Protein AF-0000000069117750 (afdb_homodimer)

pLDDT: mean 80.13, std 19.68, range [23.62, 98.19]

Organism: Gadus morhua (NCBI:txid8049)

Solvent-accessible surface area (backbone atoms only — not comparable to full-atom values): 25665 Å² total; per-residue (Å²): 135,79,80,75,75,73,74,75,74,75,74,74,74,70,74,70,71,69,74,72,80,75,28,32,17,15,68,27,43,74,52,60,86,92,47,73,46,29,39,26,41,31,16,49,58,84,36,78,53,24,19,15,28,27,58,42,50,40,34,30,41,26,33,34,58,70,38,68,32,35,38,46,68,60,47,39,70,85,66,70,51,65,84,79,25,45,34,53,57,47,80,33,61,42,86,80,45,80,45,66,64,70,18,54,30,34,20,40,31,35,41,74,56,73,50,92,59,67,46,48,47,67,55,53,66,80,61,76,83,59,65,64,40,70,24,39,36,45,26,34,10,13,23,40,53,84,56,53,67,47,54,51,29,14,28,30,74,29,38,28,44,46,65,68,63,45,45,53,53,38,40,77,72,75,43,75,74,46,87,49,53,42,37,34,17,17,49,94,41,47,28,30,70,28,65,36,16,34,5,6,43,33,30,41,92,82,18,40,44,22,23,30,53,52,60,69,74,72,45,41,41,67,57,62,37,49,28,37,17,25,30,41,27,79,39,43,71,54,68,75,53,43,57,86,78,25,104,98,137,82,80,76,73,74,74,75,73,74,74,72,73,70,73,71,71,70,76,72,82,79,24,32,16,15,70,36,43,74,53,58,84,90,49,72,46,28,39,26,41,31,16,49,59,84,36,79,54,26,17,16,28,28,58,42,49,38,33,29,40,26,32,35,58,68,38,66,33,36,38,43,67,60,48,38,70,85,67,70,50,64,86,79,27,46,35,52,56,48,81,34,63,42,86,80,44,82,47,67,62,71,18,54,31,35,21,39,33,35,40,75,57,73,50,91,59,67,46,47,46,67,55,52,67,80,63,77,81,59,64,64,40,71,25,39,36,44,26,34,11,13,27,42,52,85,56,55,68,48,54,54,28,11,29,31,73,28,39,29,43,47,65,69,64,44,45,52,53,39,41,77,71,76,43,74,75,46,86,50,53,42,35,35,18,17,47,96,40,49,28,31,72,28,65,37,17,34,6,6,41,33,30,42,93,81,19,40,43,23,23,30,50,52,61,68,75,71,44,45,43,67,56,62,38,50,28,37,17,27,29,42,26,79,39,41,71,54,68,75,52,41,58,86,78,24,103,98

Sequence (496 aa):
VMFRLHTLLFIVLACSVQRALGGEIINGKEVPPKSLQYMVSVQNDGKHFCGGFLIRKDIVLTAAHYNVTVVLGTNDLRKIDESTMRYNVKKCKHTDYKKPLNGNDIMMLKLSRPSKIKPIKLPNKKMKIKKNTTCLVAGWGFIKSGGSSVDKLRQVDVATIDRRTCQREWSKKNYVLPANIICAGGYGTEKGACQADSGGPLVCNKMAVGIVSFNLGGNCSYPNVPNIYTDISKFVAWIDYPKKRCQIVMFRLHTLLFIVLACSVQRALGGEIINGKEVPPKSLQYMVSVQNDGKHFCGGFLIRKDIVLTAAHYNVTVVLGTNDLRKIDESTMRYNVKKCKHTDYKKPLNGNDIMMLKLSRPSKIKPIKLPNKKMKIKKNTTCLVAGWGFIKSGGSSVDKLRQVDVATIDRRTCQREWSKKNYVLPANIICAGGYGTEKGACQADSGGPLVCNKMAVGIVSFNLGGNCSYPNVPNIYTDISKFVAWIDYPKKRCQI

Structure (mmCIF, N/CA/C/O backbone):
data_AF-0000000069117750-model_v1
#
loop_
_entity.id
_entity.type
_entity.pdbx_description
1 polymer 'Peptidase S1 domain-containing protein'
#
loop_
_atom_site.group_PDB
_atom_site.id
_atom_site.type_symbol
_atom_site.label_atom_id
_atom_site.label_alt_id
_atom_site.label_comp_id
_atom_site.label_asym_id
_atom_site.label_entity_id
_atom_site.label_seq_id
_atom_site.pdbx_PDB_ins_code
_atom_site.Cartn_x
_atom_site.Cartn_y
_atom_site.Cartn_z
_atom_site.occupancy
_atom_site.B_iso_or_equiv
_atom_site.auth_seq_id
_atom_site.auth_comp_id
_atom_site.auth_asym_id
_atom_site.auth_atom_id
_atom_site.pdbx_PDB_model_num
ATOM 1 N N . VAL A 1 1 ? 2.418 -16.922 77.375 1 24.38 1 VAL A N 1
ATOM 2 C CA . VAL A 1 1 ? 2.162 -17.641 76.125 1 24.38 1 VAL A CA 1
ATOM 3 C C . VAL A 1 1 ? 1.43 -16.734 75.188 1 24.38 1 VAL A C 1
ATOM 5 O O . VAL A 1 1 ? 0.23 -16.484 75.312 1 24.38 1 VAL A O 1
ATOM 8 N N . MET A 1 2 ? 2.062 -15.742 74.875 1 27.09 2 MET A N 1
ATOM 9 C CA . MET A 1 2 ? 1.602 -14.578 74.125 1 27.09 2 MET A CA 1
ATOM 10 C C . MET A 1 2 ? 1.374 -14.93 72.688 1 27.09 2 MET A C 1
ATOM 12 O O . MET A 1 2 ? 2.262 -15.477 72 1 27.09 2 MET A O 1
ATOM 16 N N . PHE A 1 3 ? 0.115 -15.281 72.375 1 31.55 3 PHE A N 1
ATOM 17 C CA . PHE A 1 3 ? -0.442 -15.547 71.062 1 31.55 3 PHE A CA 1
ATOM 18 C C . PHE A 1 3 ? -0.116 -14.414 70.062 1 31.55 3 PHE A C 1
ATOM 20 O O . PHE A 1 3 ? -0.566 -13.281 70.25 1 31.55 3 PHE A O 1
ATOM 27 N N . ARG A 1 4 ? 1.096 -14.492 69.5 1 30.08 4 ARG A N 1
ATOM 28 C CA . ARG A 1 4 ? 1.483 -13.547 68.438 1 30.08 4 ARG A CA 1
ATOM 29 C C . ARG A 1 4 ? 0.577 -13.68 67.25 1 30.08 4 ARG A C 1
ATOM 31 O O . ARG A 1 4 ? 0.488 -14.75 66.625 1 30.08 4 ARG A O 1
ATOM 38 N N . LEU A 1 5 ? -0.543 -13.016 67.312 1 32.34 5 LEU A N 1
ATOM 39 C CA . LEU A 1 5 ? -1.421 -12.867 66.125 1 32.34 5 LEU A CA 1
ATOM 40 C C . LEU A 1 5 ? -0.643 -12.359 64.938 1 32.34 5 LEU A C 1
ATOM 42 O O . LEU A 1 5 ? -0.079 -11.266 64.938 1 32.34 5 LEU A O 1
ATOM 46 N N . HIS A 1 6 ? 0.024 -13.281 64.312 1 34.69 6 HIS A N 1
ATOM 47 C CA . HIS A 1 6 ? 0.619 -12.844 63.031 1 34.69 6 HIS A CA 1
ATOM 48 C C . HIS A 1 6 ? -0.451 -12.375 62.062 1 34.69 6 HIS A C 1
ATOM 50 O O . HIS A 1 6 ? -1.379 -13.125 61.719 1 34.69 6 HIS A O 1
ATOM 56 N N . THR A 1 7 ? -0.744 -11.094 62.125 1 33.31 7 THR A N 1
ATOM 57 C CA . THR A 1 7 ? -1.574 -10.461 61.094 1 33.31 7 THR A CA 1
ATOM 58 C C . THR A 1 7 ? -0.988 -10.68 59.719 1 33.31 7 THR A C 1
ATOM 60 O O . THR A 1 7 ? 0.156 -10.305 59.438 1 33.31 7 THR A O 1
ATOM 63 N N . LEU A 1 8 ? -1.377 -11.812 59.188 1 33.84 8 LEU A N 1
ATOM 64 C CA . LEU A 1 8 ? -1.067 -11.992 57.75 1 33.84 8 LEU A CA 1
ATOM 65 C C . LEU A 1 8 ? -1.57 -10.812 56.938 1 33.84 8 LEU A C 1
ATOM 67 O O . LEU A 1 8 ? -2.777 -10.57 56.875 1 33.84 8 LEU A O 1
ATOM 71 N N . LEU A 1 9 ? -0.695 -9.797 56.906 1 30.33 9 LEU A N 1
ATOM 72 C CA . LEU A 1 9 ? -0.991 -8.711 55.969 1 30.33 9 LEU A CA 1
ATOM 73 C C . LEU A 1 9 ? -1.037 -9.227 54.531 1 30.33 9 LEU A C 1
ATOM 75 O O . LEU A 1 9 ? -0.023 -9.68 54 1 30.33 9 LEU A O 1
ATOM 79 N N . PHE A 1 10 ? -2.178 -9.812 54.219 1 30.88 10 PHE A N 1
ATOM 80 C CA . PHE A 1 10 ? -2.389 -10.062 52.781 1 30.88 10 PHE A CA 1
ATOM 81 C C . PHE A 1 10 ? -2.221 -8.781 51.969 1 30.88 10 PHE A C 1
ATOM 83 O O . PHE A 1 10 ? -3.033 -7.859 52.094 1 30.88 10 PHE A O 1
ATOM 90 N N . ILE A 1 11 ? -0.929 -8.484 51.688 1 28.88 11 ILE A N 1
ATOM 91 C CA . ILE A 1 11 ? -0.76 -7.41 50.719 1 28.88 11 ILE A CA 1
ATOM 92 C C . ILE A 1 11 ? -1.382 -7.824 49.406 1 28.88 11 ILE A C 1
ATOM 94 O O . ILE A 1 11 ? -0.917 -8.766 48.75 1 28.88 11 ILE A O 1
ATOM 98 N N . VAL A 1 12 ? -2.715 -7.66 49.312 1 29.25 12 VAL A N 1
ATOM 99 C CA . VAL A 1 12 ? -3.346 -7.695 47.969 1 29.25 12 VAL A CA 1
ATOM 100 C C . VAL A 1 12 ? -2.607 -6.758 47.031 1 29.25 12 VAL A C 1
ATOM 102 O O . VAL A 1 12 ? -2.594 -5.543 47.219 1 29.25 12 VAL A O 1
ATOM 105 N N . LEU A 1 13 ? -1.499 -7.293 46.531 1 26.58 13 LEU A N 1
ATOM 106 C CA . LEU A 1 13 ? -0.921 -6.559 45.406 1 26.58 13 LEU A CA 1
ATOM 107 C C . LEU A 1 13 ? -1.945 -6.367 44.281 1 26.58 13 LEU A C 1
ATOM 109 O O . LEU A 1 13 ? -2.328 -7.332 43.625 1 26.58 13 LEU A O 1
ATOM 113 N N . ALA A 1 14 ? -2.873 -5.461 44.562 1 26.7 14 ALA A N 1
ATOM 114 C CA . ALA A 1 14 ? -3.66 -4.957 43.438 1 26.7 14 ALA A CA 1
ATOM 115 C C . ALA A 1 14 ? -2.764 -4.609 42.25 1 26.7 14 ALA A C 1
ATOM 117 O O . ALA A 1 14 ? -1.92 -3.713 42.344 1 26.7 14 ALA A O 1
ATOM 118 N N . CYS A 1 15 ? -2.387 -5.695 41.625 1 25.23 15 CYS A N 1
ATOM 119 C CA . CYS A 1 15 ? -1.866 -5.371 40.281 1 25.23 15 CYS A CA 1
ATOM 120 C C . CYS A 1 15 ? -2.773 -4.379 39.562 1 25.23 15 CYS A C 1
ATOM 122 O O . CYS A 1 15 ? -3.879 -4.73 39.156 1 25.23 15 CYS A O 1
ATOM 124 N N . SER A 1 16 ? -2.787 -3.154 40.062 1 25.23 16 SER A N 1
ATOM 125 C CA . SER A 1 16 ? -3.395 -2.107 39.25 1 25.23 16 SER A CA 1
ATOM 126 C C . SER A 1 16 ? -2.883 -2.156 37.812 1 25.23 16 SER A C 1
ATOM 128 O O . SER A 1 16 ? -1.708 -1.885 37.562 1 25.23 16 SER A O 1
ATOM 130 N N . VAL A 1 17 ? -3.287 -3.262 37.156 1 25.16 17 VAL A N 1
ATOM 131 C CA . VAL A 1 17 ? -3.098 -3.172 35.719 1 25.16 17 VAL A CA 1
ATOM 132 C C . VAL A 1 17 ? -3.508 -1.785 35.219 1 25.16 17 VAL A C 1
ATOM 134 O O . VAL A 1 17 ? -4.676 -1.407 35.312 1 25.16 17 VAL A O 1
ATOM 137 N N . GLN A 1 18 ? -2.631 -0.896 35.5 1 23.81 18 GLN A N 1
ATOM 138 C CA . GLN A 1 18 ? -2.834 0.382 34.812 1 23.81 18 GLN A CA 1
ATOM 139 C C . GLN A 1 18 ? -3.025 0.188 33.312 1 23.81 18 GLN A C 1
ATOM 141 O O . GLN A 1 18 ? -2.119 -0.276 32.625 1 23.81 18 GLN A O 1
ATOM 146 N N . ARG A 1 19 ? -4.223 -0.182 32.906 1 26.33 19 ARG A N 1
ATOM 147 C CA . ARG A 1 19 ? -4.766 -0.107 31.562 1 26.33 19 ARG A CA 1
ATOM 148 C C . ARG A 1 19 ? -4.266 1.142 30.844 1 26.33 19 ARG A C 1
ATOM 150 O O . ARG A 1 19 ? -4.645 2.26 31.188 1 26.33 19 ARG A O 1
ATOM 157 N N . ALA A 1 20 ? -2.943 1.007 30.688 1 25.59 20 ALA A N 1
ATOM 158 C CA . ALA A 1 20 ? -2.393 2.176 30 1 25.59 20 ALA A CA 1
ATOM 159 C C . ALA A 1 20 ? -3.281 2.598 28.828 1 25.59 20 ALA A C 1
ATOM 161 O O . ALA A 1 20 ? -3.809 1.751 28.109 1 25.59 20 ALA A O 1
ATOM 162 N N . LEU A 1 21 ? -3.754 3.635 28.766 1 26.22 21 LEU A N 1
ATOM 163 C CA . LEU A 1 21 ? -4.395 4.707 28 1 26.22 21 LEU A CA 1
ATOM 164 C C . LEU A 1 21 ? -3.719 4.898 26.656 1 26.22 21 LEU A C 1
ATOM 166 O O . LEU A 1 21 ? -2.715 5.609 26.547 1 26.22 21 LEU A O 1
ATOM 170 N N . GLY A 1 22 ? -3.139 3.871 26.094 1 26.88 22 GLY A N 1
ATOM 171 C CA . GLY A 1 22 ? -2.324 3.811 24.891 1 26.88 22 GLY A CA 1
ATOM 172 C C . GLY A 1 22 ? -3.021 4.375 23.656 1 26.88 22 GLY A C 1
ATOM 173 O O . GLY A 1 22 ? -3.879 3.715 23.078 1 26.88 22 GLY A O 1
ATOM 174 N N . GLY A 1 23 ? -3.309 5.469 23.375 1 29.81 23 GLY A N 1
ATOM 175 C CA . GLY A 1 23 ? -3.969 6.234 22.328 1 29.81 23 GLY A CA 1
ATOM 176 C C . GLY A 1 23 ? -3.172 6.297 21.031 1 29.81 23 GLY A C 1
ATOM 177 O O . GLY A 1 23 ? -1.993 5.941 21.016 1 29.81 23 GLY A O 1
ATOM 178 N N . GLU A 1 24 ? -3.664 6.461 19.141 1 42.25 24 GLU A N 1
ATOM 179 C CA . GLU A 1 24 ? -3.639 6.93 17.766 1 42.25 24 GLU A CA 1
ATOM 180 C C . GLU A 1 24 ? -2.648 8.078 17.578 1 42.25 24 GLU A C 1
ATOM 182 O O . GLU A 1 24 ? -1.904 8.406 18.516 1 42.25 24 GLU A O 1
ATOM 187 N N . ILE A 1 25 ? -2.635 9.242 16.672 1 59.62 25 ILE A N 1
ATOM 188 C CA . ILE A 1 25 ? -2.029 10.43 17.281 1 59.62 25 ILE A CA 1
ATOM 189 C C . ILE A 1 25 ? -1.632 10.141 18.719 1 59.62 25 ILE A C 1
ATOM 191 O O . ILE A 1 25 ? -2.494 9.93 19.578 1 59.62 25 ILE A O 1
ATOM 195 N N . ILE A 1 26 ? -0.157 9.367 18.422 1 71.56 26 ILE A N 1
ATOM 196 C CA . ILE A 1 26 ? 0.346 8.914 19.703 1 71.56 26 ILE A CA 1
ATOM 197 C C . ILE A 1 26 ? -0.099 9.883 20.812 1 71.56 26 ILE A C 1
ATOM 199 O O . ILE A 1 26 ? 0.172 11.078 20.734 1 71.56 26 ILE A O 1
ATOM 203 N N . ASN A 1 27 ? -0.827 9.195 21.75 1 73.88 27 ASN A N 1
ATOM 204 C CA . ASN A 1 27 ? -1.338 9.945 22.891 1 73.88 27 ASN A CA 1
ATOM 205 C C . ASN A 1 27 ? -2.301 11.047 22.469 1 73.88 27 ASN A C 1
ATOM 207 O O . ASN A 1 27 ? -2.268 12.148 23 1 73.88 27 ASN A O 1
ATOM 211 N N . GLY A 1 28 ? -3.008 10.781 21.391 1 84.25 28 GLY A N 1
ATOM 212 C CA . GLY A 1 28 ? -4.059 11.664 20.891 1 84.25 28 GLY A CA 1
ATOM 213 C C . GLY A 1 28 ? -5.445 11.227 21.312 1 84.25 28 GLY A C 1
ATOM 214 O O . GLY A 1 28 ? -5.598 10.453 22.266 1 84.25 28 GLY A O 1
ATOM 215 N N . LYS A 1 29 ? -6.395 11.883 20.734 1 87.88 29 LYS A N 1
ATOM 216 C CA . LYS A 1 29 ? -7.801 11.578 20.984 1 87.88 29 LYS A CA 1
ATOM 217 C C . LYS A 1 29 ? -8.57 11.414 19.688 1 87.88 29 LYS A C 1
ATOM 219 O O . LYS A 1 29 ? -8.141 11.891 18.641 1 87.88 29 LYS A O 1
ATOM 224 N N . GLU A 1 30 ? -9.703 10.742 19.828 1 88.19 30 GLU A N 1
ATOM 225 C CA . GLU A 1 30 ? -10.547 10.586 18.641 1 88.19 30 GLU A CA 1
ATOM 226 C C . GLU A 1 30 ? -11.109 11.93 18.188 1 88.19 30 GLU A C 1
ATOM 228 O O . GLU A 1 30 ? -11.5 12.758 19.016 1 88.19 30 GLU A O 1
ATOM 233 N N . VAL A 1 31 ? -11.117 12.086 16.891 1 88.75 31 VAL A N 1
ATOM 234 C CA . VAL A 1 31 ? -11.703 13.289 16.297 1 88.75 31 VAL A CA 1
ATOM 235 C C . VAL A 1 31 ? -13.227 13.211 16.375 1 88.75 31 VAL A C 1
ATOM 237 O O . VAL A 1 31 ? -13.82 12.18 16.062 1 88.75 31 VAL A O 1
ATOM 240 N N . PRO A 1 32 ? -13.852 14.258 16.859 1 86.31 32 PRO A N 1
ATOM 241 C CA . PRO A 1 32 ? -15.32 14.25 16.859 1 86.31 32 PRO A CA 1
ATOM 242 C C . PRO A 1 32 ? -15.922 14.102 15.469 1 86.31 32 PRO A C 1
ATOM 244 O O . PRO A 1 32 ? -15.297 14.492 14.477 1 86.31 32 PRO A O 1
ATOM 247 N N . PRO A 1 33 ? -17.156 13.562 15.406 1 85.44 33 PRO A N 1
ATOM 248 C CA . PRO A 1 33 ? -17.812 13.414 14.102 1 85.44 33 PRO A CA 1
ATOM 249 C C . PRO A 1 33 ? -17.938 14.742 13.352 1 85.44 33 PRO A C 1
ATOM 251 O O . PRO A 1 33 ? -18.156 15.789 13.969 1 85.44 33 PRO A O 1
ATOM 254 N N . LYS A 1 34 ? -17.75 14.766 12.039 1 86.12 34 LYS A N 1
ATOM 255 C CA . LYS A 1 34 ? -17.953 15.875 11.109 1 86.12 34 LYS A CA 1
ATOM 256 C C . LYS A 1 34 ? -16.875 16.938 11.273 1 86.12 34 LYS A C 1
ATOM 258 O O . LYS A 1 34 ? -17.031 18.062 10.805 1 86.12 34 LYS A O 1
ATOM 263 N N . SER A 1 35 ? -15.852 16.531 12.086 1 89.25 35 SER A N 1
ATOM 264 C CA . SER A 1 35 ? -14.695 17.406 12.188 1 89.25 35 SER A CA 1
ATOM 265 C C . SER A 1 35 ? -13.562 16.938 11.281 1 89.25 35 SER A C 1
ATOM 267 O O . SER A 1 35 ? -13.5 15.766 10.914 1 89.25 35 SER A O 1
ATOM 269 N N . LEU A 1 36 ? -12.758 17.938 10.859 1 91.94 36 LEU A N 1
ATOM 270 C CA . LEU A 1 36 ? -11.594 17.703 10.016 1 91.94 36 LEU A CA 1
ATOM 271 C C . LEU A 1 36 ? -11.977 16.938 8.758 1 91.94 36 LEU A C 1
ATOM 273 O O . LEU A 1 36 ? -11.336 15.938 8.406 1 91.94 36 LEU A O 1
ATOM 277 N N . GLN A 1 37 ? -12.992 17.328 8.086 1 90.06 37 GLN A N 1
ATOM 278 C CA . GLN A 1 37 ? -13.562 16.594 6.957 1 90.06 37 GLN A CA 1
ATOM 279 C C . GLN A 1 37 ? -12.617 16.609 5.762 1 90.06 37 GLN A C 1
ATOM 281 O O . GLN A 1 37 ? -12.773 15.805 4.836 1 90.06 37 GLN A O 1
ATOM 286 N N . TYR A 1 38 ? -11.586 17.5 5.828 1 93.12 38 TYR A N 1
ATOM 287 C CA . TYR A 1 38 ? -10.609 17.547 4.746 1 93.12 38 TYR A CA 1
ATOM 288 C C . TYR A 1 38 ? -9.625 16.391 4.836 1 93.12 38 TYR A C 1
ATOM 290 O O . TYR A 1 38 ? -8.852 16.141 3.906 1 93.12 38 TYR A O 1
ATOM 298 N N . MET A 1 39 ? -9.672 15.641 5.961 1 93.06 39 MET A N 1
ATOM 299 C CA . MET A 1 39 ? -8.758 14.508 6.137 1 93.06 39 MET A CA 1
ATOM 300 C C . MET A 1 39 ? -9.055 13.406 5.129 1 93.06 39 MET A C 1
ATOM 302 O O . MET A 1 39 ? -10.219 13.117 4.844 1 93.06 39 MET A O 1
ATOM 306 N N . VAL A 1 40 ? -7.957 12.82 4.609 1 92.06 40 VAL A N 1
ATOM 307 C CA . VAL A 1 40 ? -8.062 11.789 3.588 1 92.06 40 VAL A CA 1
ATOM 308 C C . VAL A 1 40 ? -7.348 10.523 4.055 1 92.06 40 VAL A C 1
ATOM 310 O O . VAL A 1 40 ? -6.223 10.586 4.562 1 92.06 40 VAL A O 1
ATOM 313 N N . SER A 1 41 ? -8.023 9.375 3.992 1 91.5 41 SER A N 1
ATOM 314 C CA . SER A 1 41 ? -7.383 8.062 4.082 1 91.5 41 SER A CA 1
ATOM 315 C C . SER A 1 41 ? -6.965 7.555 2.707 1 91.5 41 SER A C 1
ATOM 317 O O . SER A 1 41 ? -7.812 7.305 1.848 1 91.5 41 SER A O 1
ATOM 319 N N . VAL A 1 42 ? -5.668 7.555 2.471 1 84.81 42 VAL A N 1
ATOM 320 C CA . VAL A 1 42 ? -5.16 6.902 1.27 1 84.81 42 VAL A CA 1
ATOM 321 C C . VAL A 1 42 ? -5.137 5.391 1.477 1 84.81 42 VAL A C 1
ATOM 323 O O . VAL A 1 42 ? -4.629 4.902 2.49 1 84.81 42 VAL A O 1
ATOM 326 N N . GLN A 1 43 ? -5.777 4.66 0.497 1 80.25 43 GLN A N 1
ATOM 327 C CA . GLN A 1 43 ? -6 3.238 0.732 1 80.25 43 GLN A CA 1
ATOM 328 C C . GLN A 1 43 ? -5.48 2.398 -0.431 1 80.25 43 GLN A C 1
ATOM 330 O O . GLN A 1 43 ? -5.496 2.842 -1.58 1 80.25 43 GLN A O 1
ATOM 335 N N . ASN A 1 44 ? -4.895 1.343 -0.069 1 71 44 ASN A N 1
ATOM 336 C CA . ASN A 1 44 ? -4.582 0.269 -1.006 1 71 44 ASN A CA 1
ATOM 337 C C . ASN A 1 44 ? -5.488 -0.941 -0.797 1 71 44 ASN A C 1
ATOM 339 O O . ASN A 1 44 ? -5.539 -1.5 0.3 1 71 44 ASN A O 1
ATOM 343 N N . ASP A 1 45 ? -6.273 -1.19 -1.811 1 63.31 45 ASP A N 1
ATOM 344 C CA . ASP A 1 45 ? -7.23 -2.291 -1.763 1 63.31 45 ASP A CA 1
ATOM 345 C C . ASP A 1 45 ? -8.18 -2.143 -0.575 1 63.31 45 ASP A C 1
ATOM 347 O O . ASP A 1 45 ? -8.367 -3.084 0.2 1 63.31 45 ASP A O 1
ATOM 351 N N . GLY A 1 46 ? -8.531 -0.938 -0.381 1 65.94 46 GLY A N 1
ATOM 352 C CA . GLY A 1 46 ? -9.539 -0.67 0.633 1 65.94 46 GLY A CA 1
ATOM 353 C C . GLY A 1 46 ? -8.961 -0.546 2.029 1 65.94 46 GLY A C 1
ATOM 354 O O . GLY A 1 46 ? -9.695 -0.322 2.994 1 65.94 46 GLY A O 1
ATOM 355 N N . LYS A 1 47 ? -7.691 -0.716 2.174 1 69 47 LYS A N 1
ATOM 356 C CA . LYS A 1 47 ? -7.047 -0.636 3.482 1 69 47 LYS A CA 1
ATOM 357 C C . LYS A 1 47 ? -6.207 0.632 3.605 1 69 47 LYS A C 1
ATOM 359 O O . LYS A 1 47 ? -5.449 0.971 2.693 1 69 47 LYS A O 1
ATOM 364 N N . HIS A 1 48 ? -6.438 1.281 4.797 1 78.94 48 HIS A N 1
ATOM 365 C CA . HIS A 1 48 ? -5.668 2.494 5.055 1 78.94 48 HIS A CA 1
ATOM 366 C C . HIS A 1 48 ? -4.168 2.211 5.031 1 78.94 48 HIS A C 1
ATOM 368 O O . HIS A 1 48 ? -3.709 1.236 5.629 1 78.94 48 HIS A O 1
ATOM 374 N N . PHE A 1 49 ? -3.576 3.172 4.332 1 73.44 49 PHE A N 1
ATOM 375 C CA . PHE A 1 49 ? -2.129 2.988 4.301 1 73.44 49 PHE A CA 1
ATOM 376 C C . PHE A 1 49 ? -1.411 4.277 4.684 1 73.44 49 PHE A C 1
ATOM 378 O O . PHE A 1 49 ? -0.358 4.238 5.324 1 73.44 49 PHE A O 1
ATOM 385 N N . CYS A 1 50 ? -2.014 5.426 4.328 1 79.62 50 CYS A N 1
ATOM 386 C CA . CYS A 1 50 ? -1.431 6.695 4.754 1 79.62 50 CYS A CA 1
ATOM 387 C C . CYS A 1 50 ? -2.467 7.812 4.715 1 79.62 50 CYS A C 1
ATOM 389 O O . CYS A 1 50 ? -3.615 7.586 4.332 1 79.62 50 CYS A O 1
ATOM 391 N N . GLY A 1 51 ? -2.012 8.977 5.262 1 86.06 51 GLY A N 1
ATOM 392 C CA . GLY A 1 51 ? -2.91 10.117 5.32 1 86.06 51 GLY A CA 1
ATOM 393 C C . GLY 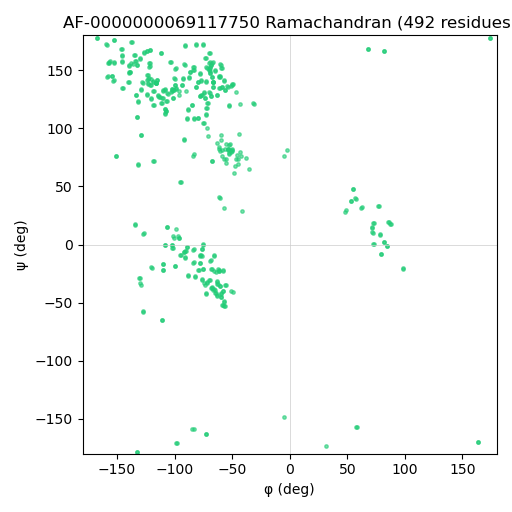A 1 51 ? -2.811 11.016 4.102 1 86.06 51 GLY A C 1
ATOM 394 O O . GLY A 1 51 ? -1.94 10.82 3.25 1 86.06 51 GLY A O 1
ATOM 395 N N . GLY A 1 52 ? -3.65 11.891 4.008 1 91.94 52 GLY A N 1
ATOM 396 C CA . GLY A 1 52 ? -3.738 13.008 3.074 1 91.94 52 GLY A CA 1
ATOM 397 C C . GLY A 1 52 ? -4.766 14.047 3.48 1 91.94 52 GLY A C 1
ATOM 398 O O . GLY A 1 52 ? -5.387 13.93 4.539 1 91.94 52 GLY A O 1
ATOM 399 N N . PHE A 1 53 ? -4.797 15.047 2.68 1 94.19 53 PHE A N 1
ATOM 400 C CA . PHE A 1 53 ? -5.785 16.078 2.973 1 94.19 53 PHE A CA 1
ATOM 401 C C . PHE A 1 53 ? -6.16 16.844 1.709 1 94.19 53 PHE A C 1
ATOM 403 O O . PHE A 1 53 ? -5.32 17.062 0.831 1 94.19 53 PHE A O 1
ATOM 410 N N . LEU A 1 54 ? -7.422 17.234 1.647 1 94.38 54 LEU A N 1
ATOM 411 C CA . LEU A 1 54 ? -7.988 17.938 0.504 1 94.38 54 LEU A CA 1
ATOM 412 C C . LEU A 1 54 ? -7.555 19.406 0.495 1 94.38 54 LEU A C 1
ATOM 414 O O . LEU A 1 54 ? -7.715 20.109 1.494 1 94.38 54 LEU A O 1
ATOM 418 N N . ILE A 1 55 ? -7.008 19.875 -0.701 1 94.38 55 ILE A N 1
ATOM 419 C CA . ILE A 1 55 ? -6.551 21.266 -0.751 1 94.38 55 ILE A CA 1
ATOM 420 C C . ILE A 1 55 ? -7.32 22.016 -1.829 1 94.38 55 ILE A C 1
ATOM 422 O O . ILE A 1 55 ? -7.289 23.25 -1.873 1 94.38 55 ILE A O 1
ATOM 426 N N . ARG A 1 56 ? -7.902 21.406 -2.734 1 93 56 ARG A N 1
ATOM 427 C CA . ARG A 1 56 ? -8.883 21.844 -3.721 1 93 56 ARG A CA 1
ATOM 428 C C . ARG A 1 56 ? -10 20.812 -3.881 1 93 56 ARG A C 1
ATOM 430 O O . ARG A 1 56 ? -9.922 19.719 -3.338 1 93 56 ARG A O 1
ATOM 437 N N . LYS A 1 57 ? -11.039 21.141 -4.668 1 92.38 57 LYS A N 1
ATOM 438 C CA . LYS A 1 57 ? -12.18 20.25 -4.801 1 92.38 57 LYS A CA 1
ATOM 439 C C . LYS A 1 57 ? -11.766 18.906 -5.414 1 92.38 57 LYS A C 1
ATOM 441 O O . LYS A 1 57 ? -12.438 17.891 -5.23 1 92.38 57 LYS A O 1
ATOM 446 N N . ASP A 1 58 ? -10.625 18.938 -6.102 1 92.38 58 ASP A N 1
ATOM 447 C CA . ASP A 1 58 ? -10.258 17.719 -6.801 1 92.38 58 ASP A CA 1
ATOM 448 C C . ASP A 1 58 ? -8.781 17.391 -6.578 1 92.38 58 ASP A C 1
ATOM 450 O O . ASP A 1 58 ? -8.195 16.594 -7.328 1 92.38 58 ASP A O 1
ATOM 454 N N . ILE A 1 59 ? -8.141 17.969 -5.57 1 90.75 59 ILE A N 1
ATOM 455 C CA . ILE A 1 59 ? -6.727 17.703 -5.352 1 90.75 59 ILE A CA 1
ATOM 456 C C . ILE A 1 59 ? -6.484 17.375 -3.879 1 90.75 59 ILE A C 1
ATOM 458 O O . ILE A 1 59 ? -6.875 18.125 -2.994 1 90.75 59 ILE A O 1
ATOM 462 N N . VAL A 1 60 ? -5.918 16.219 -3.637 1 91.62 60 VAL A N 1
ATOM 463 C CA . VAL A 1 60 ? -5.43 15.781 -2.334 1 91.62 60 VAL A CA 1
ATOM 464 C C . VAL A 1 60 ? -3.91 15.906 -2.281 1 91.62 60 VAL A C 1
ATOM 466 O O . VAL A 1 60 ? -3.219 15.562 -3.242 1 91.62 60 VAL A O 1
ATOM 469 N N . LEU A 1 61 ? -3.377 16.5 -1.226 1 92.25 61 LEU A N 1
ATOM 470 C CA . LEU A 1 61 ? -1.946 16.422 -0.95 1 92.25 61 LEU A CA 1
ATOM 471 C C . LEU A 1 61 ? -1.641 15.25 -0.019 1 92.25 61 LEU A C 1
ATOM 473 O O . LEU A 1 61 ? -2.422 14.953 0.888 1 92.25 61 LEU A O 1
ATOM 477 N N . THR A 1 62 ? -0.55 14.57 -0.215 1 91.31 62 THR A N 1
ATOM 478 C CA . THR A 1 62 ? -0.03 13.477 0.593 1 91.31 62 THR A CA 1
ATOM 479 C C . THR A 1 62 ? 1.49 13.398 0.487 1 91.31 62 THR A C 1
ATOM 481 O O . THR A 1 62 ? 2.127 14.297 -0.058 1 91.31 62 THR A O 1
ATOM 484 N N . ALA A 1 63 ? 2.104 12.469 1.253 1 83.94 63 ALA A N 1
ATOM 485 C CA . ALA A 1 63 ? 3.543 12.234 1.181 1 83.94 63 ALA A CA 1
ATOM 486 C C . ALA A 1 63 ? 3.904 11.422 -0.06 1 83.94 63 ALA A C 1
ATOM 488 O O . ALA A 1 63 ? 3.16 10.523 -0.463 1 83.94 63 ALA A O 1
ATOM 489 N N . ALA A 1 64 ? 5.016 11.75 -0.7 1 76.62 64 ALA A N 1
ATOM 490 C CA . ALA A 1 64 ? 5.43 11.133 -1.957 1 76.62 64 ALA A CA 1
ATOM 491 C C . ALA A 1 64 ? 6.043 9.758 -1.717 1 76.62 64 ALA A C 1
ATOM 493 O O . ALA A 1 64 ? 6.219 8.977 -2.654 1 76.62 64 ALA A O 1
ATOM 494 N N . HIS A 1 65 ? 6.367 9.531 -0.574 1 62.97 65 HIS A N 1
ATOM 495 C CA . HIS A 1 65 ? 7.168 8.336 -0.355 1 62.97 65 HIS A CA 1
ATOM 496 C C . HIS A 1 65 ? 6.316 7.07 -0.455 1 62.97 65 HIS A C 1
ATOM 498 O O . HIS A 1 65 ? 6.832 5.957 -0.326 1 62.97 65 HIS A O 1
ATOM 504 N N . TYR A 1 66 ? 5.082 7.336 -0.711 1 65 66 TYR A N 1
ATOM 505 C CA . TYR A 1 66 ? 4.277 6.145 -0.96 1 65 66 TYR A CA 1
ATOM 506 C C . TYR A 1 66 ? 4.402 5.695 -2.412 1 65 66 TYR A C 1
ATOM 508 O O . TYR A 1 66 ? 3.863 6.34 -3.314 1 65 66 TYR A O 1
ATOM 516 N N . ASN A 1 67 ? 5.441 5.141 -2.66 1 62.78 67 ASN A N 1
ATOM 517 C CA . ASN A 1 67 ? 5.758 4.66 -4 1 62.78 67 ASN A CA 1
ATOM 518 C C . ASN A 1 67 ? 5.762 3.137 -4.066 1 62.78 67 ASN A C 1
ATOM 520 O O . ASN A 1 67 ? 6.301 2.475 -3.176 1 62.78 67 ASN A O 1
ATOM 524 N N . VAL A 1 68 ? 4.973 2.727 -5.008 1 72.56 68 VAL A N 1
ATOM 525 C CA . VAL A 1 68 ? 5.008 1.287 -5.25 1 72.56 68 VAL A CA 1
ATOM 526 C C . VAL A 1 68 ? 6.32 0.91 -5.934 1 72.56 68 VAL A C 1
ATOM 528 O O . VAL A 1 68 ? 6.707 1.526 -6.93 1 72.56 68 VAL A O 1
ATOM 531 N N . THR A 1 69 ? 7.133 0.116 -5.312 1 79.69 69 THR A N 1
ATOM 532 C CA . THR A 1 69 ? 8.312 -0.509 -5.891 1 79.69 69 THR A CA 1
ATOM 533 C C . THR A 1 69 ? 8.219 -2.029 -5.805 1 79.69 69 THR A C 1
ATOM 535 O O . THR A 1 69 ? 7.273 -2.566 -5.223 1 79.69 69 THR A O 1
ATOM 538 N N . VAL A 1 70 ? 9.109 -2.695 -6.531 1 89.62 70 VAL A N 1
ATOM 539 C CA . VAL A 1 70 ? 9.148 -4.148 -6.395 1 89.62 70 VAL A CA 1
ATOM 540 C C . VAL A 1 70 ? 10.555 -4.586 -5.992 1 89.62 70 VAL A C 1
ATOM 542 O O . VAL A 1 70 ? 11.547 -3.934 -6.344 1 89.62 70 VAL A O 1
ATOM 545 N N . VAL A 1 71 ? 10.594 -5.602 -5.219 1 88.88 71 VAL A N 1
ATOM 546 C CA . VAL A 1 71 ? 11.836 -6.27 -4.84 1 88.88 71 VAL A CA 1
ATOM 547 C C . VAL A 1 71 ? 11.875 -7.672 -5.441 1 88.88 71 VAL A C 1
ATOM 549 O O . VAL A 1 71 ? 10.906 -8.43 -5.324 1 88.88 71 VAL A O 1
ATOM 552 N N . LEU A 1 72 ? 12.984 -7.957 -6.156 1 88.31 72 LEU A N 1
ATOM 553 C CA . LEU A 1 72 ? 13.203 -9.227 -6.84 1 88.31 72 LEU A CA 1
ATOM 554 C C . LEU A 1 72 ? 14.484 -9.898 -6.348 1 88.31 72 LEU A C 1
ATOM 556 O O . LEU A 1 72 ? 15.414 -9.219 -5.898 1 88.31 72 LEU A O 1
ATOM 560 N N . GLY A 1 73 ? 14.461 -11.266 -6.461 1 84.31 73 GLY A N 1
ATOM 561 C CA . GLY A 1 73 ? 15.711 -12.016 -6.359 1 84.31 73 GLY A C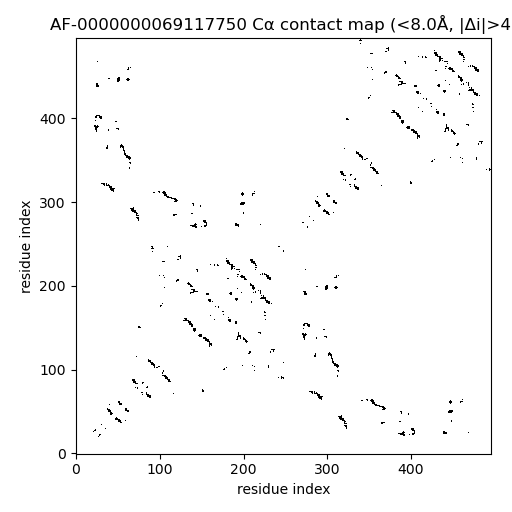A 1
ATOM 562 C C . GLY A 1 73 ? 16.062 -12.383 -4.934 1 84.31 73 GLY A C 1
ATOM 563 O O . GLY A 1 73 ? 17.234 -12.648 -4.629 1 84.31 73 GLY A O 1
ATOM 564 N N . THR A 1 74 ? 15.047 -12.305 -4.043 1 86.25 74 THR A N 1
ATOM 565 C CA . THR A 1 74 ? 15.328 -12.672 -2.66 1 86.25 74 THR A CA 1
ATOM 566 C C . THR A 1 74 ? 14.172 -13.477 -2.07 1 86.25 74 THR A C 1
ATOM 568 O O . THR A 1 74 ? 13.023 -13.297 -2.471 1 86.25 74 THR A O 1
ATOM 571 N N . ASN A 1 75 ? 14.578 -14.391 -1.155 1 87.69 75 ASN A N 1
ATOM 572 C CA . ASN A 1 75 ? 13.57 -15.07 -0.356 1 87.69 75 ASN A CA 1
ATOM 573 C C . ASN A 1 75 ? 13.484 -14.492 1.053 1 87.69 75 ASN A C 1
ATOM 575 O O . ASN A 1 75 ? 12.688 -14.953 1.871 1 87.69 75 ASN A O 1
ATOM 579 N N . ASP A 1 76 ? 14.336 -13.477 1.333 1 88.38 76 ASP A N 1
ATOM 580 C CA . ASP A 1 76 ? 14.398 -12.836 2.643 1 88.38 76 ASP A CA 1
ATOM 581 C C . ASP A 1 76 ? 14.398 -11.312 2.508 1 88.38 76 ASP A C 1
ATOM 583 O O . ASP A 1 76 ? 15.422 -10.719 2.145 1 88.38 76 ASP A O 1
ATOM 587 N N . LEU A 1 77 ? 13.25 -10.68 2.918 1 83.06 77 LEU A N 1
ATOM 588 C CA . LEU A 1 77 ? 13.047 -9.25 2.695 1 83.06 77 LEU A CA 1
ATOM 589 C C . LEU A 1 77 ? 13.867 -8.422 3.686 1 83.06 77 LEU A C 1
ATOM 591 O O . LEU A 1 77 ? 13.93 -7.199 3.572 1 83.06 77 LEU A O 1
ATOM 595 N N . ARG A 1 78 ? 14.539 -9.102 4.59 1 78.06 78 ARG A N 1
ATOM 596 C CA . ARG A 1 78 ? 15.43 -8.414 5.52 1 78.06 78 ARG A CA 1
ATOM 597 C C . ARG A 1 78 ? 16.797 -8.172 4.891 1 78.06 78 ARG A C 1
ATOM 599 O O . ARG A 1 78 ? 17.594 -7.375 5.398 1 78.06 78 ARG A O 1
ATOM 606 N N . LYS A 1 79 ? 17.078 -8.867 3.803 1 82.5 79 LYS A N 1
ATOM 607 C CA . LYS A 1 79 ? 18.359 -8.82 3.115 1 82.5 79 LYS A CA 1
ATOM 608 C C . LYS A 1 79 ? 18.203 -8.297 1.692 1 82.5 79 LYS A C 1
ATOM 610 O O . LYS A 1 79 ? 18.328 -9.055 0.728 1 82.5 79 LYS A O 1
ATOM 615 N N . ILE A 1 80 ? 17.938 -7.039 1.568 1 81.19 80 ILE A N 1
ATOM 616 C CA . ILE A 1 80 ? 17.688 -6.438 0.263 1 81.19 80 ILE A CA 1
ATOM 617 C C . ILE A 1 80 ? 18.844 -5.496 -0.097 1 81.19 80 ILE A C 1
ATOM 619 O O . ILE A 1 80 ? 19.234 -4.648 0.708 1 81.19 80 ILE A O 1
ATOM 623 N N . ASP A 1 81 ? 19.422 -5.836 -1.235 1 83.81 81 ASP A N 1
ATOM 624 C CA . ASP A 1 81 ? 20.281 -4.836 -1.863 1 83.81 81 ASP A CA 1
ATOM 625 C C . ASP A 1 81 ? 19.453 -3.846 -2.688 1 83.81 81 ASP A C 1
ATOM 627 O O . ASP A 1 81 ? 19 -4.172 -3.779 1 83.81 81 ASP A O 1
ATOM 631 N N . GLU A 1 82 ? 19.359 -2.646 -2.197 1 79.75 82 GLU A N 1
ATOM 632 C CA . GLU A 1 82 ? 18.469 -1.642 -2.775 1 79.75 82 GLU A CA 1
ATOM 633 C C . GLU A 1 82 ? 18.844 -1.342 -4.223 1 79.75 82 GLU A C 1
ATOM 635 O O . GLU A 1 82 ? 17.969 -1.121 -5.062 1 79.75 82 GLU A O 1
ATOM 640 N N . SER A 1 83 ? 20.031 -1.35 -4.523 1 80.5 83 SER A N 1
ATOM 641 C CA . SER A 1 83 ? 20.5 -0.941 -5.84 1 80.5 83 SER A CA 1
ATOM 642 C C . SER A 1 83 ? 20.234 -2.025 -6.883 1 80.5 83 SER A C 1
ATOM 644 O O . SER A 1 83 ? 19.922 -1.724 -8.031 1 80.5 83 SER A O 1
ATOM 646 N N . THR A 1 84 ? 20.25 -3.281 -6.418 1 84.12 84 THR A N 1
ATOM 647 C CA . THR A 1 84 ? 20.203 -4.344 -7.414 1 84.12 84 THR A CA 1
ATOM 648 C C . THR A 1 84 ? 18.859 -5.062 -7.367 1 84.12 84 THR A C 1
ATOM 650 O O . THR A 1 84 ? 18.406 -5.625 -8.367 1 84.12 84 THR A O 1
ATOM 653 N N . MET A 1 85 ? 18.203 -4.965 -6.273 1 89 85 MET A N 1
ATOM 654 C CA . MET A 1 85 ? 17.031 -5.824 -6.117 1 89 85 MET A CA 1
ATOM 655 C C . MET A 1 85 ? 15.75 -5 -6.16 1 89 85 MET A C 1
ATOM 657 O O . MET A 1 85 ? 14.656 -5.551 -6.34 1 89 85 MET A O 1
ATOM 661 N N . ARG A 1 86 ? 15.828 -3.682 -5.984 1 88.69 86 ARG A N 1
ATOM 662 C CA . ARG A 1 86 ? 14.633 -2.844 -5.996 1 88.69 86 ARG A CA 1
ATOM 663 C C . ARG A 1 86 ? 14.461 -2.152 -7.348 1 88.69 86 ARG A C 1
ATOM 665 O O . ARG A 1 86 ? 15.438 -1.676 -7.934 1 88.69 86 ARG A O 1
ATOM 672 N N . TYR A 1 87 ? 13.203 -2.148 -7.805 1 88.19 87 TYR A N 1
ATOM 673 C CA . TYR A 1 87 ? 12.867 -1.542 -9.086 1 88.19 87 TYR A CA 1
ATOM 674 C C . TYR A 1 87 ? 11.703 -0.569 -8.938 1 88.19 87 TYR A C 1
ATOM 676 O O . TYR A 1 87 ? 10.719 -0.861 -8.242 1 88.19 87 TYR A O 1
ATOM 684 N N . ASN A 1 88 ? 11.875 0.578 -9.523 1 81.5 88 ASN A N 1
ATOM 685 C CA . ASN A 1 88 ? 10.68 1.362 -9.812 1 81.5 88 ASN A CA 1
ATOM 686 C C . ASN A 1 88 ? 9.828 0.702 -10.891 1 81.5 88 ASN A C 1
ATOM 688 O O . ASN A 1 88 ? 10.32 -0.117 -11.664 1 81.5 88 ASN A O 1
ATOM 692 N N . VAL A 1 89 ? 8.508 1.049 -10.82 1 83.19 89 VAL A N 1
ATOM 693 C CA . VAL A 1 89 ? 7.648 0.36 -11.781 1 83.19 89 VAL A CA 1
ATOM 694 C C . VAL A 1 89 ? 6.633 1.34 -12.359 1 83.19 89 VAL A C 1
ATOM 696 O O . VAL A 1 89 ? 6.297 2.344 -11.727 1 83.19 89 VAL A O 1
ATOM 699 N N . LYS A 1 90 ? 6.277 1.078 -13.625 1 76.06 90 LYS A N 1
ATOM 700 C CA . LYS A 1 90 ? 5.078 1.649 -14.234 1 76.06 90 LYS A CA 1
ATOM 701 C C . LYS A 1 90 ? 3.945 0.628 -14.281 1 76.06 90 LYS A C 1
ATOM 703 O O . LYS A 1 90 ? 4.16 -0.528 -14.648 1 76.06 90 LYS A O 1
ATOM 708 N N . LYS A 1 91 ? 2.783 1.04 -13.898 1 79.25 91 LYS A N 1
ATOM 709 C CA . LYS A 1 91 ? 1.644 0.135 -13.773 1 79.25 91 LYS A CA 1
ATOM 710 C C . LYS A 1 91 ? 0.815 0.124 -15.055 1 79.25 91 LYS A C 1
ATOM 712 O O . LYS A 1 91 ? 0.626 1.165 -15.688 1 79.25 91 LYS A O 1
ATOM 717 N N . CYS A 1 92 ? 0.417 -1.103 -15.43 1 82.44 92 CYS A N 1
ATOM 718 C CA . CYS A 1 92 ? -0.558 -1.31 -16.484 1 82.44 92 CYS A CA 1
ATOM 719 C C . CYS A 1 92 ? -1.673 -2.244 -16.031 1 82.44 92 CYS A C 1
ATOM 721 O O . CYS A 1 92 ? -1.553 -3.465 -16.156 1 82.44 92 CYS A O 1
ATOM 723 N N . LYS A 1 93 ? -2.717 -1.675 -15.562 1 81.81 93 LYS A N 1
ATOM 724 C CA . LYS A 1 93 ? -3.879 -2.43 -15.102 1 81.81 93 LYS A CA 1
ATOM 725 C C . LYS A 1 93 ? -4.746 -2.873 -16.281 1 81.81 93 LYS A C 1
ATOM 727 O O . LYS A 1 93 ? -4.906 -2.133 -17.25 1 81.81 93 LYS A O 1
ATOM 732 N N . HIS A 1 94 ? -5.254 -4.105 -16.188 1 86 94 HIS A N 1
ATOM 733 C CA . HIS A 1 94 ? -6.168 -4.535 -17.25 1 86 94 HIS A CA 1
ATOM 734 C C . HIS A 1 94 ? -7.312 -3.545 -17.422 1 86 94 HIS A C 1
ATOM 736 O O . HIS A 1 94 ? -7.91 -3.1 -16.438 1 86 94 HIS A O 1
ATOM 742 N N . THR A 1 95 ? -7.637 -3.238 -18.594 1 78.94 95 THR A N 1
ATOM 743 C CA . THR A 1 95 ? -8.57 -2.164 -18.922 1 78.94 95 THR A CA 1
ATO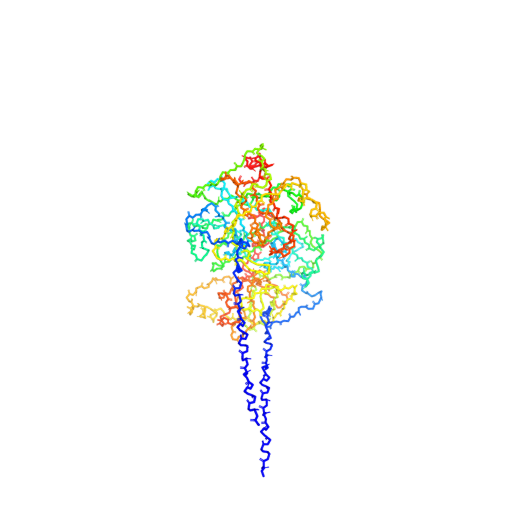M 744 C C . THR A 1 95 ? -9.953 -2.465 -18.375 1 78.94 95 THR A C 1
ATOM 746 O O . THR A 1 95 ? -10.695 -1.548 -18 1 78.94 95 THR A O 1
ATOM 749 N N . ASP A 1 96 ? -10.32 -3.705 -18.312 1 80.56 96 ASP A N 1
ATOM 750 C CA . ASP A 1 96 ? -11.672 -4.074 -17.922 1 80.56 96 ASP A CA 1
ATOM 751 C C . ASP A 1 96 ? -11.742 -4.414 -16.422 1 80.56 96 ASP A C 1
ATOM 753 O O . ASP A 1 96 ? -12.758 -4.934 -15.953 1 80.56 96 ASP A O 1
ATOM 757 N N . TYR A 1 97 ? -10.617 -4.199 -15.766 1 83.94 97 TYR A N 1
ATOM 758 C CA . TYR A 1 97 ? -10.672 -4.461 -14.328 1 83.94 97 TYR A CA 1
ATOM 759 C C . TYR A 1 97 ? -11.586 -3.467 -13.625 1 83.94 97 TYR A C 1
ATOM 761 O O . TYR A 1 97 ? -11.5 -2.258 -13.867 1 83.94 97 TYR A O 1
ATOM 769 N N . LYS A 1 98 ? -12.422 -3.996 -12.727 1 70.06 98 LYS A N 1
ATOM 770 C CA . LYS A 1 98 ? -13.242 -3.176 -11.844 1 70.06 98 LYS A CA 1
ATOM 771 C C . LYS A 1 98 ? -13.055 -3.574 -10.383 1 70.06 98 LYS A C 1
ATOM 773 O O . LYS A 1 98 ? -12.625 -2.758 -9.562 1 70.06 98 LYS A O 1
ATOM 778 N N . LYS A 1 99 ? -13.305 -4.77 -10.102 1 70.69 99 LYS A N 1
ATOM 779 C CA . LYS A 1 99 ? -13.109 -5.426 -8.812 1 70.69 99 LYS A CA 1
ATOM 780 C C . LYS A 1 99 ? -12.711 -6.887 -8.992 1 70.69 99 LYS A C 1
ATOM 782 O O . LYS A 1 99 ? -12.859 -7.445 -10.078 1 70.69 99 LYS A O 1
ATOM 787 N N . PRO A 1 100 ? -12.148 -7.504 -7.918 1 74.06 100 PRO A N 1
ATOM 788 C CA . PRO A 1 100 ? -11.695 -8.891 -8.07 1 74.06 100 PRO A CA 1
ATOM 789 C C . PRO A 1 100 ? -12.805 -9.82 -8.562 1 74.06 100 PRO A C 1
ATOM 791 O O . PRO A 1 100 ? -12.562 -10.672 -9.422 1 74.06 100 PRO A O 1
ATOM 794 N N . LEU A 1 101 ? -14.008 -9.586 -8.164 1 76.69 101 LEU A N 1
ATOM 795 C CA . LEU A 1 101 ? -15.117 -10.5 -8.438 1 76.69 101 LEU A CA 1
ATOM 796 C C . LEU A 1 101 ? -15.609 -10.352 -9.867 1 76.69 101 LEU A C 1
ATOM 798 O O . LEU A 1 101 ? -16.391 -11.172 -10.352 1 76.69 101 LEU A O 1
ATOM 802 N N . ASN A 1 102 ? -15.172 -9.367 -10.57 1 81 102 ASN A N 1
ATOM 803 C CA . ASN A 1 102 ? -15.57 -9.227 -11.969 1 81 102 ASN A CA 1
ATOM 804 C C . ASN A 1 102 ? -14.609 -9.961 -12.898 1 81 102 ASN A C 1
ATOM 806 O O . ASN A 1 102 ? -14.836 -10.039 -14.102 1 81 102 ASN A O 1
ATOM 810 N N . GLY A 1 103 ? -13.812 -10.391 -12.266 1 82.5 103 GLY A N 1
ATOM 811 C CA . GLY A 1 103 ? -12.789 -10.992 -13.102 1 82.5 103 GLY A CA 1
ATOM 812 C C . GLY A 1 103 ? -11.789 -9.992 -13.648 1 82.5 103 GLY A C 1
ATOM 813 O O . GLY A 1 103 ? -11.68 -8.875 -13.133 1 82.5 103 GLY A O 1
ATOM 814 N N . ASN A 1 104 ? -10.648 -10.383 -14.203 1 87.5 104 ASN A N 1
ATOM 815 C CA . ASN A 1 104 ? -9.617 -9.586 -14.867 1 87.5 104 ASN A CA 1
ATOM 816 C C . ASN A 1 104 ? -8.617 -9.016 -13.859 1 87.5 104 ASN A C 1
ATOM 818 O O . ASN A 1 104 ? -8.133 -7.898 -14.031 1 87.5 104 ASN A O 1
ATOM 822 N N . ASP A 1 105 ? -8.586 -9.617 -12.711 1 87.44 105 ASP A N 1
ATOM 823 C CA . ASP A 1 105 ? -7.676 -9.188 -11.656 1 87.44 105 ASP A CA 1
ATOM 824 C C . ASP A 1 105 ? -6.223 -9.461 -12.031 1 87.44 105 ASP A C 1
ATOM 826 O O . ASP A 1 105 ? -5.586 -10.352 -11.461 1 87.44 105 ASP A O 1
ATOM 830 N N . ILE A 1 106 ? -5.781 -8.617 -13 1 90.69 106 ILE A N 1
ATOM 831 C CA . ILE A 1 106 ? -4.434 -8.789 -13.531 1 90.69 106 ILE A CA 1
ATOM 832 C C . ILE A 1 106 ? -3.842 -7.426 -13.883 1 90.69 106 ILE A C 1
ATOM 834 O O . ILE A 1 106 ? -4.535 -6.559 -14.414 1 90.69 106 ILE A O 1
ATOM 838 N N . MET A 1 107 ? -2.602 -7.281 -13.469 1 89 107 MET A N 1
ATOM 839 C CA . MET A 1 107 ? -1.851 -6.059 -13.742 1 89 107 MET A CA 1
ATOM 840 C C . MET A 1 107 ? -0.405 -6.379 -14.109 1 89 107 MET A C 1
ATOM 842 O O . MET A 1 107 ? 0.2 -7.285 -13.531 1 89 107 MET A O 1
ATOM 846 N N . MET A 1 108 ? 0.12 -5.641 -15.094 1 89.25 108 MET A N 1
ATOM 847 C CA . MET A 1 108 ? 1.54 -5.699 -15.43 1 89.25 108 MET A CA 1
ATOM 848 C C . MET A 1 108 ? 2.297 -4.539 -14.797 1 89.25 108 MET A C 1
ATOM 850 O O . MET A 1 108 ? 1.806 -3.408 -14.773 1 89.25 108 MET A O 1
ATOM 854 N N . LEU A 1 109 ? 3.4 -4.828 -14.211 1 86.06 109 LEU A N 1
ATOM 855 C CA . LEU A 1 109 ? 4.352 -3.816 -13.766 1 86.06 109 LEU A CA 1
ATOM 856 C C . LEU A 1 109 ? 5.602 -3.818 -14.641 1 86.06 109 LEU A C 1
ATOM 858 O O . LEU A 1 109 ? 6.293 -4.836 -14.734 1 86.06 109 LEU A O 1
ATOM 862 N N . LYS A 1 110 ? 5.84 -2.713 -15.336 1 86.5 110 LYS A N 1
ATOM 863 C CA . LYS A 1 110 ? 7.062 -2.57 -16.125 1 86.5 110 LYS A CA 1
ATOM 864 C C . LYS A 1 110 ? 8.219 -2.066 -15.258 1 86.5 110 LYS A C 1
ATOM 866 O O . LYS A 1 110 ? 8.141 -0.976 -14.688 1 86.5 110 LYS A O 1
ATOM 871 N N . LEU A 1 111 ? 9.258 -2.863 -15.188 1 87.94 111 LEU A N 1
ATOM 872 C CA . LEU A 1 111 ? 10.438 -2.49 -14.414 1 87.94 111 LEU A CA 1
ATOM 873 C C . LEU A 1 111 ? 11.18 -1.333 -15.078 1 87.94 111 LEU A C 1
ATOM 875 O O . LEU A 1 111 ? 11.203 -1.226 -16.297 1 87.94 111 LEU A O 1
ATOM 879 N N . SER A 1 112 ? 11.797 -0.551 -14.25 1 86.44 112 SER A N 1
ATOM 880 C CA . SER A 1 112 ? 12.562 0.603 -14.711 1 86.44 112 SER A CA 1
ATOM 881 C C . SER A 1 112 ? 13.805 0.17 -15.484 1 86.44 112 SER A C 1
ATOM 883 O O . SER A 1 112 ? 14.391 0.963 -16.219 1 86.44 112 SER A O 1
ATOM 885 N N . ARG A 1 113 ? 14.266 -1.052 -15.297 1 90.5 113 ARG A N 1
ATOM 886 C CA . ARG A 1 113 ? 15.383 -1.688 -15.992 1 90.5 113 ARG A CA 1
ATOM 887 C C . ARG A 1 113 ? 15.211 -3.203 -16.031 1 90.5 113 ARG A C 1
ATOM 889 O O . ARG A 1 113 ? 14.516 -3.775 -15.188 1 90.5 113 ARG A O 1
ATOM 896 N N . PRO A 1 114 ? 15.875 -3.828 -17.031 1 92.5 114 PRO A N 1
ATOM 897 C CA . PRO A 1 114 ? 15.727 -5.285 -17.109 1 92.5 114 PRO A CA 1
ATOM 898 C C . PRO A 1 114 ? 16.375 -6.004 -15.93 1 92.5 114 PRO A C 1
ATOM 900 O O . PRO A 1 114 ? 17.391 -5.555 -15.406 1 92.5 114 PRO A O 1
ATOM 903 N N . SER A 1 115 ? 15.719 -7.066 -15.539 1 91.81 115 SER A N 1
ATOM 904 C CA . SER A 1 115 ? 16.25 -7.938 -14.492 1 91.81 115 SER A CA 1
ATOM 905 C C . SER A 1 115 ? 17.094 -9.062 -15.094 1 91.81 115 SER A C 1
ATOM 907 O O . SER A 1 115 ? 16.844 -9.5 -16.219 1 91.81 115 SER A O 1
ATOM 909 N N . LYS A 1 116 ? 18.062 -9.641 -14.344 1 92.81 116 LYS A N 1
ATOM 910 C CA . LYS A 1 116 ? 18.875 -10.781 -14.766 1 92.81 116 LYS A CA 1
ATOM 911 C C . LYS A 1 116 ? 18.234 -12.094 -14.32 1 92.81 116 LYS A C 1
ATOM 913 O O . LYS A 1 116 ? 18.719 -13.172 -14.688 1 92.81 116 LYS A O 1
ATOM 918 N N . ILE A 1 117 ? 17.203 -12 -13.57 1 92.38 117 ILE A N 1
ATOM 919 C CA . ILE A 1 117 ? 16.5 -13.18 -13.055 1 92.38 117 ILE A CA 1
ATOM 920 C C . ILE A 1 117 ? 15.719 -13.852 -14.18 1 92.38 117 ILE A C 1
ATOM 922 O O . ILE A 1 117 ? 15.117 -13.172 -15.016 1 92.38 117 ILE A O 1
ATOM 926 N N . LYS A 1 118 ? 15.719 -15.18 -14.195 1 93.75 118 LYS A N 1
ATOM 927 C CA . LYS A 1 118 ? 14.953 -15.938 -15.18 1 93.75 118 LYS A CA 1
ATOM 928 C C . LYS A 1 118 ? 13.453 -15.844 -14.898 1 93.75 118 LYS A C 1
ATOM 930 O O . LYS A 1 118 ? 13 -16.188 -13.812 1 93.75 118 LYS A O 1
ATOM 935 N N . PRO A 1 119 ? 12.711 -15.359 -15.852 1 94.69 119 PRO A N 1
ATOM 936 C CA . PRO A 1 119 ? 11.258 -15.305 -15.672 1 94.69 119 PRO A CA 1
ATOM 937 C C . PRO A 1 119 ? 10.602 -16.688 -15.68 1 94.69 119 PRO A C 1
ATOM 939 O O . PRO A 1 119 ? 11.211 -17.656 -16.156 1 94.69 119 PRO A O 1
ATOM 942 N N . ILE A 1 120 ? 9.469 -16.797 -15.094 1 95.56 120 ILE A N 1
ATOM 943 C CA . ILE A 1 120 ? 8.695 -18.031 -15.148 1 95.56 120 ILE A CA 1
ATOM 944 C C . ILE A 1 120 ? 7.863 -18.078 -16.422 1 95.56 120 ILE A C 1
ATOM 946 O O . ILE A 1 120 ? 7.43 -17.031 -16.922 1 95.56 120 ILE A O 1
ATOM 950 N N . LYS A 1 121 ? 7.602 -19.266 -16.922 1 96.12 121 LYS A N 1
ATOM 951 C CA . LYS A 1 121 ? 6.832 -19.469 -18.156 1 96.12 121 LYS A CA 1
ATOM 952 C C . LYS A 1 121 ? 5.336 -19.312 -17.891 1 96.12 121 LYS A C 1
ATOM 954 O O . LYS A 1 121 ? 4.852 -19.641 -16.797 1 96.12 121 LYS A O 1
ATOM 959 N N . LEU A 1 122 ? 4.641 -18.797 -18.922 1 97.19 122 LEU A N 1
ATOM 960 C CA . LEU A 1 122 ? 3.191 -18.656 -18.906 1 97.19 122 LEU A CA 1
ATOM 961 C C . LEU A 1 122 ? 2.516 -19.734 -19.734 1 97.19 122 LEU A C 1
ATOM 963 O O . LEU A 1 122 ? 3.158 -20.359 -20.594 1 97.19 122 LEU A O 1
ATOM 967 N N . PRO A 1 123 ? 1.25 -20 -19.438 1 96.69 123 PRO A N 1
ATOM 968 C CA . PRO A 1 123 ? 0.509 -20.938 -20.281 1 96.69 123 PRO A CA 1
ATOM 969 C C . PRO A 1 123 ? 0.128 -20.344 -21.641 1 96.69 123 PRO A C 1
ATOM 971 O O . PRO A 1 123 ? 0.201 -19.125 -21.828 1 96.69 123 PRO A O 1
ATOM 974 N N . ASN A 1 124 ? -0.169 -21.25 -22.578 1 94.19 124 ASN A N 1
ATOM 975 C CA . ASN A 1 124 ? -0.795 -20.766 -23.812 1 94.19 124 ASN A CA 1
ATOM 976 C C . ASN A 1 124 ? -2.297 -20.562 -23.625 1 94.19 124 ASN A C 1
ATOM 978 O O . ASN A 1 124 ? -2.863 -20.969 -22.609 1 94.19 124 ASN A O 1
ATOM 982 N N . LYS A 1 125 ? -2.971 -19.969 -24.625 1 93.56 125 LYS A N 1
ATOM 983 C CA . LYS A 1 125 ? -4.371 -19.562 -24.547 1 93.56 125 LYS A CA 1
ATOM 984 C C . LYS A 1 125 ? -5.289 -20.766 -24.406 1 93.56 125 LYS A C 1
ATOM 986 O O . LYS A 1 125 ? -6.391 -20.656 -23.875 1 93.56 125 LYS A O 1
ATOM 991 N N . LYS A 1 126 ? -4.887 -21.891 -24.797 1 93.44 126 LYS A N 1
ATOM 992 C CA . LYS A 1 126 ? -5.758 -23.062 -24.844 1 93.44 126 LYS A CA 1
ATOM 993 C C . LYS A 1 126 ? -5.492 -23.984 -23.656 1 93.44 126 LYS A C 1
ATOM 995 O O . LYS A 1 126 ? -6.168 -25 -23.5 1 93.44 126 LYS A O 1
ATOM 1000 N N . MET A 1 127 ? -4.547 -23.656 -22.859 1 92.69 127 MET A N 1
ATOM 1001 C CA . MET A 1 127 ? -4.156 -24.547 -21.781 1 92.69 127 MET A CA 1
ATOM 1002 C C . MET A 1 127 ? -5.254 -24.625 -20.719 1 92.69 127 MET A C 1
ATOM 1004 O O . MET A 1 127 ? -5.801 -23.609 -20.312 1 92.69 127 MET A O 1
ATOM 1008 N N . LYS A 1 128 ? -5.598 -25.828 -20.359 1 92.25 128 LYS A N 1
ATOM 1009 C CA . LYS A 1 128 ? -6.523 -26.109 -19.266 1 92.25 128 LYS A CA 1
ATOM 1010 C C . LYS A 1 128 ? -5.84 -26.922 -18.156 1 92.25 128 LYS A C 1
ATOM 1012 O O . LYS A 1 128 ? -5.035 -27.812 -18.438 1 92.25 128 LYS A O 1
ATOM 1017 N N . ILE A 1 129 ? -6.176 -26.547 -16.953 1 94.12 129 ILE A N 1
ATOM 1018 C CA . ILE A 1 129 ? -5.629 -27.297 -15.828 1 94.12 129 ILE A CA 1
ATOM 1019 C C . ILE A 1 129 ? -6.68 -28.266 -15.289 1 94.12 129 ILE A C 1
ATOM 1021 O O . ILE A 1 129 ? -7.801 -27.859 -14.969 1 94.12 129 ILE A O 1
ATOM 1025 N N . LYS A 1 130 ? -6.309 -29.5 -15.211 1 94.38 130 LYS A N 1
ATOM 1026 C CA . LYS A 1 130 ? -7.215 -30.547 -14.727 1 94.38 130 LYS A CA 1
ATOM 1027 C C . LYS A 1 130 ? -7.492 -30.375 -13.234 1 94.38 130 LYS A C 1
ATOM 1029 O O . LYS A 1 130 ? -6.66 -29.844 -12.5 1 94.38 130 LYS A O 1
ATOM 1034 N N . LYS A 1 131 ? -8.656 -30.844 -12.844 1 94.38 131 LYS A N 1
ATOM 1035 C CA . LYS A 1 131 ? -8.945 -30.891 -11.414 1 94.38 131 LYS A CA 1
ATOM 1036 C C . LYS A 1 131 ? -7.953 -31.797 -10.68 1 94.38 131 LYS A C 1
ATOM 1038 O O . LYS A 1 131 ? -7.434 -32.75 -11.258 1 94.38 131 LYS A O 1
ATOM 1043 N N . ASN A 1 132 ? -7.629 -31.422 -9.469 1 96.19 132 ASN A N 1
ATOM 1044 C CA . ASN A 1 132 ? -6.773 -32.188 -8.562 1 96.19 132 ASN A CA 1
ATOM 1045 C C . ASN A 1 132 ? -5.316 -32.156 -9.016 1 96.19 132 ASN A C 1
ATOM 1047 O O . ASN A 1 132 ? -4.539 -33.031 -8.664 1 96.19 132 ASN A O 1
ATOM 1051 N N . THR A 1 133 ? -5 -31.266 -9.898 1 97.5 133 THR A N 1
ATOM 1052 C CA . THR A 1 133 ? -3.592 -31.016 -10.203 1 97.5 133 THR A CA 1
ATOM 1053 C C . THR A 1 133 ? -2.887 -30.359 -9.023 1 97.5 133 THR A C 1
ATOM 1055 O O . THR A 1 133 ? -3.41 -29.422 -8.43 1 97.5 133 THR A O 1
ATOM 1058 N N . THR A 1 134 ? -1.767 -30.969 -8.625 1 97.56 134 THR A N 1
ATOM 1059 C CA . THR A 1 134 ? -0.968 -30.344 -7.57 1 97.56 134 THR A CA 1
ATOM 1060 C C . THR A 1 134 ? -0.229 -29.125 -8.109 1 97.56 134 THR A C 1
ATOM 1062 O O . THR A 1 134 ? 0.483 -29.203 -9.109 1 97.56 134 THR A O 1
ATOM 1065 N N . CYS A 1 135 ? -0.395 -27.984 -7.477 1 97.75 135 CYS A N 1
ATOM 1066 C CA . CYS A 1 135 ? 0.229 -26.703 -7.828 1 97.75 135 CYS A CA 1
ATOM 1067 C C . CYS A 1 135 ? 0.943 -26.109 -6.625 1 97.75 135 CYS A C 1
ATOM 1069 O O . CYS A 1 135 ? 0.761 -26.562 -5.496 1 97.75 135 CYS A O 1
ATOM 1071 N N . LEU A 1 136 ? 1.792 -25.109 -6.941 1 96.88 136 LEU A N 1
ATOM 1072 C CA . LEU A 1 136 ? 2.574 -24.422 -5.926 1 96.88 136 LEU A CA 1
ATOM 1073 C C . LEU A 1 136 ? 2.148 -22.953 -5.812 1 96.88 136 LEU A C 1
ATOM 1075 O O . LEU A 1 136 ? 2.006 -22.266 -6.824 1 96.88 136 LEU A O 1
ATOM 1079 N N . VAL A 1 137 ? 1.854 -22.531 -4.566 1 95.5 137 VAL A N 1
ATOM 1080 C CA . VAL A 1 137 ? 1.662 -21.109 -4.27 1 95.5 137 VAL A CA 1
ATOM 1081 C C . VAL A 1 137 ? 2.736 -20.641 -3.293 1 95.5 137 VAL A C 1
ATOM 1083 O O . VAL A 1 137 ? 3.113 -21.375 -2.375 1 95.5 137 VAL A O 1
ATOM 1086 N N . ALA A 1 138 ? 3.27 -19.406 -3.537 1 93.38 138 ALA A N 1
ATOM 1087 C CA . ALA A 1 138 ? 4.312 -18.859 -2.68 1 93.38 138 ALA A CA 1
ATOM 1088 C C . ALA A 1 138 ? 4.086 -17.359 -2.434 1 93.38 138 ALA A C 1
ATOM 1090 O O . ALA A 1 138 ? 3.434 -16.688 -3.232 1 93.38 138 ALA A O 1
ATOM 1091 N N . GLY A 1 139 ? 4.566 -16.875 -1.349 1 92.62 139 GLY A N 1
ATOM 1092 C CA . GLY A 1 139 ? 4.418 -15.461 -1.037 1 92.62 139 GLY A CA 1
ATOM 1093 C C . GLY A 1 139 ? 4.922 -15.094 0.346 1 92.62 139 GLY A C 1
ATOM 1094 O O . GLY A 1 139 ? 5.34 -15.969 1.109 1 92.62 139 GLY A O 1
ATOM 1095 N N . TRP A 1 140 ? 4.855 -13.797 0.66 1 88.06 140 TRP A N 1
ATOM 1096 C CA . TRP A 1 140 ? 5.277 -13.227 1.934 1 88.06 140 TRP A CA 1
ATOM 1097 C C . TRP A 1 140 ? 4.074 -12.828 2.777 1 88.06 140 TRP A C 1
ATOM 1099 O O . TRP A 1 140 ? 4.199 -12.039 3.719 1 88.06 140 TRP A O 1
ATOM 1109 N N . GLY A 1 141 ? 2.906 -13.297 2.428 1 82.94 141 GLY A N 1
ATOM 1110 C CA . GLY A 1 141 ? 1.675 -12.859 3.07 1 82.94 141 GLY A CA 1
ATOM 1111 C C . GLY A 1 141 ? 1.513 -13.398 4.477 1 82.94 141 GLY A C 1
ATOM 1112 O O . GLY A 1 141 ? 2.494 -13.773 5.121 1 82.94 141 GLY A O 1
ATOM 1113 N N . PHE A 1 142 ? 0.258 -13.312 4.941 1 74.88 142 PHE A N 1
ATOM 1114 C CA . PHE A 1 142 ? -0.066 -13.742 6.297 1 74.88 142 PHE A CA 1
ATOM 1115 C C . PHE A 1 142 ? 0.051 -15.25 6.434 1 74.88 142 PHE A C 1
ATOM 1117 O O . PHE A 1 142 ? -0.297 -15.992 5.512 1 74.88 142 PHE A O 1
ATOM 1124 N N . ILE A 1 143 ? 0.442 -15.664 7.641 1 82.31 143 ILE A N 1
ATOM 1125 C CA . ILE A 1 143 ? 0.558 -17.094 7.852 1 82.31 143 ILE A CA 1
ATOM 1126 C C . ILE A 1 143 ? -0.572 -17.578 8.758 1 82.31 143 ILE A C 1
ATOM 1128 O O . ILE A 1 143 ? -0.637 -18.766 9.109 1 82.31 143 ILE A O 1
ATOM 1132 N N . LYS A 1 144 ? -1.361 -16.672 9.141 1 74.75 144 LYS A N 1
ATOM 1133 C CA . LYS A 1 144 ? -2.596 -16.922 9.883 1 74.75 144 LYS A CA 1
ATOM 1134 C C . LYS A 1 144 ? -3.572 -15.75 9.719 1 74.75 144 LYS A C 1
ATOM 1136 O O . LYS A 1 144 ? -3.162 -14.633 9.422 1 74.75 144 LYS A O 1
ATOM 1141 N N . SER A 1 145 ? -4.91 -16.109 9.93 1 69.62 145 SER A N 1
ATOM 1142 C CA . SER A 1 145 ? -5.91 -15.039 9.891 1 69.62 145 SER A CA 1
ATOM 1143 C C . SER A 1 145 ? -5.578 -13.938 10.898 1 69.62 145 SER A C 1
ATOM 1145 O O . SER A 1 145 ? -5.188 -14.227 12.031 1 69.62 145 SER A O 1
ATOM 1147 N N . GLY A 1 146 ? -5.66 -12.719 10.398 1 59.84 146 GLY A N 1
ATOM 1148 C CA . GLY A 1 146 ? -5.395 -11.594 11.281 1 59.84 146 GLY A CA 1
ATOM 1149 C C . GLY A 1 146 ? -3.916 -11.359 11.523 1 59.84 146 GLY A C 1
ATOM 1150 O O . GLY A 1 146 ? -3.541 -10.508 12.336 1 59.84 146 GLY A O 1
ATOM 1151 N N . GLY A 1 147 ? -3.119 -12.023 10.844 1 65.38 147 GLY A N 1
ATOM 1152 C CA . GLY A 1 147 ? -1.68 -11.891 11 1 65.38 147 GLY A CA 1
ATOM 1153 C C . GLY A 1 147 ? -1.104 -10.727 10.211 1 65.38 147 GLY A C 1
ATOM 1154 O O . GLY A 1 147 ? -1.778 -9.719 10 1 65.38 147 GLY A O 1
ATOM 1155 N N . SER A 1 148 ? 0.205 -10.859 9.984 1 66.56 148 SER A N 1
ATOM 1156 C CA . SER A 1 148 ? 0.956 -9.875 9.211 1 66.56 148 SER A CA 1
ATOM 1157 C C . SER A 1 148 ? 1.875 -10.555 8.203 1 66.56 148 SER A C 1
ATOM 1159 O O . SER A 1 148 ? 2.109 -11.758 8.273 1 66.56 148 SER A O 1
ATOM 1161 N N . SER A 1 149 ? 2.312 -9.695 7.219 1 76.88 149 SER A N 1
ATOM 1162 C CA . SER A 1 149 ? 3.283 -10.211 6.258 1 76.88 149 SER A CA 1
ATOM 1163 C C . SER A 1 149 ? 4.555 -10.68 6.953 1 76.88 149 SER A C 1
ATOM 1165 O O . SER A 1 149 ? 4.879 -10.211 8.047 1 76.88 149 SER A O 1
ATOM 1167 N N . VAL A 1 150 ? 5.262 -11.656 6.348 1 79.56 150 VAL A N 1
ATOM 1168 C CA . VAL A 1 150 ? 6.488 -12.211 6.91 1 79.56 150 VAL A CA 1
ATOM 1169 C C . VAL A 1 150 ? 7.684 -11.812 6.043 1 79.56 150 VAL A C 1
ATOM 1171 O O . VAL A 1 150 ? 7.516 -11.445 4.883 1 79.56 150 VAL A O 1
ATOM 1174 N N . ASP A 1 151 ? 8.867 -11.977 6.598 1 81.19 151 ASP A N 1
ATOM 1175 C CA . ASP A 1 151 ? 10.07 -11.531 5.902 1 81.19 151 ASP A CA 1
ATOM 1176 C C . ASP A 1 151 ? 10.617 -12.625 4.984 1 81.19 151 ASP A C 1
ATOM 1178 O O . ASP A 1 151 ? 11.281 -12.336 3.988 1 81.19 151 ASP A O 1
ATOM 1182 N N . LYS A 1 152 ? 10.328 -13.844 5.344 1 87.5 152 LYS A N 1
ATOM 1183 C CA . LYS A 1 152 ? 10.828 -14.961 4.551 1 87.5 152 LYS A CA 1
ATOM 1184 C C . LYS A 1 152 ? 9.75 -15.516 3.625 1 87.5 152 LYS A C 1
ATOM 1186 O O . LYS A 1 152 ? 8.617 -15.75 4.055 1 87.5 152 LYS A O 1
ATOM 1191 N N . LEU A 1 153 ? 10.164 -15.719 2.365 1 90.25 153 LEU A N 1
ATOM 1192 C CA . LEU A 1 153 ? 9.25 -16.297 1.381 1 90.25 153 LEU A CA 1
ATOM 1193 C C . LEU A 1 153 ? 8.82 -17.688 1.798 1 90.25 153 LEU A C 1
ATOM 1195 O O . LEU A 1 153 ? 9.641 -18.5 2.248 1 90.25 153 LEU A O 1
ATOM 1199 N N . ARG A 1 154 ? 7.523 -17.906 1.672 1 92 154 ARG A N 1
ATOM 1200 C CA . ARG A 1 154 ? 6.969 -19.219 2 1 92 154 ARG A CA 1
ATOM 1201 C C . ARG A 1 154 ? 6.25 -19.828 0.799 1 92 154 ARG A C 1
ATOM 1203 O O . ARG A 1 154 ? 5.871 -19.109 -0.131 1 92 154 ARG A O 1
ATOM 1210 N N . GLN A 1 155 ? 6.145 -21.203 0.822 1 94.19 155 GLN A N 1
ATOM 1211 C CA . GLN A 1 155 ? 5.469 -21.922 -0.247 1 94.19 155 GLN A CA 1
ATOM 1212 C C . GLN A 1 155 ? 4.586 -23.031 0.316 1 94.19 155 GLN A C 1
ATOM 1214 O O . GLN A 1 155 ? 4.828 -23.531 1.417 1 94.19 155 GLN A O 1
ATOM 1219 N N . VAL A 1 156 ? 3.568 -23.422 -0.481 1 94.25 156 VAL A N 1
ATOM 1220 C CA . VAL A 1 156 ? 2.697 -24.531 -0.12 1 94.25 156 VAL A CA 1
ATOM 1221 C C . VAL A 1 156 ? 2.113 -25.156 -1.383 1 94.25 156 VAL A C 1
ATOM 1223 O O . VAL A 1 156 ? 1.821 -24.453 -2.355 1 94.25 156 VAL A O 1
ATOM 1226 N N . ASP A 1 157 ? 2.02 -26.516 -1.354 1 95.56 157 ASP A N 1
ATOM 1227 C CA . ASP A 1 157 ? 1.332 -27.219 -2.434 1 95.56 157 ASP A CA 1
ATOM 1228 C C . ASP A 1 157 ? -0.18 -27.203 -2.221 1 95.56 157 ASP A C 1
ATOM 1230 O O . ASP A 1 157 ? -0.657 -27.453 -1.11 1 95.56 157 ASP A O 1
ATOM 1234 N N . VAL A 1 158 ? -0.889 -26.922 -3.295 1 96.06 158 VAL A N 1
ATOM 1235 C CA . VAL A 1 158 ? -2.348 -26.953 -3.256 1 96.06 158 VAL A CA 1
ATOM 1236 C C . VAL A 1 158 ? -2.881 -27.719 -4.461 1 96.06 158 VAL A C 1
ATOM 1238 O O . VAL A 1 158 ? -2.229 -27.781 -5.508 1 96.06 158 VAL A O 1
ATOM 1241 N N . ALA A 1 159 ? -4.043 -28.25 -4.285 1 97 159 ALA A N 1
ATOM 1242 C CA . ALA A 1 159 ? -4.691 -28.953 -5.391 1 97 159 ALA A CA 1
ATOM 1243 C C . ALA A 1 159 ? -5.742 -28.062 -6.059 1 97 159 ALA A C 1
ATOM 1245 O O . ALA A 1 159 ? -6.473 -27.344 -5.379 1 97 159 ALA A O 1
ATOM 1246 N N . THR A 1 160 ? -5.852 -28.188 -7.422 1 97.94 160 THR A N 1
ATOM 1247 C CA . THR A 1 160 ? -6.91 -27.469 -8.125 1 97.94 160 THR A CA 1
ATOM 1248 C C . THR A 1 160 ? -8.266 -28.109 -7.848 1 97.94 160 THR A C 1
ATOM 1250 O O . THR A 1 160 ? -8.352 -29.297 -7.559 1 97.94 160 THR A O 1
ATOM 1253 N N . ILE A 1 161 ? -9.273 -27.297 -7.926 1 97.06 161 ILE A N 1
ATOM 1254 C CA . ILE A 1 161 ? -10.656 -27.672 -7.695 1 97.06 161 ILE A CA 1
ATOM 1255 C C . ILE A 1 161 ? -11.5 -27.328 -8.922 1 97.06 161 ILE A C 1
ATOM 1257 O O . ILE A 1 161 ? -11.328 -26.266 -9.523 1 97.06 161 ILE A O 1
ATOM 1261 N N . ASP A 1 162 ? -12.352 -28.219 -9.242 1 96.31 162 ASP A N 1
ATOM 1262 C CA . ASP A 1 162 ? -13.141 -27.969 -10.445 1 96.31 162 ASP A CA 1
ATOM 1263 C C . ASP A 1 162 ? -14.086 -26.781 -10.258 1 96.31 162 ASP A C 1
ATOM 1265 O O . ASP A 1 162 ? -14.562 -26.531 -9.148 1 96.31 162 ASP A O 1
ATOM 1269 N N . ARG A 1 163 ? -14.445 -26.219 -11.367 1 95.19 163 ARG A N 1
ATOM 1270 C CA . ARG A 1 163 ? -15.227 -24.984 -11.383 1 95.19 163 ARG A CA 1
ATOM 1271 C C . ARG A 1 163 ? -16.594 -25.188 -10.75 1 95.19 163 ARG A C 1
ATOM 1273 O O . ARG A 1 163 ? -17.094 -24.328 -10.031 1 95.19 163 ARG A O 1
ATOM 1280 N N . ARG A 1 164 ? -17.25 -26.234 -11.047 1 95.81 164 ARG A N 1
ATOM 1281 C CA . ARG A 1 164 ? -18.578 -26.516 -10.547 1 95.81 164 ARG A CA 1
ATOM 1282 C C . ARG A 1 164 ? -18.594 -26.562 -9.016 1 95.81 164 ARG A C 1
ATOM 1284 O O . ARG A 1 164 ? -19.422 -25.906 -8.383 1 95.81 164 ARG A O 1
ATOM 1291 N N . THR A 1 165 ? -17.703 -27.344 -8.461 1 95.88 165 THR A N 1
ATOM 1292 C CA . THR A 1 165 ? -17.594 -27.422 -7.012 1 95.88 165 THR A CA 1
ATOM 1293 C C . THR A 1 165 ? -17.266 -26.047 -6.426 1 95.88 165 THR A C 1
ATOM 1295 O O . THR A 1 165 ? -17.844 -25.641 -5.422 1 95.88 165 THR A O 1
ATOM 1298 N N . CYS A 1 166 ? -16.344 -25.406 -7.059 1 96.19 166 CYS A N 1
ATOM 1299 C CA . CYS A 1 166 ? -15.93 -24.078 -6.609 1 96.19 166 CYS A CA 1
ATOM 1300 C C . CYS A 1 166 ? -17.125 -23.125 -6.559 1 96.19 166 CYS A C 1
ATOM 1302 O O . CYS A 1 166 ? -17.391 -22.531 -5.516 1 96.19 166 CYS A O 1
ATOM 1304 N N . GLN A 1 167 ? -17.859 -23 -7.609 1 95.75 167 GLN A N 1
ATOM 1305 C CA . GLN A 1 167 ? -19.016 -22.125 -7.68 1 95.75 167 GLN A CA 1
ATOM 1306 C C . GLN A 1 167 ? -20.062 -22.5 -6.633 1 95.75 167 GLN A C 1
ATOM 1308 O O . GLN A 1 167 ? -20.672 -21.625 -6.016 1 95.75 167 GLN A O 1
ATOM 1313 N N . ARG A 1 168 ? -20.297 -23.719 -6.465 1 95.62 168 ARG A N 1
ATOM 1314 C CA . ARG A 1 168 ? -21.266 -24.188 -5.477 1 95.62 168 ARG A CA 1
ATOM 1315 C C . ARG A 1 168 ? -20.906 -23.688 -4.082 1 95.62 168 ARG A C 1
ATOM 1317 O O . ARG A 1 168 ? -21.75 -23.156 -3.369 1 95.62 168 ARG A O 1
ATOM 1324 N N . GLU A 1 169 ? -19.656 -23.844 -3.688 1 93.06 169 GLU A N 1
ATOM 1325 C CA . GLU A 1 169 ? -19.25 -23.453 -2.342 1 93.06 169 GLU A CA 1
ATOM 1326 C C . GLU A 1 169 ? -19.312 -21.938 -2.158 1 93.06 169 GLU A C 1
ATOM 1328 O O . GLU A 1 169 ? -19.703 -21.453 -1.095 1 93.06 169 GLU A O 1
ATOM 1333 N N . TRP A 1 170 ? -18.953 -21.188 -3.166 1 90.38 170 TRP A N 1
ATOM 1334 C CA . TRP A 1 170 ? -19.016 -19.719 -3.09 1 90.38 170 TRP A CA 1
ATOM 1335 C C . TRP A 1 170 ? -20.453 -19.234 -3.129 1 90.38 170 TRP A C 1
ATOM 1337 O O . TRP A 1 170 ? -20.797 -18.234 -2.504 1 90.38 170 TRP A O 1
ATOM 1347 N N . SER A 1 171 ? -21.328 -19.953 -3.838 1 92.94 171 SER A N 1
ATOM 1348 C CA . SER A 1 171 ? -22.734 -19.609 -3.893 1 92.94 171 SER A CA 1
ATOM 1349 C C . SER A 1 171 ? -23.391 -19.703 -2.516 1 92.94 171 SER A C 1
ATOM 1351 O O . SER A 1 171 ? -24.281 -18.922 -2.186 1 92.94 171 SER A O 1
ATOM 1353 N N . LYS A 1 172 ? -22.938 -20.641 -1.73 1 89.5 172 LYS A N 1
ATOM 1354 C CA . LYS A 1 172 ? -23.438 -20.766 -0.363 1 89.5 172 LYS A CA 1
ATOM 1355 C C . LYS A 1 172 ? -23.141 -19.5 0.447 1 89.5 172 LYS A C 1
ATOM 1357 O O . LYS A 1 172 ? -23.766 -19.266 1.479 1 89.5 172 LYS A O 1
ATOM 1362 N N . LYS A 1 173 ? -22.188 -18.828 0.004 1 78.81 173 LYS A N 1
ATOM 1363 C CA . LYS A 1 173 ? -21.812 -17.578 0.668 1 78.81 173 LYS A CA 1
ATOM 1364 C C . LYS A 1 173 ? -22.344 -16.375 -0.091 1 78.81 173 LYS A C 1
ATOM 1366 O O . LYS A 1 173 ? -21.906 -15.242 0.13 1 78.81 173 LYS A O 1
ATOM 1371 N N . ASN A 1 174 ? -23.172 -16.562 -1.126 1 82.69 174 ASN A N 1
ATOM 1372 C CA . ASN A 1 174 ? -23.891 -15.562 -1.899 1 82.69 174 ASN A CA 1
ATOM 1373 C C . ASN A 1 174 ? -22.969 -14.844 -2.881 1 82.69 174 ASN A C 1
ATOM 1375 O O . ASN A 1 174 ? -23.125 -13.641 -3.113 1 82.69 174 ASN A O 1
ATOM 1379 N N . TYR A 1 175 ? -22.016 -15.578 -3.354 1 81.88 175 TYR A N 1
ATOM 1380 C CA . TYR A 1 175 ? -21.125 -15.008 -4.367 1 81.88 175 TYR A CA 1
ATOM 1381 C C . TYR A 1 175 ? -21.281 -15.75 -5.691 1 81.88 175 TYR A C 1
ATOM 1383 O O . TYR A 1 175 ? -21.422 -16.969 -5.719 1 81.88 175 TYR A O 1
ATOM 1391 N N . VAL A 1 176 ? -21.234 -14.992 -6.781 1 89.94 176 VAL A N 1
ATOM 1392 C CA . VAL A 1 176 ? -21.109 -15.523 -8.133 1 89.94 176 VAL A CA 1
ATOM 1393 C C . VAL A 1 176 ? -19.703 -15.266 -8.664 1 89.94 176 VAL A C 1
ATOM 1395 O O . VAL A 1 176 ? -19.25 -14.117 -8.672 1 89.94 176 VAL A O 1
ATOM 1398 N N . LEU A 1 177 ? -19.047 -16.297 -9.055 1 91.81 177 LEU A N 1
ATOM 1399 C CA . LEU A 1 177 ? -17.656 -16.188 -9.477 1 91.81 177 LEU A CA 1
ATOM 1400 C C . LEU A 1 177 ? -17.562 -15.836 -10.953 1 91.81 177 LEU A C 1
ATOM 1402 O O . LEU A 1 177 ? -18.406 -16.266 -11.758 1 91.81 177 LEU A O 1
ATOM 1406 N N . PRO A 1 178 ? -16.531 -15.102 -11.328 1 91.25 178 PRO A N 1
ATOM 1407 C CA . PRO A 1 178 ? -16.328 -14.781 -12.742 1 91.25 178 PRO A CA 1
ATOM 1408 C C . PRO A 1 178 ? -15.797 -15.969 -13.547 1 91.25 178 PRO A C 1
ATOM 1410 O O . PRO A 1 178 ? -15.438 -17 -12.969 1 91.25 178 PRO A O 1
ATOM 1413 N N . ALA A 1 179 ? -15.734 -15.828 -14.875 1 91.38 179 ALA A N 1
ATOM 1414 C CA . ALA A 1 179 ? -15.383 -16.938 -15.766 1 91.38 179 ALA A CA 1
ATOM 1415 C C . ALA A 1 179 ? -13.867 -17.109 -15.836 1 91.38 179 ALA A C 1
ATOM 1417 O O . ALA A 1 179 ? -13.383 -18.234 -16.062 1 91.38 179 ALA A O 1
ATOM 1418 N N . ASN A 1 180 ? -13.07 -16.125 -15.656 1 94.5 180 ASN A N 1
ATOM 1419 C CA . ASN A 1 180 ? -11.633 -16.172 -15.891 1 94.5 180 ASN A CA 1
ATOM 1420 C C . ASN A 1 180 ? -10.852 -16.469 -14.617 1 94.5 180 ASN A C 1
ATOM 1422 O O . ASN A 1 180 ? -9.906 -15.758 -14.273 1 94.5 180 ASN A O 1
ATOM 1426 N N . ILE A 1 181 ? -11.25 -17.609 -13.953 1 95.81 181 ILE A N 1
ATOM 1427 C CA . ILE A 1 181 ? -10.594 -17.922 -12.688 1 95.81 181 ILE A CA 1
ATOM 1428 C C . ILE A 1 181 ? -10.188 -19.391 -12.664 1 95.81 181 ILE A C 1
ATOM 1430 O O . ILE A 1 181 ? -10.672 -20.188 -13.469 1 95.81 181 ILE A O 1
ATOM 1434 N N . ILE A 1 182 ? -9.203 -19.703 -11.812 1 96.88 182 ILE A N 1
ATOM 1435 C CA . ILE A 1 182 ? -8.836 -21.031 -11.359 1 96.88 182 ILE A CA 1
ATOM 1436 C C . ILE A 1 182 ? -9.07 -21.141 -9.852 1 96.88 182 ILE A C 1
ATOM 1438 O O . ILE A 1 182 ? -8.828 -20.188 -9.109 1 96.88 182 ILE A O 1
ATOM 1442 N N . CYS A 1 183 ? -9.609 -22.297 -9.43 1 96.44 183 CYS A N 1
ATOM 1443 C CA . CYS A 1 183 ? -9.812 -22.562 -8.008 1 96.44 183 CYS A CA 1
ATOM 1444 C C . CYS A 1 183 ? -8.805 -23.578 -7.492 1 96.44 183 CYS A C 1
ATOM 1446 O O . CYS A 1 183 ? -8.594 -24.609 -8.117 1 96.44 183 CYS A O 1
ATOM 1448 N N . ALA A 1 184 ? -8.164 -23.25 -6.387 1 96.25 184 ALA A N 1
ATOM 1449 C CA . ALA A 1 184 ? -7.191 -24.156 -5.805 1 96.25 184 ALA A CA 1
ATOM 1450 C C . ALA A 1 184 ? -6.973 -23.859 -4.324 1 96.25 184 ALA A C 1
ATOM 1452 O O . ALA A 1 184 ? -7.043 -22.719 -3.898 1 96.25 184 ALA A O 1
ATOM 1453 N N . GLY A 1 185 ? -6.766 -24.906 -3.551 1 92.94 185 GLY A N 1
ATOM 1454 C CA . GLY A 1 185 ? -6.457 -24.734 -2.141 1 92.94 185 GLY A CA 1
ATOM 1455 C C . GLY A 1 185 ? -7.621 -24.188 -1.337 1 92.94 185 GLY A C 1
ATOM 1456 O O . GLY A 1 185 ? -8.641 -23.797 -1.903 1 92.94 185 GLY A O 1
ATOM 1457 N N . GLY A 1 186 ? -7.527 -24.219 0.008 1 88.25 186 GLY A N 1
ATOM 1458 C CA . GLY A 1 186 ? -8.445 -23.562 0.927 1 88.25 186 GLY A CA 1
ATOM 1459 C C . GLY A 1 186 ? -9.734 -24.344 1.133 1 88.25 186 GLY A C 1
ATOM 1460 O O . GLY A 1 186 ? -10.594 -23.922 1.917 1 88.25 186 GLY A O 1
ATOM 1461 N N . TYR A 1 187 ? -9.891 -25.312 0.396 1 89.31 187 TYR A N 1
ATOM 1462 C CA . TYR A 1 187 ? -11.102 -26.125 0.499 1 89.31 187 TYR A CA 1
ATOM 1463 C C . TYR A 1 187 ? -10.766 -27.562 0.866 1 89.31 187 TYR A C 1
ATOM 1465 O O . TYR A 1 187 ? -10.055 -28.25 0.127 1 89.31 187 TYR A O 1
ATOM 1473 N N . GLY A 1 188 ? -11.352 -28.016 2.09 1 88.12 188 GLY A N 1
ATOM 1474 C CA . GLY A 1 188 ? -10.977 -29.328 2.586 1 88.12 188 GLY A CA 1
ATOM 1475 C C . GLY A 1 188 ? -9.562 -29.375 3.141 1 88.12 188 GLY A C 1
ATOM 1476 O O . GLY A 1 188 ? -9.039 -30.453 3.424 1 88.12 188 GLY A O 1
ATOM 1477 N N . THR A 1 189 ? -8.922 -28.312 3.109 1 86.75 189 THR A N 1
ATOM 1478 C CA . THR A 1 189 ? -7.559 -28.141 3.6 1 86.75 189 THR A CA 1
ATOM 1479 C C . THR A 1 189 ? -7.359 -26.75 4.188 1 86.75 189 THR A C 1
ATOM 1481 O O . THR A 1 189 ? -8.086 -25.812 3.85 1 86.75 189 THR A O 1
ATOM 1484 N N . GLU A 1 190 ? -6.41 -26.578 5.035 1 84.38 190 GLU A N 1
ATOM 1485 C CA . GLU A 1 190 ? -6.051 -25.281 5.578 1 84.38 190 GLU A CA 1
ATOM 1486 C C . GLU A 1 190 ? -4.883 -24.672 4.809 1 84.38 190 GLU A C 1
ATOM 1488 O O . GLU A 1 190 ? -4.332 -23.641 5.219 1 84.38 190 GLU A O 1
ATOM 1493 N N . LYS A 1 191 ? -4.543 -25.359 3.725 1 88.31 191 LYS A N 1
ATOM 1494 C CA . LYS A 1 191 ? -3.414 -24.906 2.92 1 88.31 191 LYS A CA 1
ATOM 1495 C C . LYS A 1 191 ? -3.873 -23.938 1.831 1 88.31 191 LYS A C 1
ATOM 1497 O O . LYS A 1 191 ? -4.852 -24.203 1.131 1 88.31 191 LYS A O 1
ATOM 1502 N N . GLY A 1 192 ? -3.16 -22.828 1.733 1 89.81 192 GLY A N 1
ATOM 1503 C CA . GLY A 1 192 ? -3.512 -21.891 0.667 1 89.81 192 GLY A CA 1
ATOM 1504 C C . GLY A 1 192 ? -2.936 -20.516 0.864 1 89.81 192 GLY A C 1
ATOM 1505 O O . GLY A 1 192 ? -2.012 -20.328 1.659 1 89.81 192 GLY A O 1
ATOM 1506 N N . ALA A 1 193 ? -3.414 -19.594 0.025 1 88.38 193 ALA A N 1
ATOM 1507 C CA . ALA A 1 193 ? -2.994 -18.203 0.058 1 88.38 193 ALA A CA 1
ATOM 1508 C C . ALA A 1 193 ? -3.783 -17.406 1.103 1 88.38 193 ALA A C 1
ATOM 1510 O O . ALA A 1 193 ? -4.883 -17.812 1.494 1 88.38 193 ALA A O 1
ATOM 1511 N N . CYS A 1 194 ? -3.18 -16.375 1.619 1 82.75 194 CYS A N 1
ATOM 1512 C CA . CYS A 1 194 ? -3.799 -15.469 2.58 1 82.75 194 CYS A CA 1
ATOM 1513 C C . CYS A 1 194 ? -3.557 -14.016 2.189 1 82.75 194 CYS A C 1
ATOM 1515 O O . CYS A 1 194 ? -3.053 -13.734 1.101 1 82.75 194 CYS A O 1
ATOM 1517 N N . GLN A 1 195 ? -4.047 -13.141 3.02 1 75.5 195 GLN A N 1
ATOM 1518 C CA . GLN A 1 195 ? -3.842 -11.719 2.783 1 75.5 195 GLN A CA 1
ATOM 1519 C C . GLN A 1 195 ? -2.371 -11.414 2.516 1 75.5 195 GLN A C 1
ATOM 1521 O O . GLN A 1 195 ? -1.485 -12 3.135 1 75.5 195 GLN A O 1
ATOM 1526 N N . ALA A 1 196 ? -2.133 -10.578 1.56 1 76.62 196 ALA A N 1
ATOM 1527 C CA . ALA A 1 196 ? -0.819 -10.062 1.175 1 76.62 196 ALA A CA 1
ATOM 1528 C C . ALA A 1 196 ? -0.089 -11.055 0.271 1 76.62 196 ALA A C 1
ATOM 1530 O O . ALA A 1 196 ? 1.058 -10.82 -0.117 1 76.62 196 ALA A O 1
ATOM 1531 N N . ASP A 1 197 ? -0.753 -12.172 -0.049 1 84.44 197 ASP A N 1
ATOM 1532 C CA . ASP A 1 197 ? -0.221 -13.07 -1.072 1 84.44 197 ASP A CA 1
ATOM 1533 C C . ASP A 1 197 ? -0.757 -12.703 -2.453 1 84.44 197 ASP A C 1
ATOM 1535 O O . ASP A 1 197 ? -0.239 -13.172 -3.471 1 84.44 197 ASP A O 1
ATOM 1539 N N . SER A 1 198 ? -1.762 -11.828 -2.439 1 86.25 198 SER A N 1
ATOM 1540 C CA . SER A 1 198 ? -2.352 -11.422 -3.709 1 86.25 198 SER A CA 1
ATOM 1541 C C . SER A 1 198 ? -1.28 -10.969 -4.695 1 86.25 198 SER A C 1
ATOM 1543 O O . SER A 1 198 ? -0.323 -10.297 -4.316 1 86.25 198 SER A O 1
ATOM 1545 N N . GLY A 1 199 ? -1.524 -11.469 -5.926 1 90.62 199 GLY A N 1
ATOM 1546 C CA . GLY A 1 199 ? -0.595 -11.094 -6.977 1 90.62 199 GLY A CA 1
ATOM 1547 C C . GLY A 1 199 ? 0.461 -12.148 -7.25 1 90.62 199 GLY A C 1
ATOM 1548 O O . GLY A 1 199 ? 1.1 -12.133 -8.305 1 90.62 199 GLY A O 1
ATOM 1549 N N . GLY A 1 200 ? 0.707 -13.055 -6.277 1 92.69 200 GLY A N 1
ATOM 1550 C CA . GLY A 1 200 ? 1.638 -14.156 -6.496 1 92.69 200 GLY A CA 1
ATOM 1551 C C . GLY A 1 200 ? 1.123 -15.18 -7.484 1 92.69 200 GLY A C 1
ATOM 1552 O O . GLY A 1 200 ? -0.071 -15.219 -7.789 1 92.69 200 GLY A O 1
ATOM 1553 N N . PRO A 1 201 ? 2.041 -16 -7.945 1 95.38 201 PRO A N 1
ATOM 1554 C CA . PRO A 1 201 ? 1.65 -16.969 -8.977 1 95.38 201 PRO A CA 1
ATOM 1555 C C . PRO A 1 201 ? 1.098 -18.266 -8.391 1 95.38 201 PRO A C 1
ATOM 1557 O O . PRO A 1 201 ? 1.486 -18.672 -7.289 1 95.38 201 PRO A O 1
ATOM 1560 N N . LEU A 1 202 ? 0.117 -18.812 -9.078 1 96.75 202 LEU A N 1
ATOM 1561 C CA . LEU A 1 202 ? -0.163 -20.25 -9 1 96.75 202 LEU A CA 1
ATOM 1562 C C . LEU A 1 202 ? 0.649 -21.016 -10.031 1 96.75 202 LEU A C 1
ATOM 1564 O O . LEU A 1 202 ? 0.44 -20.859 -11.234 1 96.75 202 LEU A O 1
ATOM 1568 N N . VAL A 1 203 ? 1.553 -21.891 -9.57 1 97.88 203 VAL A N 1
ATOM 1569 C CA . VAL A 1 203 ? 2.459 -22.578 -10.484 1 97.88 203 VAL A CA 1
ATOM 1570 C C . VAL A 1 203 ? 2.064 -24.047 -10.594 1 97.88 203 VAL A C 1
ATOM 1572 O O . VAL A 1 203 ? 2.113 -24.797 -9.609 1 97.88 203 VAL A O 1
ATOM 1575 N N . CYS A 1 204 ? 1.612 -24.438 -11.742 1 97.56 204 CYS A N 1
ATOM 1576 C CA . CYS A 1 204 ? 1.32 -25.828 -12.086 1 97.56 204 CYS A CA 1
ATOM 1577 C C . CYS A 1 204 ? 2.184 -26.297 -13.25 1 97.56 204 CYS A C 1
ATOM 1579 O O . CYS A 1 204 ? 2.314 -25.578 -14.258 1 97.56 204 CYS A O 1
ATOM 1581 N N . ASN A 1 205 ? 2.768 -27.484 -13.031 1 95.5 205 ASN A N 1
ATOM 1582 C CA . ASN A 1 205 ? 3.596 -28.031 -14.102 1 95.5 205 ASN A CA 1
ATOM 1583 C C . ASN A 1 205 ? 4.652 -27.031 -14.562 1 95.5 205 ASN A C 1
ATOM 1585 O O . ASN A 1 205 ? 4.82 -26.812 -15.766 1 95.5 205 ASN A O 1
ATOM 1589 N N . LYS A 1 206 ? 5.18 -26.312 -13.688 1 95.12 206 LYS A N 1
ATOM 1590 C CA . LYS A 1 206 ? 6.32 -25.422 -13.859 1 95.12 206 LYS A CA 1
ATOM 1591 C C . LYS A 1 206 ? 5.926 -24.172 -14.641 1 95.12 206 LYS A C 1
ATOM 1593 O O . LYS A 1 206 ? 6.785 -23.469 -15.188 1 95.12 206 LYS A O 1
ATOM 1598 N N . MET A 1 207 ? 4.652 -23.875 -14.719 1 97.5 207 MET A N 1
ATOM 1599 C CA . MET A 1 207 ? 4.148 -22.672 -15.359 1 97.5 207 MET A CA 1
ATOM 1600 C C . MET A 1 207 ? 3.287 -21.859 -14.391 1 97.5 207 MET A C 1
ATOM 1602 O O . MET A 1 207 ? 2.531 -22.438 -13.602 1 97.5 207 MET A O 1
ATOM 1606 N N . ALA A 1 208 ? 3.432 -20.578 -14.484 1 98.19 208 ALA A N 1
ATOM 1607 C CA . ALA A 1 208 ? 2.484 -19.719 -13.773 1 98.19 208 ALA A CA 1
ATOM 1608 C C . ALA A 1 208 ? 1.136 -19.688 -14.484 1 98.19 208 ALA A C 1
ATOM 1610 O O . ALA A 1 208 ? 0.964 -18.953 -15.469 1 98.19 208 ALA A O 1
ATOM 1611 N N . VAL A 1 209 ? 0.177 -20.391 -13.906 1 98.19 209 VAL A N 1
ATOM 1612 C CA . VAL A 1 209 ? -1.097 -20.531 -14.602 1 98.19 209 VAL A CA 1
ATOM 1613 C C . VAL A 1 209 ? -2.113 -19.547 -14.023 1 98.19 209 VAL A C 1
ATOM 1615 O O . VAL A 1 209 ? -3.137 -19.266 -14.648 1 98.19 209 VAL A O 1
ATOM 1618 N N . GLY A 1 210 ? -1.86 -19.062 -12.859 1 97.81 210 GLY A N 1
ATOM 1619 C CA . GLY A 1 210 ? -2.799 -18.156 -12.203 1 97.81 210 GLY A CA 1
ATOM 1620 C C . GLY A 1 210 ? -2.119 -17.094 -11.352 1 97.81 210 GLY A C 1
ATOM 1621 O O . GLY A 1 210 ? -0.91 -17.156 -11.125 1 97.81 210 GLY A O 1
ATOM 1622 N N . ILE A 1 211 ? -2.873 -16.125 -10.938 1 95.19 211 ILE A N 1
ATOM 1623 C CA . ILE A 1 211 ? -2.486 -15.055 -10.016 1 95.19 211 ILE A CA 1
ATOM 1624 C C . ILE A 1 211 ? -3.389 -15.086 -8.789 1 95.19 211 ILE A C 1
ATOM 1626 O O . ILE A 1 211 ? -4.613 -15.078 -8.906 1 95.19 211 ILE A O 1
ATOM 1630 N N . VAL A 1 212 ? -2.777 -15.156 -7.617 1 91.75 212 VAL A N 1
ATOM 1631 C CA . VAL A 1 212 ? -3.592 -15.07 -6.41 1 91.75 212 VAL A CA 1
ATOM 1632 C C . VAL A 1 212 ? -4.469 -13.82 -6.465 1 91.75 212 VAL A C 1
ATOM 1634 O O . VAL A 1 212 ? -3.961 -12.695 -6.508 1 91.75 212 VAL A O 1
ATOM 1637 N N . SER A 1 213 ? -5.797 -13.992 -6.422 1 88.75 213 SER A N 1
ATOM 1638 C CA . SER A 1 213 ? -6.723 -12.883 -6.625 1 88.75 213 SER A CA 1
ATOM 1639 C C . SER A 1 213 ? -7.465 -12.531 -5.336 1 88.75 213 SER A C 1
ATOM 1641 O O . SER A 1 213 ? -7.297 -11.445 -4.793 1 88.75 213 SER A O 1
ATOM 1643 N N . PHE A 1 214 ? -8.297 -13.492 -4.867 1 82.19 214 PHE A N 1
ATOM 1644 C CA . PHE A 1 214 ? -9.031 -13.148 -3.656 1 82.19 214 PHE A CA 1
ATOM 1645 C C . PHE A 1 214 ? -9.445 -14.406 -2.9 1 82.19 214 PHE A C 1
ATOM 1647 O O . PHE A 1 214 ? -9.422 -15.508 -3.455 1 82.19 214 PHE A O 1
ATOM 1654 N N . ASN A 1 215 ? -9.688 -14.234 -1.645 1 77.62 215 ASN A N 1
ATOM 1655 C CA . ASN A 1 215 ? -10.242 -15.211 -0.715 1 77.62 215 ASN A CA 1
ATOM 1656 C C . ASN A 1 215 ? -11.5 -14.688 -0.03 1 77.62 215 ASN A C 1
ATOM 1658 O O . ASN A 1 215 ? -11.852 -13.516 -0.193 1 77.62 215 ASN A O 1
ATOM 1662 N N . LEU A 1 216 ? -12.109 -15.711 0.573 1 66.88 216 LEU A N 1
ATOM 1663 C CA . LEU A 1 216 ? -13.297 -15.281 1.293 1 66.88 216 LEU A CA 1
ATOM 1664 C C . LEU A 1 216 ? -12.922 -14.508 2.553 1 66.88 216 LEU A C 1
ATOM 1666 O O . LEU A 1 216 ? -12.398 -15.086 3.508 1 66.88 216 LEU A O 1
ATOM 1670 N N . GLY A 1 217 ? -13.18 -13.281 2.586 1 55.81 217 GLY A N 1
ATOM 1671 C CA . GLY A 1 217 ? -13.055 -12.453 3.775 1 55.81 217 GLY A CA 1
ATOM 1672 C C . GLY A 1 217 ? -11.656 -12.461 4.363 1 55.81 217 GLY A C 1
ATOM 1673 O O . GLY A 1 217 ? -10.672 -12.586 3.637 1 55.81 217 GLY A O 1
ATOM 1674 N N . GLY A 1 218 ? -11.586 -12.156 5.609 1 54.09 218 GLY A N 1
ATOM 1675 C CA . GLY A 1 218 ? -10.328 -12.031 6.332 1 54.09 218 GLY A CA 1
ATOM 1676 C C . GLY A 1 218 ? -9.875 -13.328 6.973 1 54.09 218 GLY A C 1
ATOM 1677 O O . GLY A 1 218 ? -8.734 -13.438 7.422 1 54.09 218 GLY A O 1
ATOM 1678 N N . ASN A 1 219 ? -10.719 -14.336 6.891 1 57.12 219 ASN A N 1
ATOM 1679 C CA . ASN A 1 219 ? -10.344 -15.609 7.492 1 57.12 219 ASN A CA 1
ATOM 1680 C C . ASN A 1 219 ? -9.648 -16.516 6.484 1 57.12 219 ASN A C 1
ATOM 1682 O O . ASN A 1 219 ? -10.305 -17.328 5.816 1 57.12 219 ASN A O 1
ATOM 1686 N N . CYS A 1 220 ? -8.391 -16.469 6.371 1 70.06 220 CYS A N 1
ATOM 1687 C CA . CYS A 1 220 ? -7.633 -17.234 5.383 1 70.06 220 CYS A CA 1
ATOM 1688 C C . CYS A 1 220 ? -7.109 -18.531 5.98 1 70.06 220 CYS A C 1
ATOM 1690 O O . CYS A 1 220 ? -6.621 -19.391 5.254 1 70.06 220 CYS A O 1
ATOM 1692 N N . SER A 1 221 ? -7.25 -18.688 7.324 1 65.19 221 SER A N 1
ATOM 1693 C CA . SER A 1 221 ? -6.746 -19.906 7.949 1 65.19 221 SER A CA 1
ATOM 1694 C C . SER A 1 221 ? -7.625 -21.109 7.609 1 65.19 221 SER A C 1
ATOM 1696 O O . SER A 1 221 ? -7.121 -22.219 7.383 1 65.19 221 SER A O 1
ATOM 1698 N N . TYR A 1 222 ? -8.938 -20.969 7.641 1 66.06 222 TYR A N 1
ATOM 1699 C CA . TYR A 1 222 ? -9.828 -22.031 7.188 1 66.06 222 TYR A CA 1
ATOM 1700 C C . TYR A 1 222 ? -11.133 -21.469 6.652 1 66.06 222 TYR A C 1
ATOM 1702 O O . TYR A 1 222 ? -12.188 -21.609 7.281 1 66.06 222 TYR A O 1
ATOM 1710 N N . PRO A 1 223 ? -11.102 -20.953 5.496 1 65.06 223 PRO A N 1
ATOM 1711 C CA . PRO A 1 223 ? -12.336 -20.391 4.938 1 65.06 223 PRO A CA 1
ATOM 1712 C C . PRO A 1 223 ? -13.312 -21.469 4.465 1 65.06 223 PRO A C 1
ATOM 1714 O O . PRO A 1 223 ? -14.523 -21.25 4.473 1 65.06 223 PRO A O 1
ATOM 1717 N N . ASN A 1 224 ? -12.797 -22.703 4.199 1 80.75 224 ASN A N 1
ATOM 1718 C CA . ASN A 1 224 ? -13.445 -23.859 3.596 1 80.75 224 ASN A CA 1
ATOM 1719 C C . ASN A 1 224 ? -14.188 -23.484 2.314 1 80.75 224 ASN A C 1
ATOM 1721 O O . ASN A 1 224 ? -15.305 -23.953 2.082 1 80.75 224 ASN A O 1
ATOM 1725 N N . VAL A 1 225 ? -13.781 -22.531 1.612 1 86.81 225 VAL A N 1
ATOM 1726 C CA . VAL A 1 225 ? -14.023 -22.188 0.215 1 86.81 225 VAL A CA 1
ATOM 1727 C C . VAL A 1 225 ? -12.695 -22.109 -0.535 1 86.81 225 VAL A C 1
ATOM 1729 O O . VAL A 1 225 ? -11.672 -21.719 0.036 1 86.81 225 VAL A O 1
ATOM 1732 N N . PRO A 1 226 ? -12.727 -22.547 -1.785 1 92.81 226 PRO A N 1
ATOM 1733 C CA . PRO A 1 226 ? -11.461 -22.516 -2.521 1 92.81 226 PRO A CA 1
ATOM 1734 C C . PRO A 1 226 ? -10.906 -21.094 -2.67 1 92.81 226 PRO A C 1
ATOM 1736 O O . PRO A 1 226 ? -11.672 -20.141 -2.787 1 92.81 226 PRO A O 1
ATOM 1739 N N . ASN A 1 227 ? -9.57 -20.938 -2.619 1 91.94 227 ASN A N 1
ATOM 1740 C CA . ASN A 1 227 ? -8.953 -19.688 -3.066 1 91.94 227 ASN A CA 1
ATOM 1741 C C . ASN A 1 227 ? -9.156 -19.469 -4.562 1 91.94 227 ASN A C 1
ATOM 1743 O O . ASN A 1 227 ? -9.227 -20.438 -5.332 1 91.94 227 ASN A O 1
ATOM 1747 N N . ILE A 1 228 ? -9.219 -18.234 -4.938 1 91.75 228 ILE A N 1
ATOM 1748 C CA . ILE A 1 228 ? -9.484 -17.875 -6.328 1 91.75 228 ILE A CA 1
ATOM 1749 C C . ILE A 1 228 ? -8.234 -17.281 -6.957 1 91.75 228 ILE A C 1
ATOM 1751 O O . ILE A 1 228 ? -7.555 -16.453 -6.34 1 91.75 228 ILE A O 1
ATOM 1755 N N . TYR A 1 229 ? -7.934 -17.766 -8.125 1 95.19 229 TYR A N 1
ATOM 1756 C CA . TYR A 1 229 ? -6.812 -17.297 -8.922 1 95.19 229 TYR A CA 1
ATOM 1757 C C . TYR A 1 229 ? -7.285 -16.781 -10.273 1 95.19 229 TYR A C 1
ATOM 1759 O O . TYR A 1 229 ? -8.148 -17.391 -10.906 1 95.19 229 TYR A O 1
ATOM 1767 N N . THR A 1 230 ? -6.711 -15.617 -10.703 1 95.25 230 THR A N 1
ATOM 1768 C CA . THR A 1 230 ? -6.938 -15.18 -12.078 1 95.25 230 THR A CA 1
ATOM 1769 C C . THR A 1 230 ? -6.344 -16.188 -13.062 1 95.25 230 THR A C 1
ATOM 1771 O O . THR A 1 230 ? -5.195 -16.609 -12.906 1 95.25 230 THR A O 1
ATOM 1774 N N . ASP A 1 231 ? -7.113 -16.625 -14.023 1 97.62 231 ASP A N 1
ATOM 1775 C CA . ASP A 1 231 ? -6.668 -17.562 -15.047 1 97.62 231 ASP A CA 1
ATOM 1776 C C . ASP A 1 231 ? -5.859 -16.859 -16.141 1 97.62 231 ASP A C 1
ATOM 1778 O O . ASP A 1 231 ? -6.43 -16.219 -17.031 1 97.62 231 ASP A O 1
ATOM 1782 N N . ILE A 1 232 ? -4.59 -17.094 -16.172 1 97.06 232 ILE A N 1
ATOM 1783 C CA . ILE A 1 232 ? -3.689 -16.328 -17.031 1 97.06 232 ILE A CA 1
ATOM 1784 C C . ILE A 1 232 ? -3.945 -16.703 -18.484 1 97.06 232 ILE A C 1
ATOM 1786 O O . ILE A 1 232 ? -3.795 -15.867 -19.391 1 97.06 232 ILE A O 1
ATOM 1790 N N . SER A 1 233 ? -4.352 -17.922 -18.734 1 97.06 233 SER A N 1
ATOM 1791 C CA . SER A 1 233 ? -4.562 -18.359 -20.109 1 97.06 233 SER A CA 1
ATOM 1792 C C . SER A 1 233 ? -5.574 -17.469 -20.812 1 97.06 233 SER A C 1
ATOM 1794 O O . SER A 1 233 ? -5.539 -17.328 -22.047 1 97.06 233 SER A O 1
ATOM 1796 N N . LYS A 1 234 ? -6.391 -16.812 -20.094 1 95.62 234 LYS A N 1
ATOM 1797 C CA . LYS A 1 234 ? -7.441 -15.961 -20.656 1 95.62 234 LYS A CA 1
ATOM 1798 C C . LYS A 1 234 ? -6.902 -14.578 -21.016 1 95.62 234 LYS A C 1
ATOM 1800 O O . LYS A 1 234 ? -7.602 -13.773 -21.641 1 95.62 234 LYS A O 1
ATOM 1805 N N . PHE A 1 235 ? -5.629 -14.328 -20.703 1 94.25 235 PHE A N 1
ATOM 1806 C CA . PHE A 1 235 ? -5.109 -12.977 -20.844 1 94.25 235 PHE A CA 1
ATOM 1807 C C . PHE A 1 235 ? -3.832 -12.969 -21.672 1 94.25 235 PHE A C 1
ATOM 1809 O O . PHE A 1 235 ? -3.123 -11.961 -21.719 1 94.25 235 PHE A O 1
ATOM 1816 N N . VAL A 1 236 ? -3.498 -14.094 -22.281 1 93.31 236 VAL A N 1
ATOM 1817 C CA . VAL A 1 236 ? -2.242 -14.234 -23 1 93.31 236 VAL A CA 1
ATOM 1818 C C . VAL A 1 236 ? -2.156 -13.172 -24.094 1 93.31 236 VAL A C 1
ATOM 1820 O O . VAL A 1 236 ? -1.11 -12.547 -24.281 1 93.31 236 VAL A O 1
ATOM 1823 N N . ALA A 1 237 ? -3.225 -12.883 -24.797 1 88.19 237 ALA A N 1
ATOM 1824 C CA . ALA A 1 237 ? -3.23 -11.875 -25.844 1 88.19 237 ALA A CA 1
ATOM 1825 C C . ALA A 1 237 ? -2.959 -10.484 -25.281 1 88.19 237 ALA A C 1
ATOM 1827 O O . ALA A 1 237 ? -2.23 -9.695 -25.875 1 88.19 237 ALA A O 1
ATOM 1828 N N . TRP A 1 238 ? -3.568 -10.164 -24.109 1 89.31 238 TRP A N 1
ATOM 1829 C CA . TRP A 1 238 ? -3.371 -8.883 -23.453 1 89.31 238 TRP A CA 1
ATOM 1830 C C . TRP A 1 238 ? -1.93 -8.727 -22.969 1 89.31 238 TRP A C 1
ATOM 1832 O O . TRP A 1 238 ? -1.341 -7.652 -23.094 1 89.31 238 TRP A O 1
ATOM 1842 N N . ILE A 1 239 ? -1.355 -9.797 -22.484 1 90.5 239 ILE A N 1
ATOM 1843 C CA . ILE A 1 239 ? 0.008 -9.805 -21.969 1 90.5 239 ILE A CA 1
ATOM 1844 C C . ILE A 1 239 ? 0.996 -9.586 -23.109 1 90.5 239 ILE A C 1
ATOM 1846 O O . ILE A 1 239 ? 1.997 -8.883 -22.938 1 90.5 239 ILE A O 1
ATOM 1850 N N . ASP A 1 240 ? 0.726 -10.102 -24.203 1 87.06 240 ASP A N 1
ATOM 1851 C CA . ASP A 1 240 ? 1.653 -10.086 -25.328 1 87.06 240 ASP A CA 1
ATOM 1852 C C . ASP A 1 240 ? 1.615 -8.734 -26.047 1 87.06 240 ASP A C 1
ATOM 1854 O O . ASP A 1 240 ? 2.576 -8.352 -26.719 1 87.06 240 ASP A O 1
ATOM 1858 N N . TYR A 1 241 ? 0.489 -7.965 -25.891 1 80.44 241 TYR A N 1
ATOM 1859 C CA . TYR A 1 241 ? 0.377 -6.688 -26.594 1 80.44 241 TYR A CA 1
ATOM 1860 C C . TYR A 1 241 ? -0.078 -5.586 -25.641 1 80.44 241 TYR A C 1
ATOM 1862 O O . TYR A 1 241 ? -1.154 -5.008 -25.812 1 80.44 241 TYR A O 1
ATOM 1870 N N . PRO A 1 242 ? 0.792 -5.211 -24.703 1 65.5 242 PRO A N 1
ATOM 1871 C CA . PRO A 1 242 ? 0.368 -4.227 -23.703 1 65.5 242 PRO A CA 1
ATOM 1872 C C . PRO A 1 242 ? 0.287 -2.812 -24.266 1 65.5 242 PRO A C 1
ATOM 1874 O O . PRO A 1 242 ? -0.433 -1.969 -23.734 1 65.5 242 PRO A O 1
ATOM 1877 N N . LYS A 1 243 ? 1.123 -2.357 -25.234 1 60.78 243 LYS A N 1
ATOM 1878 C CA . LYS A 1 243 ? 1.283 -0.997 -25.734 1 60.78 243 LYS A CA 1
ATOM 1879 C C . LYS A 1 243 ? -0.064 -0.389 -26.109 1 60.78 243 LYS A C 1
ATOM 1881 O O . LYS A 1 243 ? -0.269 0.818 -25.969 1 60.78 243 LYS A O 1
ATOM 1886 N N . LYS A 1 244 ? -0.836 -1.104 -26.656 1 55.31 244 LYS A N 1
ATOM 1887 C CA . LYS A 1 244 ? -2.098 -0.526 -27.125 1 55.31 244 LYS A CA 1
ATOM 1888 C C . LYS A 1 244 ? -2.947 -0.062 -25.938 1 55.31 244 LYS A C 1
ATOM 1890 O O . LYS A 1 244 ? -3.809 0.807 -26.094 1 55.31 244 LYS A O 1
ATOM 1895 N N . ARG A 1 245 ? -2.518 -0.43 -24.781 1 54.56 245 ARG A N 1
ATOM 1896 C CA . ARG A 1 245 ? -3.477 -0.211 -23.703 1 54.56 245 ARG A CA 1
ATOM 1897 C C . ARG A 1 245 ? -2.826 0.516 -22.531 1 54.56 245 ARG A C 1
ATOM 1899 O O . ARG A 1 245 ? -3.498 1.242 -21.797 1 54.56 245 ARG A O 1
ATOM 1906 N N . CYS A 1 246 ? -1.445 0.257 -22.422 1 63.28 246 CYS A N 1
ATOM 1907 C CA . CYS A 1 246 ? -0.72 0.914 -21.344 1 63.28 246 CYS A CA 1
ATOM 1908 C C . CYS A 1 246 ? 0.58 1.525 -21.859 1 63.28 246 CYS A C 1
ATOM 1910 O O . CYS A 1 246 ? 1.173 1.026 -22.812 1 63.28 246 CYS A O 1
ATOM 1912 N N . GLN A 1 247 ? 0.779 2.803 -21.547 1 55.06 247 GLN A N 1
ATOM 1913 C CA . GLN A 1 247 ? 2.021 3.432 -21.984 1 55.06 247 GLN A CA 1
ATOM 1914 C C . GLN A 1 247 ? 3.234 2.74 -21.359 1 55.06 247 GLN A C 1
ATOM 1916 O O . GLN A 1 247 ? 4.008 3.367 -20.641 1 55.06 247 GLN A O 1
ATOM 1921 N N . ILE A 1 248 ? 3.113 1.483 -21.328 1 53.28 248 ILE A N 1
ATOM 1922 C CA . ILE A 1 248 ? 4.297 0.794 -20.828 1 53.28 248 ILE A CA 1
ATOM 1923 C C . ILE A 1 248 ? 4.957 0.012 -21.953 1 53.28 248 ILE A C 1
ATOM 1925 O O . ILE A 1 248 ? 4.297 -0.37 -22.922 1 53.28 248 ILE A O 1
ATOM 1929 N N . VAL B 1 1 ? 0.347 -38.781 67.625 1 25.02 1 VAL B N 1
ATOM 1930 C CA . VAL B 1 1 ? -0.024 -37.562 66.938 1 25.02 1 VAL B CA 1
ATOM 1931 C C . VAL B 1 1 ? 0.596 -37.531 65.5 1 25.02 1 VAL B C 1
ATOM 1933 O O . VAL B 1 1 ? 1.82 -37.5 65.375 1 25.02 1 VAL B O 1
ATOM 1936 N N . MET B 1 2 ? -0.052 -38.125 64.625 1 26.69 2 MET B N 1
ATOM 1937 C CA . MET B 1 2 ? 0.249 -38.562 63.281 1 26.69 2 MET B CA 1
ATOM 1938 C C . MET B 1 2 ? 0.326 -37.375 62.344 1 26.69 2 MET B C 1
ATOM 1940 O O . MET B 1 2 ? -0.586 -36.562 62.281 1 26.69 2 MET B O 1
ATOM 1944 N N . PHE B 1 3 ? 1.545 -36.969 62.062 1 32.94 3 PHE B N 1
ATOM 1945 C CA . PHE B 1 3 ? 2.02 -35.906 61.156 1 32.94 3 PHE B CA 1
ATOM 1946 C C . PHE B 1 3 ? 1.507 -36.156 59.75 1 32.94 3 PHE B C 1
ATOM 1948 O O . PHE B 1 3 ? 1.936 -37.094 59.062 1 32.94 3 PHE B O 1
ATOM 1955 N N . ARG B 1 4 ? 0.177 -35.906 59.531 1 30.12 4 ARG B N 1
ATOM 1956 C CA . ARG B 1 4 ? -0.325 -36.062 58.188 1 30.12 4 ARG B CA 1
ATOM 1957 C C . ARG B 1 4 ? 0.352 -35.062 57.219 1 30.12 4 ARG B C 1
ATOM 1959 O O . ARG B 1 4 ? 0.271 -33.844 57.438 1 30.12 4 ARG B O 1
ATOM 1966 N N . LEU B 1 5 ? 1.477 -35.5 56.688 1 33.81 5 LEU B N 1
ATOM 1967 C CA . LEU B 1 5 ? 2.195 -34.844 55.594 1 33.81 5 LEU B CA 1
ATOM 1968 C C . LEU B 1 5 ? 1.28 -34.594 54.406 1 33.81 5 LEU B C 1
ATOM 1970 O O . LEU B 1 5 ? 0.773 -35.531 53.812 1 33.81 5 LEU B O 1
ATOM 1974 N N . HIS B 1 6 ? 0.466 -33.531 54.562 1 34.81 6 HIS B N 1
ATOM 1975 C CA . HIS B 1 6 ? -0.285 -33.219 53.344 1 34.81 6 HIS B CA 1
ATOM 1976 C C . HIS B 1 6 ? 0.65 -32.906 52.188 1 34.81 6 HIS B C 1
ATOM 1978 O O . HIS B 1 6 ? 1.526 -32.062 52.312 1 34.81 6 HIS B O 1
ATOM 1984 N N . THR B 1 7 ? 0.91 -33.938 51.438 1 33.53 7 THR B N 1
ATOM 1985 C CA . THR B 1 7 ? 1.601 -33.812 50.156 1 33.53 7 THR B CA 1
ATOM 1986 C C . THR B 1 7 ? 0.858 -32.844 49.219 1 33.53 7 THR B C 1
ATOM 1988 O O . THR B 1 7 ? -0.301 -33.094 48.875 1 33.53 7 THR B O 1
ATOM 1991 N N . LEU B 1 8 ? 1.172 -31.562 49.5 1 33.94 8 LEU B N 1
ATOM 1992 C CA . LEU B 1 8 ? 0.663 -30.609 48.5 1 33.94 8 LEU B CA 1
ATOM 1993 C C . LEU B 1 8 ? 1.075 -31.016 47.094 1 33.94 8 LEU B C 1
ATOM 1995 O O . LEU B 1 8 ? 2.266 -31.047 46.781 1 33.94 8 LEU B O 1
ATOM 1999 N N . LEU B 1 9 ? 0.219 -31.875 46.562 1 30.62 9 LEU B N 1
ATOM 2000 C CA . LEU B 1 9 ? 0.391 -32.156 45.156 1 30.62 9 LEU B CA 1
ATOM 2001 C C . LEU B 1 9 ? 0.281 -30.891 44.312 1 30.62 9 LEU B C 1
ATOM 2003 O O . LEU B 1 9 ? -0.784 -30.266 44.25 1 30.62 9 LEU B O 1
ATOM 2007 N N . PHE B 1 10 ? 1.389 -30.125 44.375 1 30.5 10 PHE B N 1
ATOM 2008 C CA . PHE B 1 10 ? 1.435 -29.047 43.375 1 30.5 10 PHE B CA 1
ATOM 2009 C C . PHE B 1 10 ? 1.226 -29.578 41.969 1 30.5 10 PHE B C 1
ATOM 2011 O O . PHE B 1 10 ? 2.061 -30.328 41.469 1 30.5 10 PHE B O 1
ATOM 2018 N N . ILE B 1 11 ? -0.08 -29.766 41.656 1 28.36 11 ILE B N 1
ATOM 2019 C CA . ILE B 1 11 ? -0.335 -30.031 40.25 1 28.36 11 ILE B CA 1
ATOM 2020 C C . ILE B 1 11 ? 0.182 -28.875 39.406 1 28.36 11 ILE B C 1
ATOM 2022 O O . ILE B 1 11 ? -0.316 -27.75 39.5 1 28.36 11 ILE B O 1
ATOM 2026 N N . VAL B 1 12 ? 1.495 -28.906 39.156 1 28.61 12 VAL B N 1
ATOM 2027 C CA . VAL B 1 12 ? 2.039 -28.047 38.125 1 28.61 12 VAL B CA 1
ATOM 2028 C C . VAL B 1 12 ? 1.236 -28.219 36.844 1 28.61 12 VAL B C 1
ATOM 2030 O O . VAL B 1 12 ? 1.217 -29.297 36.25 1 28.61 12 VAL B O 1
ATOM 2033 N N . LEU B 1 13 ? 0.082 -27.531 36.844 1 26.78 13 LEU B N 1
ATOM 2034 C CA . LEU B 1 13 ? -0.572 -27.438 35.562 1 26.78 13 LEU B CA 1
ATOM 2035 C C . LEU B 1 13 ? 0.392 -26.906 34.5 1 26.78 13 LEU B C 1
ATOM 2037 O O . LEU B 1 13 ? 0.802 -25.75 34.531 1 26.78 13 LEU B O 1
ATOM 2041 N N . ALA B 1 14 ? 1.215 -27.844 34.062 1 26.77 14 ALA B N 1
ATOM 2042 C CA . ALA B 1 14 ? 1.945 -27.562 32.812 1 26.77 14 ALA B CA 1
ATOM 2043 C C . ALA B 1 14 ? 1.02 -27 31.734 1 26.77 14 ALA B C 1
ATOM 2045 O O . ALA B 1 14 ? 0.104 -27.688 31.281 1 26.77 14 ALA B O 1
ATOM 2046 N N . CYS B 1 15 ? 0.692 -25.734 32 1 25.31 15 CYS B N 1
ATOM 2047 C CA . CYS B 1 15 ? 0.135 -25.094 30.812 1 25.31 15 CYS B CA 1
ATOM 2048 C C . CYS B 1 15 ? 0.969 -25.422 29.578 1 25.31 15 CYS B C 1
ATOM 2050 O O . CYS B 1 15 ? 2.1 -24.953 29.453 1 25.31 15 CYS B O 1
ATOM 2052 N N . SER B 1 16 ? 0.849 -26.641 29.109 1 25.31 16 SER B N 1
ATOM 2053 C CA . SER B 1 16 ? 1.36 -26.953 27.781 1 25.31 16 SER B CA 1
ATOM 2054 C C . SER B 1 16 ? 0.911 -25.922 26.75 1 25.31 16 SER B C 1
ATOM 2056 O O . SER B 1 16 ? -0.266 -25.859 26.391 1 25.31 16 SER B O 1
ATOM 2058 N N . VAL B 1 17 ? 1.362 -24.703 27.047 1 25.33 17 VAL B N 1
ATOM 2059 C CA . VAL B 1 17 ? 1.171 -23.781 25.922 1 25.33 17 VAL B CA 1
ATOM 2060 C C . VAL B 1 17 ? 1.566 -24.484 24.625 1 25.33 17 VAL B C 1
ATOM 2062 O O . VAL B 1 17 ? 2.732 -24.828 24.422 1 25.33 17 VAL B O 1
ATOM 2065 N N . GLN B 1 18 ? 0.646 -25.266 24.188 1 23.62 18 GLN B N 1
ATOM 2066 C CA . GLN B 1 18 ? 0.834 -25.75 22.828 1 23.62 18 GLN B CA 1
ATOM 2067 C C . GLN B 1 18 ? 1.053 -24.578 21.875 1 23.62 18 GLN B C 1
ATOM 2069 O O . GLN B 1 18 ? 0.174 -23.734 21.703 1 23.62 18 GLN B O 1
ATOM 2074 N N . ARG B 1 19 ? 2.248 -24.078 21.812 1 26.22 19 ARG B N 1
ATOM 2075 C CA . ARG B 1 19 ? 2.822 -23.172 20.828 1 26.22 19 ARG B CA 1
ATOM 2076 C C . ARG B 1 19 ? 2.318 -23.5 19.422 1 26.22 19 ARG B C 1
ATOM 2078 O O . ARG B 1 19 ? 2.623 -24.562 18.891 1 26.22 19 ARG B O 1
ATOM 2085 N N . ALA B 1 20 ? 1.042 -23.047 19.391 1 24.89 20 ALA B N 1
ATOM 2086 C CA . ALA B 1 20 ? 0.424 -23.297 18.094 1 24.89 20 ALA B CA 1
ATOM 2087 C C . ALA B 1 20 ? 1.357 -22.891 16.953 1 24.89 20 ALA B C 1
ATOM 2089 O O . ALA B 1 20 ? 2.094 -21.922 17.062 1 24.89 20 ALA B O 1
ATOM 2090 N N . LEU B 1 21 ? 1.553 -23.609 16.078 1 25.67 21 LEU B N 1
ATOM 2091 C CA . LEU B 1 21 ? 2.148 -23.906 14.781 1 25.67 21 LEU B CA 1
ATOM 2092 C C . LEU B 1 21 ? 1.674 -22.906 13.727 1 25.67 21 LEU B C 1
ATOM 2094 O O . LEU B 1 21 ? 0.551 -23.016 13.234 1 25.67 21 LEU B O 1
ATOM 2098 N N . GLY B 1 22 ? 1.383 -21.656 14.047 1 26.89 22 GLY B N 1
ATOM 2099 C CA . GLY B 1 22 ? 0.924 -20.516 13.266 1 26.89 22 GLY B CA 1
ATOM 2100 C C . GLY B 1 22 ? 1.659 -20.359 11.945 1 26.89 22 GLY B C 1
ATOM 2101 O O . GLY B 1 22 ? 2.842 -20.016 11.922 1 26.89 22 GLY B O 1
ATOM 2102 N N . GLY B 1 23 ? 1.333 -20.781 10.773 1 28.08 23 GLY B N 1
ATOM 2103 C CA . GLY B 1 23 ? 1.727 -21.016 9.391 1 28.08 23 GLY B CA 1
ATOM 2104 C C . GLY B 1 23 ? 1.312 -19.891 8.461 1 28.08 23 GLY B C 1
ATOM 2105 O O . GLY B 1 23 ? 0.379 -19.141 8.766 1 28.08 23 GLY B O 1
ATOM 2106 N N . GLU B 1 24 ? 2.096 -18.797 7.184 1 41.91 24 GLU B N 1
ATOM 2107 C CA . GLU B 1 24 ? 2.561 -18.422 5.852 1 41.91 24 GLU B CA 1
ATOM 2108 C C . GLU B 1 24 ? 1.673 -19.031 4.766 1 41.91 24 GLU B C 1
ATOM 2110 O O . GLU B 1 24 ? 0.764 -19.812 5.059 1 41.91 24 GLU B O 1
ATOM 2115 N N . ILE B 1 25 ? 1.884 -19 3.266 1 58.28 25 ILE B N 1
ATOM 2116 C CA . ILE B 1 25 ? 1.396 -20.266 2.732 1 58.28 25 ILE B CA 1
ATOM 2117 C C . ILE B 1 25 ? 0.975 -21.172 3.879 1 58.28 25 ILE B C 1
ATOM 2119 O O . ILE B 1 25 ? 1.814 -21.641 4.66 1 58.28 25 ILE B O 1
ATOM 2123 N N . ILE B 1 26 ? -0.483 -20.391 4.207 1 71.62 26 ILE B N 1
ATOM 2124 C CA . ILE B 1 26 ? -1.051 -21.094 5.355 1 71.62 26 ILE B CA 1
ATOM 2125 C C . ILE B 1 26 ? -0.636 -22.562 5.32 1 71.62 26 ILE B C 1
ATOM 2127 O O . ILE B 1 26 ? -0.874 -23.25 4.332 1 71.62 26 ILE B O 1
ATOM 2131 N N . ASN B 1 27 ? 0.05 -22.859 6.473 1 74.25 27 ASN B N 1
ATOM 2132 C CA . ASN B 1 27 ? 0.52 -24.219 6.648 1 74.25 27 ASN B CA 1
ATOM 2133 C C . ASN B 1 27 ? 1.54 -24.609 5.578 1 74.25 27 ASN B C 1
ATOM 2135 O O . ASN B 1 27 ? 1.511 -25.719 5.055 1 74.25 27 ASN B O 1
ATOM 2139 N N . GLY B 1 28 ? 2.299 -23.609 5.16 1 84.81 28 GLY B N 1
ATOM 2140 C CA . GLY B 1 28 ? 3.398 -23.812 4.227 1 84.81 28 GLY B CA 1
ATOM 2141 C C . GLY B 1 28 ? 4.75 -23.906 4.91 1 84.81 28 GLY B C 1
ATOM 2142 O O . GLY B 1 28 ? 4.828 -24.156 6.113 1 84.81 28 GLY B O 1
ATOM 2143 N N . LYS B 1 29 ? 5.758 -23.891 4.078 1 87.88 29 LYS B N 1
ATOM 2144 C CA . LYS B 1 29 ? 7.137 -23.922 4.555 1 87.88 29 LYS B CA 1
ATOM 2145 C C . LYS B 1 29 ? 7.973 -22.828 3.906 1 87.88 29 LYS B C 1
ATOM 2147 O O . LYS B 1 29 ? 7.609 -22.297 2.852 1 87.88 29 LYS B O 1
ATOM 2152 N N . GLU B 1 30 ? 9.07 -22.547 4.582 1 88.06 30 GLU B N 1
ATOM 2153 C CA . GLU B 1 30 ? 9.969 -21.547 4.012 1 88.06 30 GLU B CA 1
ATOM 2154 C C . GLU B 1 30 ? 10.594 -22.047 2.711 1 88.06 30 GLU B C 1
ATOM 2156 O O . GLU B 1 30 ? 10.961 -23.219 2.607 1 88.06 30 GLU B O 1
ATOM 2161 N N . VAL B 1 31 ? 10.68 -21.141 1.771 1 88.94 31 VAL B N 1
ATOM 2162 C CA . VAL B 1 31 ? 11.328 -21.453 0.504 1 88.94 31 VAL B CA 1
ATOM 2163 C C . VAL B 1 31 ? 12.844 -21.5 0.697 1 88.94 31 VAL B C 1
ATOM 2165 O O . VAL B 1 31 ? 13.414 -20.609 1.329 1 88.94 31 VAL B O 1
ATOM 2168 N N . PRO B 1 32 ? 13.469 -22.531 0.223 1 86.12 32 PRO B N 1
ATOM 2169 C CA . PRO B 1 32 ? 14.93 -22.562 0.318 1 86.12 32 PRO B CA 1
ATOM 2170 C C . PRO B 1 32 ? 15.602 -21.406 -0.412 1 86.12 32 PRO B C 1
ATOM 2172 O O . PRO B 1 32 ? 15.039 -20.875 -1.369 1 86.12 32 PRO B O 1
ATOM 2175 N N . PRO B 1 33 ? 16.812 -21.062 0.024 1 85.62 33 PRO B N 1
ATOM 2176 C CA . PRO B 1 33 ? 17.531 -19.969 -0.648 1 85.62 33 PRO B CA 1
ATOM 2177 C C . PRO B 1 33 ? 17.734 -20.219 -2.143 1 85.62 33 PRO B C 1
ATOM 2179 O O . PRO B 1 33 ? 17.938 -21.359 -2.555 1 85.62 33 PRO B O 1
ATOM 2182 N N . LYS B 1 34 ? 17.625 -19.219 -2.986 1 86.06 34 LYS B N 1
ATOM 2183 C CA . LYS B 1 34 ? 17.906 -19.188 -4.418 1 86.06 34 LYS B CA 1
ATOM 2184 C C . LYS B 1 34 ? 16.844 -19.969 -5.199 1 86.06 34 LYS B C 1
ATOM 2186 O O . LYS B 1 34 ? 17.047 -20.312 -6.363 1 86.06 34 LYS B O 1
ATOM 2191 N N . SER B 1 35 ? 15.773 -20.312 -4.426 1 89.19 35 SER B N 1
ATOM 2192 C CA . SER B 1 35 ? 14.641 -20.922 -5.109 1 89.19 35 SER B CA 1
ATOM 2193 C C . SER B 1 35 ? 13.539 -19.906 -5.379 1 89.19 35 SER B C 1
ATOM 2195 O O . SER B 1 35 ? 13.461 -18.875 -4.703 1 89.19 35 SER B O 1
ATOM 2197 N N . LEU B 1 36 ? 12.797 -20.188 -6.473 1 92 36 LEU B N 1
ATOM 2198 C CA . LEU B 1 36 ? 11.672 -19.359 -6.883 1 92 36 LEU B CA 1
ATOM 2199 C C . LEU B 1 36 ? 12.102 -17.906 -7.055 1 92 36 LEU B C 1
ATOM 2201 O O . LEU B 1 36 ? 11.445 -16.984 -6.539 1 92 36 LEU B O 1
ATOM 2205 N N . GLN B 1 37 ? 13.156 -17.656 -7.73 1 90.19 37 GLN B N 1
ATOM 2206 C CA . GLN B 1 37 ? 13.766 -16.344 -7.832 1 90.19 37 GLN B CA 1
ATOM 2207 C C . GLN B 1 37 ? 12.883 -15.391 -8.641 1 90.19 37 GLN B C 1
ATOM 2209 O O . GLN B 1 37 ? 13.07 -14.172 -8.594 1 90.19 37 GLN B O 1
ATOM 2214 N N . TYR B 1 38 ? 11.875 -15.977 -9.359 1 93.19 38 TYR B N 1
ATOM 2215 C CA . TYR B 1 38 ? 10.961 -15.148 -10.133 1 93.19 38 TYR B CA 1
ATOM 2216 C C . TYR B 1 38 ? 9.945 -14.461 -9.227 1 93.19 38 TYR B C 1
ATOM 2218 O O . TYR B 1 38 ? 9.219 -13.57 -9.664 1 93.19 38 TYR B O 1
ATOM 2226 N N . MET B 1 39 ? 9.906 -14.859 -7.934 1 93.31 39 MET B N 1
ATOM 2227 C CA . MET B 1 39 ? 8.953 -14.266 -7 1 93.31 39 MET B CA 1
ATOM 2228 C C . MET B 1 39 ? 9.273 -12.797 -6.758 1 93.31 39 MET B C 1
ATOM 2230 O O . MET B 1 39 ? 10.438 -12.414 -6.652 1 93.31 39 MET B O 1
ATOM 2234 N N . VAL B 1 40 ? 8.18 -11.992 -6.695 1 92.06 40 VAL B N 1
ATOM 2235 C CA . VAL B 1 40 ? 8.312 -10.555 -6.527 1 92.06 40 VAL B CA 1
ATOM 2236 C C . VAL B 1 40 ? 7.531 -10.102 -5.293 1 92.06 40 VAL B C 1
ATOM 2238 O O . VAL B 1 40 ? 6.387 -10.516 -5.086 1 92.06 40 VAL B O 1
ATOM 2241 N N . SER B 1 41 ? 8.18 -9.344 -4.41 1 91.5 41 SER B N 1
ATOM 2242 C CA . SER B 1 41 ? 7.496 -8.578 -3.373 1 91.5 41 SER B CA 1
ATOM 2243 C C . SER B 1 41 ? 7.133 -7.184 -3.867 1 91.5 41 SER B C 1
ATOM 2245 O O . SER B 1 41 ? 8.016 -6.375 -4.164 1 91.5 41 SER B O 1
ATOM 2247 N N . VAL B 1 42 ? 5.848 -6.977 -4.078 1 85 42 VAL B N 1
ATOM 2248 C CA . VAL B 1 42 ? 5.383 -5.621 -4.352 1 85 42 VAL B CA 1
ATOM 2249 C C . VAL B 1 42 ? 5.305 -4.828 -3.051 1 85 42 VAL B C 1
ATOM 2251 O O . VAL B 1 42 ? 4.73 -5.297 -2.064 1 85 42 VAL B O 1
ATOM 2254 N N . GLN B 1 43 ? 5.973 -3.623 -3.072 1 80.19 43 GLN B N 1
ATOM 2255 C CA . GLN B 1 43 ? 6.145 -2.914 -1.81 1 80.19 43 GLN B CA 1
ATOM 2256 C C . GLN B 1 43 ? 5.664 -1.471 -1.919 1 80.19 43 GLN B C 1
ATOM 2258 O O . GLN B 1 43 ? 5.75 -0.86 -2.986 1 80.19 43 GLN B O 1
ATOM 2263 N N . ASN B 1 44 ? 5.039 -1.068 -0.904 1 70.88 44 ASN B N 1
ATOM 2264 C CA . ASN B 1 44 ? 4.746 0.343 -0.678 1 70.88 44 ASN B CA 1
ATOM 2265 C C . ASN B 1 44 ? 5.609 0.921 0.442 1 70.88 44 ASN B C 1
ATOM 2267 O O . ASN B 1 44 ? 5.59 0.418 1.566 1 70.88 44 ASN B O 1
ATOM 2271 N N . ASP B 1 45 ? 6.441 1.847 0.041 1 63 45 ASP B N 1
ATOM 2272 C CA . ASP B 1 45 ? 7.367 2.48 0.977 1 63 45 ASP B CA 1
ATOM 2273 C C . ASP B 1 45 ? 8.25 1.442 1.659 1 63 45 ASP B C 1
ATOM 2275 O O . ASP B 1 45 ? 8.375 1.429 2.887 1 63 45 ASP B O 1
ATOM 2279 N N . GLY B 1 46 ? 8.633 0.532 0.87 1 65.69 46 GLY B N 1
ATOM 2280 C CA . GLY B 1 46 ? 9.594 -0.446 1.355 1 65.69 46 GLY B CA 1
ATOM 2281 C C . GLY B 1 46 ? 8.945 -1.595 2.107 1 65.69 46 GLY B C 1
ATOM 2282 O O . GLY B 1 46 ? 9.633 -2.5 2.58 1 65.69 46 GLY B O 1
ATOM 2283 N N . LYS B 1 47 ? 7.66 -1.562 2.254 1 68.69 47 LYS B N 1
ATOM 2284 C CA . LYS B 1 47 ? 6.953 -2.611 2.98 1 68.69 47 LYS B CA 1
ATOM 2285 C C . LYS B 1 47 ? 6.145 -3.488 2.027 1 68.69 47 LYS B C 1
ATOM 2287 O O . LYS B 1 47 ? 5.449 -2.98 1.146 1 68.69 47 LYS B O 1
ATOM 2292 N N . HIS B 1 48 ? 6.328 -4.84 2.297 1 79.06 48 HIS B N 1
ATOM 2293 C CA . HIS B 1 48 ? 5.582 -5.789 1.474 1 79.06 48 HIS B CA 1
ATOM 2294 C C . HIS B 1 48 ? 4.078 -5.555 1.592 1 79.06 48 HIS B C 1
ATOM 2296 O O . HIS B 1 48 ? 3.559 -5.387 2.697 1 79.06 48 HIS B O 1
ATOM 2302 N N . PHE B 1 49 ? 3.562 -5.613 0.367 1 73.31 49 PHE B N 1
ATOM 2303 C CA . PHE B 1 49 ? 2.117 -5.426 0.389 1 73.31 49 PHE B CA 1
ATOM 2304 C C . PHE B 1 49 ? 1.415 -6.527 -0.394 1 73.31 49 PHE B C 1
ATOM 2306 O O . PHE B 1 49 ? 0.33 -6.973 -0.013 1 73.31 49 PHE B O 1
ATOM 2313 N N . CYS B 1 50 ? 2.057 -6.988 -1.479 1 79.88 50 CYS B N 1
ATOM 2314 C CA . CYS B 1 50 ? 1.491 -8.109 -2.223 1 79.88 50 CYS B CA 1
ATOM 2315 C C . CYS B 1 50 ? 2.561 -8.805 -3.057 1 79.88 50 CYS B C 1
ATOM 2317 O O . CYS B 1 50 ? 3.721 -8.391 -3.057 1 79.88 50 CYS B O 1
ATOM 2319 N N . GLY B 1 51 ? 2.117 -9.961 -3.633 1 86.06 51 GLY B N 1
ATOM 2320 C CA . GLY B 1 51 ? 3.043 -10.742 -4.434 1 86.06 51 GLY B CA 1
ATOM 2321 C C . GLY B 1 51 ? 3.031 -10.359 -5.902 1 86.06 51 GLY B C 1
ATOM 2322 O O . GLY B 1 51 ? 2.197 -9.562 -6.336 1 86.06 51 GLY B O 1
ATOM 2323 N N . GLY B 1 52 ? 3.893 -10.859 -6.598 1 92.12 52 GLY B N 1
ATOM 2324 C CA . GLY B 1 52 ? 4.062 -10.836 -8.039 1 92.12 52 GLY B CA 1
ATOM 2325 C C . GLY B 1 52 ? 5.098 -11.82 -8.539 1 92.12 52 GLY B C 1
ATOM 2326 O O . GLY B 1 52 ? 5.656 -12.594 -7.754 1 92.12 52 GLY B O 1
ATOM 2327 N N . PHE B 1 53 ? 5.207 -11.836 -9.812 1 94.25 53 PHE B N 1
ATOM 2328 C CA . PHE B 1 53 ? 6.203 -12.734 -10.375 1 94.25 53 PHE B CA 1
ATOM 2329 C C . PHE B 1 53 ? 6.668 -12.242 -11.742 1 94.25 53 PHE B C 1
ATOM 2331 O O . PHE B 1 53 ? 5.879 -11.672 -12.508 1 94.25 53 PHE B O 1
ATOM 2338 N N . LEU B 1 54 ? 7.934 -12.469 -12.023 1 94.44 54 LEU B N 1
ATOM 2339 C CA . LEU B 1 54 ? 8.578 -12.039 -13.258 1 94.44 54 LEU B CA 1
ATOM 2340 C C . LEU B 1 54 ? 8.195 -12.945 -14.422 1 94.44 54 LEU B C 1
ATOM 2342 O O . LEU B 1 54 ? 8.32 -14.164 -14.328 1 94.44 54 LEU B O 1
ATOM 2346 N N . ILE B 1 55 ? 7.719 -12.305 -15.57 1 94.5 55 ILE B N 1
ATOM 2347 C CA . ILE B 1 55 ? 7.305 -13.125 -16.703 1 94.5 55 ILE B CA 1
ATOM 2348 C C . ILE B 1 55 ? 8.156 -12.789 -17.922 1 94.5 55 ILE B C 1
ATOM 2350 O O . ILE B 1 55 ? 8.156 -13.531 -18.906 1 94.5 55 ILE B O 1
ATOM 2354 N N . ARG B 1 56 ? 8.758 -11.703 -17.969 1 93.12 56 ARG B N 1
ATOM 2355 C CA . ARG B 1 56 ? 9.805 -11.242 -18.875 1 93.12 56 ARG B CA 1
ATOM 2356 C C . ARG B 1 56 ? 10.898 -10.5 -18.125 1 93.12 56 ARG B C 1
ATOM 2358 O O . ARG B 1 56 ? 10.758 -10.211 -16.922 1 93.12 56 ARG B O 1
ATOM 2365 N N . LYS B 1 57 ? 11.992 -10.117 -18.812 1 92.5 57 LYS B N 1
ATOM 2366 C CA . LYS B 1 57 ? 13.109 -9.469 -18.141 1 92.5 57 LYS B CA 1
ATOM 2367 C C . LYS B 1 57 ? 12.688 -8.148 -17.5 1 92.5 57 LYS B C 1
ATOM 2369 O O . LYS B 1 57 ? 13.32 -7.668 -16.562 1 92.5 57 LYS B O 1
ATOM 2374 N N . ASP B 1 58 ? 11.586 -7.605 -18.016 1 92.56 58 ASP B N 1
ATOM 2375 C CA . ASP B 1 58 ? 11.219 -6.281 -17.531 1 92.56 58 ASP B CA 1
ATOM 2376 C C . ASP B 1 58 ? 9.727 -6.211 -17.219 1 92.56 58 ASP B C 1
ATOM 2378 O O . ASP B 1 58 ? 9.156 -5.121 -17.109 1 92.56 58 ASP B O 1
ATOM 2382 N N . ILE B 1 59 ? 9.047 -7.34 -17.078 1 90.88 59 ILE B N 1
ATOM 2383 C CA . ILE B 1 59 ? 7.613 -7.312 -16.812 1 90.88 59 ILE B CA 1
ATOM 2384 C C . ILE B 1 59 ? 7.285 -8.242 -15.641 1 90.88 59 ILE B C 1
ATOM 2386 O O . ILE B 1 59 ? 7.648 -9.422 -15.656 1 90.88 59 ILE B O 1
ATOM 2390 N N . VAL B 1 60 ? 6.668 -7.695 -14.641 1 91.75 60 VAL B N 1
ATOM 2391 C CA . VAL B 1 60 ? 6.102 -8.414 -13.5 1 91.75 60 VAL B CA 1
ATOM 2392 C C . VAL B 1 60 ? 4.586 -8.5 -13.648 1 91.75 60 VAL B C 1
ATOM 2394 O O . VAL B 1 60 ? 3.936 -7.523 -14.023 1 91.75 60 VAL B O 1
ATOM 2397 N N . LEU B 1 61 ? 4.012 -9.688 -13.469 1 92.25 61 LEU B N 1
ATOM 2398 C CA . LEU B 1 61 ? 2.568 -9.812 -13.305 1 92.25 61 LEU B CA 1
ATOM 2399 C C . LEU B 1 61 ? 2.186 -9.789 -11.836 1 92.25 61 LEU B C 1
ATOM 2401 O O . LEU B 1 61 ? 2.906 -10.328 -10.992 1 92.25 61 LEU B O 1
ATOM 2405 N N . THR B 1 62 ? 1.081 -9.188 -11.492 1 91.44 62 THR B N 1
ATOM 2406 C CA . THR B 1 62 ? 0.491 -9.109 -10.156 1 91.44 62 THR B CA 1
ATOM 2407 C C . THR B 1 62 ? -1.023 -8.945 -10.25 1 91.44 62 THR B C 1
ATOM 2409 O O . THR B 1 62 ? -1.605 -9.07 -11.328 1 91.44 62 THR B O 1
ATOM 2412 N N . ALA B 1 63 ? -1.698 -8.938 -9.078 1 83.88 63 ALA B N 1
ATOM 2413 C CA . ALA B 1 63 ? -3.139 -8.703 -9.016 1 83.88 63 ALA B CA 1
ATOM 2414 C C . ALA B 1 63 ? -3.459 -7.219 -9.188 1 83.88 63 ALA B C 1
ATOM 2416 O O . ALA B 1 63 ? -2.723 -6.359 -8.703 1 83.88 63 ALA B O 1
ATOM 2417 N N . ALA B 1 64 ? -4.516 -6.906 -9.906 1 76.81 64 ALA B N 1
ATOM 2418 C CA . ALA B 1 64 ? -4.887 -5.535 -10.25 1 76.81 64 ALA B CA 1
ATOM 2419 C C . ALA B 1 64 ? -5.555 -4.84 -9.07 1 76.81 64 ALA B C 1
ATOM 2421 O O . ALA B 1 64 ? -5.707 -3.615 -9.07 1 76.81 64 ALA B O 1
ATOM 2422 N N . HIS B 1 65 ? -5.941 -5.582 -8.188 1 63.12 65 HIS B N 1
ATOM 2423 C CA . HIS B 1 65 ? -6.793 -4.98 -7.172 1 63.12 65 HIS B CA 1
ATOM 2424 C C . HIS B 1 65 ? -5.977 -4.125 -6.211 1 63.12 65 HIS B C 1
ATOM 2426 O O . HIS B 1 65 ? -6.531 -3.506 -5.297 1 63.12 65 HIS B O 1
ATOM 2432 N N . TYR B 1 66 ? -4.727 -4.125 -6.492 1 64.56 66 TYR B N 1
ATOM 2433 C CA . TYR B 1 66 ? -3.955 -3.191 -5.68 1 64.56 66 TYR B CA 1
ATOM 2434 C C . TYR B 1 66 ? -4.023 -1.782 -6.254 1 64.56 66 TYR B C 1
ATOM 2436 O O . TYR B 1 66 ? -3.443 -1.506 -7.305 1 64.56 66 TYR B O 1
ATOM 2444 N N . ASN B 1 67 ? -5.047 -1.206 -6.016 1 63 67 ASN B N 1
ATOM 2445 C CA . ASN B 1 67 ? -5.312 0.144 -6.5 1 63 67 ASN B CA 1
ATOM 2446 C C . ASN B 1 67 ? -5.336 1.156 -5.359 1 63 67 ASN B C 1
ATOM 2448 O O . ASN B 1 67 ? -5.926 0.898 -4.309 1 63 67 ASN B O 1
ATOM 2452 N N . VAL B 1 68 ? -4.512 2.121 -5.594 1 72.56 68 VAL B N 1
ATOM 2453 C CA . VAL B 1 68 ? -4.566 3.217 -4.633 1 72.56 68 VAL B CA 1
ATOM 2454 C C . VAL B 1 68 ? -5.844 4.027 -4.84 1 72.56 68 VAL B C 1
ATOM 2456 O O . VAL B 1 68 ? -6.164 4.418 -5.965 1 72.56 68 VAL B O 1
ATOM 2459 N N . THR B 1 69 ? -6.707 4.078 -3.885 1 79.88 69 THR B N 1
ATOM 2460 C CA . THR B 1 69 ? -7.871 4.957 -3.826 1 79.88 69 THR B CA 1
ATOM 2461 C C . THR B 1 69 ? -7.812 5.848 -2.586 1 79.88 69 THR B C 1
ATOM 2463 O O . THR B 1 69 ? -6.914 5.707 -1.756 1 79.88 69 THR B O 1
ATOM 2466 N N . VAL B 1 70 ? -8.672 6.855 -2.564 1 89.69 70 VAL B N 1
ATOM 2467 C CA . VAL B 1 70 ? -8.758 7.664 -1.353 1 89.69 70 VAL B CA 1
ATOM 2468 C C . VAL B 1 70 ? -10.188 7.668 -0.835 1 89.69 70 VAL B C 1
ATOM 2470 O O . VAL B 1 70 ? -11.141 7.562 -1.617 1 89.69 70 VAL B O 1
ATOM 2473 N N . VAL B 1 71 ? -10.305 7.715 0.441 1 88.88 71 VAL B N 1
ATOM 2474 C CA . VAL B 1 71 ? -11.578 7.875 1.133 1 88.88 71 VAL B CA 1
ATOM 2475 C C . VAL B 1 71 ? -11.617 9.227 1.845 1 88.88 71 VAL B C 1
ATOM 2477 O O . VAL B 1 71 ? -10.672 9.586 2.559 1 88.88 71 VAL B O 1
ATOM 2480 N N . LEU B 1 72 ? -12.688 9.992 1.555 1 88.06 72 LEU B N 1
ATOM 2481 C CA . LEU B 1 72 ? -12.898 11.328 2.107 1 88.06 72 LEU B CA 1
ATOM 2482 C C . LEU B 1 72 ? -14.211 11.391 2.875 1 88.06 72 LEU B C 1
ATOM 2484 O O . LEU B 1 72 ? -15.141 10.633 2.594 1 88.06 72 LEU B O 1
ATOM 2488 N N . GLY B 1 73 ? -14.219 12.359 3.863 1 84.44 73 GLY B N 1
ATOM 2489 C CA . GLY B 1 73 ? -15.484 12.789 4.441 1 84.44 73 GLY B CA 1
ATOM 2490 C C . GLY B 1 73 ? -15.93 11.922 5.605 1 84.44 73 GLY B C 1
ATOM 2491 O O . GLY B 1 73 ? -17.109 11.891 5.941 1 84.44 73 GLY B O 1
ATOM 2492 N N . THR B 1 74 ? -14.961 11.156 6.156 1 86.06 74 THR B N 1
ATOM 2493 C CA . THR B 1 74 ? -15.328 10.328 7.297 1 86.06 74 THR B CA 1
ATOM 2494 C C . THR B 1 74 ? -14.219 10.336 8.352 1 86.06 74 THR B C 1
ATOM 2496 O O . THR B 1 74 ? -13.047 10.508 8.023 1 86.06 74 THR B O 1
ATOM 2499 N N . ASN B 1 75 ? -14.695 10.211 9.617 1 87.56 75 ASN B N 1
ATOM 2500 C CA . ASN B 1 75 ? -13.742 9.992 10.695 1 87.56 75 ASN B CA 1
ATOM 2501 C C . ASN B 1 75 ? -13.727 8.523 11.133 1 87.56 75 ASN B C 1
ATOM 2503 O O . ASN B 1 75 ? -12.977 8.156 12.039 1 87.56 75 ASN B O 1
ATOM 2507 N N . ASP B 1 76 ? -14.578 7.699 10.477 1 88.25 76 ASP B N 1
ATOM 2508 C CA . ASP B 1 76 ? -14.695 6.281 10.805 1 88.25 76 ASP B CA 1
ATOM 2509 C C . ASP B 1 76 ? -14.656 5.426 9.539 1 88.25 76 ASP B C 1
ATOM 2511 O O . ASP B 1 76 ? -15.633 5.363 8.789 1 88.25 76 ASP B O 1
ATOM 2515 N N . LEU B 1 77 ? -13.516 4.676 9.359 1 82.81 77 LEU B N 1
ATOM 2516 C CA . LEU B 1 77 ? -13.266 3.945 8.125 1 82.81 77 LEU B CA 1
ATOM 2517 C C . LEU B 1 77 ? -14.117 2.68 8.062 1 82.81 77 LEU B C 1
ATOM 2519 O O . LEU B 1 77 ? -14.148 1.997 7.035 1 82.81 77 LEU B O 1
ATOM 2523 N N . ARG B 1 78 ? -14.859 2.414 9.125 1 78.31 78 ARG B N 1
ATOM 2524 C CA . ARG B 1 78 ? -15.781 1.282 9.125 1 78.31 78 ARG B CA 1
ATOM 2525 C C . ARG B 1 78 ? -17.109 1.656 8.469 1 78.31 78 ARG B C 1
ATOM 2527 O O . ARG B 1 78 ? -17.906 0.781 8.125 1 78.31 78 ARG B O 1
ATOM 2534 N N . LYS B 1 79 ? -17.344 2.947 8.297 1 82.56 79 LYS B N 1
ATOM 2535 C CA . LYS B 1 79 ? -18.594 3.486 7.762 1 82.56 79 LYS B CA 1
ATOM 2536 C C . LYS B 1 79 ? -18.344 4.254 6.465 1 82.56 79 LYS B C 1
ATOM 2538 O O . LYS B 1 79 ? -18.438 5.484 6.441 1 82.56 79 LYS B O 1
ATOM 2543 N N . ILE B 1 80 ? -18.047 3.549 5.422 1 81.31 80 ILE B N 1
ATOM 2544 C CA . ILE B 1 80 ? -17.703 4.176 4.145 1 81.31 80 ILE B CA 1
ATOM 2545 C C . ILE B 1 80 ? -18.812 3.898 3.131 1 81.31 80 ILE B C 1
ATOM 2547 O O . ILE B 1 80 ? -19.234 2.752 2.955 1 81.31 80 ILE B O 1
ATOM 2551 N N . ASP B 1 81 ? -19.344 5.02 2.652 1 84.25 81 ASP B N 1
ATOM 2552 C CA . ASP B 1 81 ? -20.141 4.902 1.439 1 84.25 81 ASP B CA 1
ATOM 2553 C C . ASP B 1 81 ? -19.266 4.898 0.194 1 84.25 81 ASP B C 1
ATOM 2555 O O . ASP B 1 81 ? -18.75 5.938 -0.21 1 84.25 81 ASP B O 1
ATOM 2559 N N . GLU B 1 82 ? -19.156 3.748 -0.418 1 80.44 82 GLU B N 1
ATOM 2560 C CA . GLU B 1 82 ? -18.203 3.541 -1.514 1 80.44 82 GLU B CA 1
ATOM 2561 C C . GLU B 1 82 ? -18.5 4.488 -2.676 1 80.44 82 GLU B C 1
ATOM 2563 O O . GLU B 1 82 ? -17.578 4.98 -3.328 1 80.44 82 GLU B O 1
ATOM 2568 N N . SER B 1 83 ? -19.672 4.762 -2.922 1 81 83 SER B N 1
ATOM 2569 C CA . SER B 1 83 ? -20.062 5.539 -4.094 1 81 83 SER B CA 1
ATOM 2570 C C . SER B 1 83 ? -19.766 7.023 -3.895 1 81 83 SER B C 1
ATOM 2572 O O . SER B 1 83 ? -19.375 7.715 -4.836 1 81 83 SER B O 1
ATOM 2574 N N . THR B 1 84 ? -19.828 7.457 -2.623 1 84.38 84 THR B N 1
ATOM 2575 C CA . THR B 1 84 ? -19.75 8.898 -2.422 1 84.38 84 THR B CA 1
ATOM 2576 C C . THR B 1 84 ? -18.422 9.273 -1.765 1 84.38 84 THR B C 1
ATOM 2578 O O . THR B 1 84 ? -17.938 10.391 -1.938 1 84.38 84 THR B O 1
ATOM 2581 N N . MET B 1 85 ? -17.828 8.344 -1.121 1 89.06 85 MET B N 1
ATOM 2582 C CA . MET B 1 85 ? -16.688 8.734 -0.299 1 89.06 85 MET B CA 1
ATOM 2583 C C . MET B 1 85 ? -15.383 8.211 -0.897 1 89.06 85 MET B C 1
ATOM 2585 O O . MET B 1 85 ? -14.297 8.664 -0.53 1 89.06 85 MET B O 1
ATOM 2589 N N . ARG B 1 86 ? -15.43 7.246 -1.811 1 88.88 86 ARG B N 1
ATOM 2590 C CA . ARG B 1 86 ? -14.219 6.691 -2.404 1 88.88 86 ARG B CA 1
ATOM 2591 C C . ARG B 1 86 ? -13.961 7.297 -3.779 1 88.88 86 ARG B C 1
ATOM 2593 O O . ARG B 1 86 ? -14.883 7.477 -4.57 1 88.88 86 ARG B O 1
ATOM 2600 N N . TYR B 1 87 ? -12.68 7.613 -4.012 1 88.31 87 TYR B N 1
ATOM 2601 C CA . TYR B 1 87 ? -12.258 8.219 -5.27 1 88.31 87 TYR B CA 1
ATOM 2602 C C . TYR B 1 87 ? -11.078 7.453 -5.867 1 88.31 87 TYR B C 1
ATOM 2604 O O . TYR B 1 87 ? -10.148 7.07 -5.152 1 88.31 87 TYR B O 1
ATOM 2612 N N . ASN B 1 88 ? -11.203 7.188 -7.137 1 81.62 88 ASN B N 1
ATOM 2613 C CA . ASN B 1 88 ? -9.969 6.887 -7.863 1 81.62 88 ASN B CA 1
ATOM 2614 C C . ASN B 1 88 ? -9.07 8.117 -7.977 1 81.62 88 ASN B C 1
ATOM 2616 O O . ASN B 1 88 ? -9.547 9.25 -7.852 1 81.62 88 ASN B O 1
ATOM 2620 N N . VAL B 1 89 ? -7.754 7.809 -8.125 1 83.12 89 VAL B N 1
ATOM 2621 C CA . VAL B 1 89 ? -6.855 8.961 -8.148 1 83.12 89 VAL B CA 1
ATOM 2622 C C . VAL B 1 89 ? -5.789 8.766 -9.219 1 83.12 89 VAL B C 1
ATOM 2624 O O . VAL B 1 89 ? -5.465 7.637 -9.586 1 83.12 89 VAL B O 1
ATOM 2627 N N . LYS B 1 90 ? -5.367 9.898 -9.789 1 76.06 90 LYS B N 1
ATOM 2628 C CA . LYS B 1 90 ? -4.125 9.977 -10.555 1 76.06 90 LYS B CA 1
ATOM 2629 C C . LYS B 1 90 ? -3.014 10.625 -9.734 1 76.06 90 LYS B C 1
ATOM 2631 O O . LYS B 1 90 ? -3.229 11.656 -9.086 1 76.06 90 LYS B O 1
ATOM 2636 N N . LYS B 1 91 ? -1.861 10.039 -9.75 1 79.12 91 LYS B N 1
ATOM 2637 C CA . LYS B 1 91 ? -0.75 10.484 -8.914 1 79.12 91 LYS B CA 1
ATOM 2638 C C . LYS B 1 91 ? 0.146 11.461 -9.672 1 79.12 91 LYS B C 1
ATOM 2640 O O . LYS B 1 91 ? 0.392 11.289 -10.867 1 79.12 91 LYS B O 1
ATOM 2645 N N . CYS B 1 92 ? 0.529 12.516 -8.93 1 82.31 92 CYS B N 1
ATOM 2646 C CA . CYS B 1 92 ? 1.557 13.445 -9.383 1 82.31 92 CYS B CA 1
ATOM 2647 C C . CYS B 1 92 ? 2.623 13.648 -8.32 1 82.31 92 CYS B C 1
ATOM 2649 O O . CYS B 1 92 ? 2.48 14.508 -7.445 1 82.31 92 CYS B O 1
ATOM 2651 N N . LYS B 1 93 ? 3.658 12.898 -8.406 1 81.69 93 LYS B N 1
ATOM 2652 C CA . LYS B 1 93 ? 4.777 12.992 -7.473 1 81.69 93 LYS B CA 1
ATOM 2653 C C . LYS B 1 93 ? 5.691 14.156 -7.82 1 81.69 93 LYS B C 1
ATOM 2655 O O . LYS B 1 93 ? 5.914 14.453 -9 1 81.69 93 LYS B O 1
ATOM 2660 N N . HIS B 1 94 ? 6.168 14.859 -6.77 1 85.75 94 HIS B N 1
ATOM 2661 C CA . HIS B 1 94 ? 7.129 15.914 -7.047 1 85.75 94 HIS B CA 1
ATOM 2662 C C . HIS B 1 94 ? 8.305 15.391 -7.863 1 85.75 94 HIS B C 1
ATOM 2664 O O . HIS B 1 94 ? 8.852 14.328 -7.562 1 85.75 94 HIS B O 1
ATOM 2670 N N . THR B 1 95 ? 8.695 16.109 -8.836 1 78.62 95 THR B N 1
ATOM 2671 C CA . THR B 1 95 ? 9.664 15.656 -9.828 1 78.62 95 THR B CA 1
ATOM 2672 C C . THR B 1 95 ? 11.016 15.375 -9.172 1 78.62 95 THR B C 1
ATOM 2674 O O . THR B 1 95 ? 11.75 14.492 -9.617 1 78.62 95 THR B O 1
ATOM 2677 N N . ASP B 1 96 ? 11.344 16.094 -8.148 1 80.38 96 ASP B N 1
ATOM 2678 C CA . ASP B 1 96 ? 12.672 15.992 -7.547 1 80.38 96 ASP B CA 1
ATOM 2679 C C . ASP B 1 96 ? 12.648 15.047 -6.348 1 80.38 96 ASP B C 1
ATOM 2681 O O . ASP B 1 96 ? 13.625 14.977 -5.594 1 80.38 96 ASP B O 1
ATOM 2685 N N . TYR B 1 97 ? 11.5 14.43 -6.152 1 83.88 97 TYR B N 1
ATOM 2686 C CA . TYR B 1 97 ? 11.469 13.477 -5.047 1 83.88 97 TYR B CA 1
ATOM 2687 C C . TYR B 1 97 ? 12.367 12.281 -5.332 1 83.88 97 TYR B C 1
ATOM 2689 O O . TYR B 1 97 ? 12.328 11.703 -6.422 1 83.88 97 TYR B O 1
ATOM 2697 N N . LYS B 1 98 ? 13.141 11.891 -4.305 1 69.88 98 LYS B N 1
ATOM 2698 C CA . LYS B 1 98 ? 13.938 10.672 -4.352 1 69.88 98 LYS B CA 1
ATOM 2699 C C . LYS B 1 98 ? 13.656 9.789 -3.139 1 69.88 98 LYS B C 1
ATOM 2701 O O . LYS B 1 98 ? 13.211 8.648 -3.283 1 69.88 98 LYS B O 1
ATOM 2706 N N . LYS B 1 99 ? 13.859 10.297 -2.012 1 70.75 99 LYS B N 1
ATOM 2707 C CA . LYS B 1 99 ? 13.578 9.711 -0.705 1 70.75 99 LYS B CA 1
ATOM 2708 C C . LYS B 1 99 ? 13.148 10.781 0.297 1 70.75 99 LYS B C 1
ATOM 2710 O O . LYS B 1 99 ? 13.344 11.977 0.059 1 70.75 99 LYS B O 1
ATOM 2715 N N . PRO B 1 100 ? 12.523 10.344 1.417 1 74.25 100 PRO B N 1
A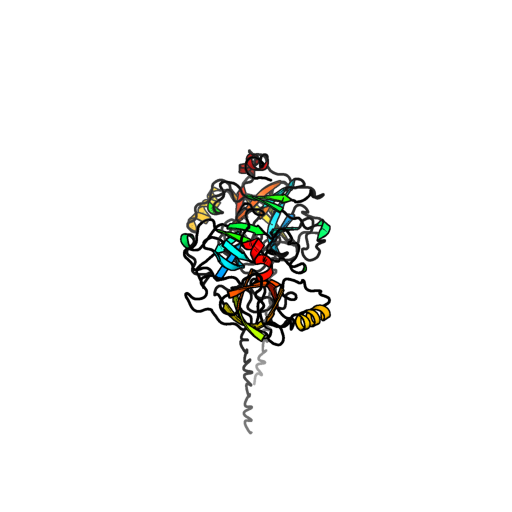TOM 2716 C CA . PRO B 1 100 ? 12.047 11.352 2.371 1 74.25 100 PRO B CA 1
ATOM 2717 C C . PRO B 1 100 ? 13.156 12.289 2.844 1 74.25 100 PRO B C 1
ATOM 2719 O O . PRO B 1 100 ? 12.938 13.5 2.963 1 74.25 100 PRO B O 1
ATOM 2722 N N . LEU B 1 101 ? 14.336 11.797 2.982 1 76.81 101 LEU B N 1
ATOM 2723 C CA . LEU B 1 101 ? 15.43 12.555 3.586 1 76.81 101 LEU B CA 1
ATOM 2724 C C . LEU B 1 101 ? 16.016 13.555 2.596 1 76.81 101 LEU B C 1
ATOM 2726 O O . LEU B 1 101 ? 16.797 14.422 2.975 1 76.81 101 LEU B O 1
ATOM 2730 N N . ASN B 1 102 ? 15.648 13.5 1.364 1 80.94 102 ASN B N 1
ATOM 2731 C CA . ASN B 1 102 ? 16.125 14.484 0.404 1 80.94 102 ASN B CA 1
ATOM 2732 C C . ASN B 1 102 ? 15.203 15.695 0.34 1 80.94 102 ASN B C 1
ATOM 2734 O O . ASN 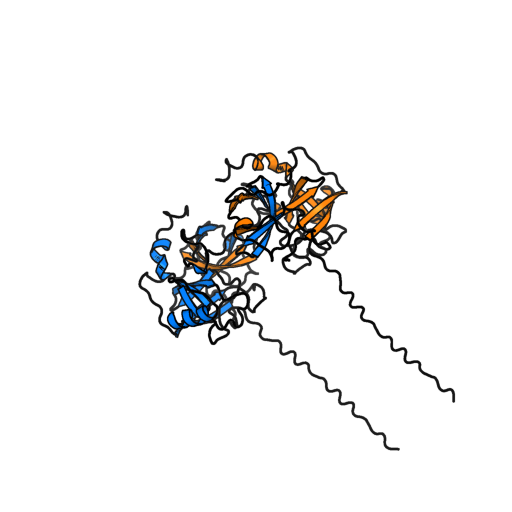B 1 102 ? 15.5 16.672 -0.343 1 80.94 102 ASN B O 1
ATOM 2738 N N . GLY B 1 103 ? 14.359 15.5 1.028 1 82.38 103 GLY B N 1
ATOM 2739 C CA . GLY B 1 103 ? 13.375 16.562 0.918 1 82.38 103 GLY B CA 1
ATOM 2740 C C . GLY B 1 103 ? 12.43 16.375 -0.259 1 82.38 103 GLY B C 1
ATOM 2741 O O . GLY B 1 103 ? 12.32 15.289 -0.811 1 82.38 103 GLY B O 1
ATOM 2742 N N . ASN B 1 104 ? 11.297 17.094 -0.364 1 87.38 104 ASN B N 1
ATOM 2743 C CA . ASN B 1 104 ? 10.328 17.141 -1.451 1 87.38 104 ASN B CA 1
ATOM 2744 C C . ASN B 1 104 ? 9.289 16.031 -1.315 1 87.38 104 ASN B C 1
ATOM 2746 O O . ASN B 1 104 ? 8.836 15.469 -2.316 1 87.38 104 ASN B O 1
ATOM 2750 N N . ASP B 1 105 ? 9.18 15.508 -0.14 1 87.5 105 ASP B N 1
ATOM 2751 C CA . ASP B 1 105 ? 8.227 14.438 0.142 1 87.5 105 ASP B CA 1
ATOM 2752 C C . ASP B 1 105 ? 6.785 14.945 0.043 1 87.5 105 ASP B C 1
ATOM 2754 O O . ASP B 1 105 ? 6.102 15.094 1.059 1 87.5 105 ASP B O 1
ATOM 2758 N N . ILE B 1 106 ? 6.422 15.188 -1.236 1 90.56 106 ILE B N 1
ATOM 2759 C CA . ILE B 1 106 ? 5.102 15.75 -1.509 1 90.56 106 ILE B CA 1
ATOM 2760 C C . ILE B 1 106 ? 4.559 15.18 -2.818 1 90.56 106 ILE B C 1
ATOM 2762 O O . ILE B 1 106 ? 5.305 15.031 -3.791 1 90.56 106 ILE B O 1
ATOM 2766 N N . MET B 1 107 ? 3.297 14.805 -2.736 1 88.81 107 MET B N 1
ATOM 2767 C CA . MET B 1 107 ? 2.592 14.266 -3.896 1 88.81 107 MET B CA 1
ATOM 2768 C C . MET B 1 107 ? 1.161 14.789 -3.955 1 88.81 107 MET B C 1
ATOM 2770 O O . MET B 1 107 ? 0.502 14.93 -2.924 1 88.81 107 MET B O 1
ATOM 2774 N N . MET B 1 108 ? 0.71 15.109 -5.18 1 89 108 MET B N 1
ATOM 2775 C CA . MET B 1 108 ? -0.691 15.445 -5.418 1 89 108 MET B CA 1
ATOM 2776 C C . MET B 1 108 ? -1.454 14.242 -5.961 1 89 108 MET B C 1
ATOM 2778 O O . MET B 1 108 ? -0.942 13.516 -6.812 1 89 108 MET B O 1
ATOM 2782 N N . LEU B 1 109 ? -2.594 14 -5.434 1 86.06 109 LEU B N 1
ATOM 2783 C CA . LEU B 1 109 ? -3.543 13.047 -5.988 1 86.06 109 LEU B CA 1
ATOM 2784 C C . LEU B 1 109 ? -4.742 13.758 -6.602 1 86.06 109 LEU B C 1
ATOM 2786 O O . LEU B 1 109 ? -5.449 14.492 -5.914 1 86.06 109 LEU B O 1
ATOM 2790 N N . LYS B 1 110 ? -4.914 13.609 -7.91 1 86.44 110 LYS B N 1
ATOM 2791 C CA . LYS B 1 110 ? -6.086 14.164 -8.578 1 86.44 110 LYS B CA 1
ATOM 2792 C C . LYS B 1 110 ? -7.277 13.211 -8.492 1 86.44 110 LYS B C 1
ATOM 2794 O O . LYS B 1 110 ? -7.207 12.078 -8.977 1 86.44 110 LYS B O 1
ATOM 2799 N N . LEU B 1 111 ? -8.344 13.688 -7.891 1 87.88 111 LEU B N 1
ATOM 2800 C CA . LEU B 1 111 ? -9.555 12.883 -7.754 1 87.88 111 LEU B CA 1
ATOM 2801 C C . LEU B 1 111 ? -10.227 12.688 -9.109 1 87.88 111 LEU B C 1
ATOM 2803 O O . LEU B 1 111 ? -10.18 13.57 -9.969 1 87.88 111 LEU B O 1
ATOM 2807 N N . SER B 1 112 ? -10.883 11.57 -9.227 1 86.69 112 SER B N 1
ATOM 2808 C CA . SER B 1 112 ? -11.602 11.219 -10.445 1 86.69 112 SER B CA 1
ATOM 2809 C C . SER B 1 112 ? -12.805 12.125 -10.664 1 86.69 112 SER B C 1
ATOM 2811 O O . SER B 1 112 ? -13.328 12.211 -11.773 1 86.69 112 SER B O 1
ATOM 2813 N N . ARG B 1 113 ? -13.297 12.758 -9.625 1 90.62 113 ARG B N 1
ATOM 2814 C CA . ARG B 1 113 ? -14.391 13.734 -9.625 1 90.62 113 ARG B CA 1
ATOM 2815 C C . ARG B 1 113 ? -14.25 14.711 -8.469 1 90.62 113 ARG B C 1
ATOM 2817 O O . ARG B 1 113 ? -13.617 14.398 -7.457 1 90.62 113 ARG B O 1
ATOM 2824 N N . PRO B 1 114 ? -14.875 15.898 -8.641 1 92.5 114 PRO B N 1
ATOM 2825 C CA . PRO B 1 114 ? -14.758 16.875 -7.555 1 92.5 114 PRO B CA 1
ATOM 2826 C C . PRO B 1 114 ? -15.484 16.438 -6.281 1 92.5 114 PRO B C 1
ATOM 2828 O O . PRO B 1 114 ? -16.516 15.766 -6.359 1 92.5 114 PRO B O 1
ATOM 2831 N N . SER B 1 115 ? -14.875 16.781 -5.172 1 91.81 115 SER B N 1
ATOM 2832 C CA . SER B 1 115 ? -15.484 16.531 -3.869 1 91.81 115 SER B CA 1
ATOM 2833 C C . SER B 1 115 ? -16.312 17.734 -3.416 1 91.81 115 SER B C 1
ATOM 2835 O O . SER B 1 115 ? -16.016 18.875 -3.771 1 91.81 115 SER B O 1
ATOM 2837 N N . LYS B 1 116 ? -17.328 17.562 -2.549 1 92.62 116 LYS B N 1
ATOM 2838 C CA . LYS B 1 116 ? -18.141 18.625 -1.97 1 92.62 116 LYS B CA 1
ATOM 2839 C C . LYS B 1 116 ? -17.562 19.094 -0.635 1 92.62 116 LYS B C 1
ATOM 2841 O O . LYS B 1 116 ? -18.047 20.078 -0.056 1 92.62 116 LYS B O 1
ATOM 2846 N N . ILE B 1 117 ? -16.578 18.422 -0.186 1 92.25 117 ILE B N 1
ATOM 2847 C CA . ILE B 1 117 ? -15.93 18.734 1.086 1 92.25 117 ILE B CA 1
ATOM 2848 C C . ILE B 1 117 ? -15.102 20.016 0.942 1 92.25 117 ILE B C 1
ATOM 2850 O O . ILE B 1 117 ? -14.438 20.219 -0.075 1 92.25 117 ILE B O 1
ATOM 2854 N N . LYS B 1 118 ? -15.141 20.859 1.97 1 93.69 118 LYS B N 1
ATOM 2855 C CA . LYS B 1 118 ? -14.328 22.078 1.975 1 93.69 118 LYS B CA 1
ATOM 2856 C C . LYS B 1 118 ? -12.852 21.75 2.154 1 93.69 118 LYS B C 1
ATOM 2858 O O . LYS B 1 118 ? -12.461 21.109 3.135 1 93.69 118 LYS B O 1
ATOM 2863 N N . PRO B 1 119 ? -12.039 22.156 1.224 1 94.62 119 PRO B N 1
ATOM 2864 C CA . PRO B 1 119 ? -10.602 21.938 1.364 1 94.62 119 PRO B CA 1
ATOM 2865 C C . PRO B 1 119 ? -9.977 22.812 2.463 1 94.62 119 PRO B C 1
ATOM 2867 O O . PRO B 1 119 ? -10.57 23.797 2.881 1 94.62 119 PRO B O 1
ATOM 2870 N N . ILE B 1 120 ? -8.883 22.391 2.996 1 95.44 120 ILE B N 1
ATOM 2871 C CA . ILE B 1 120 ? -8.133 23.188 3.963 1 95.44 120 ILE B CA 1
ATOM 2872 C C . ILE B 1 120 ? -7.242 24.188 3.23 1 95.44 120 ILE B C 1
ATOM 2874 O O . ILE B 1 120 ? -6.762 23.906 2.129 1 95.44 120 ILE B O 1
ATOM 2878 N N . LYS B 1 121 ? -6.977 25.328 3.859 1 96.06 121 LYS B N 1
ATOM 2879 C CA . LYS B 1 121 ? -6.145 26.375 3.287 1 96.06 121 LYS B CA 1
ATOM 2880 C C . LYS B 1 121 ? -4.66 26.031 3.404 1 96.06 121 LYS B C 1
ATOM 2882 O O . LYS B 1 121 ? -4.246 25.375 4.363 1 96.06 121 LYS B O 1
ATOM 2887 N N . LEU B 1 122 ? -3.9 26.5 2.389 1 97.19 122 LEU B N 1
ATOM 2888 C CA . LEU B 1 122 ? -2.451 26.344 2.365 1 97.19 122 LEU B CA 1
ATOM 2889 C C . LEU B 1 122 ? -1.755 27.656 2.711 1 97.19 122 LEU B C 1
ATOM 2891 O O . LEU B 1 122 ? -2.361 28.719 2.629 1 97.19 122 LEU B O 1
ATOM 2895 N N . PRO B 1 123 ? -0.512 27.547 3.18 1 96.69 123 PRO B N 1
ATOM 2896 C CA . PRO B 1 123 ? 0.256 28.766 3.418 1 96.69 123 PRO B CA 1
ATOM 2897 C C . PRO B 1 123 ? 0.723 29.438 2.125 1 96.69 123 PRO B C 1
ATOM 2899 O O . PRO B 1 123 ? 0.676 28.828 1.057 1 96.69 123 PRO B O 1
ATOM 2902 N N . ASN B 1 124 ? 1.059 30.734 2.256 1 94.12 124 ASN B N 1
ATOM 2903 C CA . ASN B 1 124 ? 1.759 31.359 1.14 1 94.12 124 ASN B CA 1
ATOM 2904 C C . ASN B 1 124 ? 3.254 31.047 1.171 1 94.12 124 ASN B C 1
ATOM 2906 O O . ASN B 1 124 ? 3.756 30.5 2.146 1 94.12 124 ASN B O 1
ATOM 2910 N N . LYS B 1 125 ? 3.992 31.422 0.105 1 93.5 125 LYS B N 1
ATOM 2911 C CA . LYS B 1 125 ? 5.395 31.078 -0.098 1 93.5 125 LYS B CA 1
ATOM 2912 C C . LYS B 1 125 ? 6.277 31.703 0.977 1 93.5 125 LYS B C 1
ATOM 2914 O O . LYS B 1 125 ? 7.355 31.188 1.281 1 93.5 125 LYS B O 1
ATOM 2919 N N . LYS B 1 126 ? 5.879 32.719 1.592 1 93.44 126 LYS B N 1
ATOM 2920 C CA . LYS B 1 126 ? 6.719 33.469 2.521 1 93.44 126 LYS B CA 1
ATOM 2921 C C . LYS B 1 126 ? 6.375 33.125 3.969 1 93.44 126 LYS B C 1
ATOM 2923 O O . LYS B 1 126 ? 7.023 33.625 4.895 1 93.44 126 LYS B O 1
ATOM 2928 N N . MET B 1 127 ? 5.391 32.312 4.156 1 92.62 127 MET B N 1
ATOM 2929 C CA . MET B 1 127 ? 4.926 32.062 5.512 1 92.62 127 MET B CA 1
ATOM 2930 C C . MET B 1 127 ? 5.961 31.25 6.297 1 92.62 127 MET B C 1
ATOM 2932 O O . MET B 1 127 ? 6.504 30.266 5.789 1 92.62 127 MET B O 1
ATOM 2936 N N . LYS B 1 128 ? 6.258 31.719 7.477 1 92.25 128 LYS B N 1
ATOM 2937 C CA . LYS B 1 128 ? 7.113 31.016 8.43 1 92.25 128 LYS B CA 1
ATOM 2938 C C . LYS B 1 128 ? 6.355 30.688 9.711 1 92.25 128 LYS B C 1
ATOM 2940 O O . LYS B 1 128 ? 5.547 31.5 10.188 1 92.25 128 LYS B O 1
ATOM 2945 N N . ILE B 1 129 ? 6.625 29.516 10.203 1 94.12 129 ILE B N 1
ATOM 2946 C CA . ILE B 1 129 ? 5.996 29.125 11.461 1 94.12 129 ILE B CA 1
ATOM 2947 C C . ILE B 1 129 ? 6.992 29.281 12.602 1 94.12 129 ILE B C 1
ATOM 2949 O O . ILE B 1 129 ? 8.102 28.75 12.547 1 94.12 129 ILE B O 1
ATOM 2953 N N . LYS B 1 130 ? 6.594 30.016 13.602 1 94.31 130 LYS B N 1
ATOM 2954 C CA . LYS B 1 130 ? 7.453 30.266 14.75 1 94.31 130 LYS B CA 1
ATOM 2955 C C . LYS B 1 130 ? 7.645 29 15.578 1 94.31 130 LYS B C 1
ATOM 2957 O O . LYS B 1 130 ? 6.785 28.125 15.578 1 94.31 130 LYS B O 1
ATOM 2962 N N . LYS B 1 131 ? 8.773 28.953 16.25 1 94.25 131 LYS B N 1
ATOM 2963 C CA . LYS B 1 131 ? 8.984 27.875 17.203 1 94.25 131 LYS B CA 1
ATOM 2964 C C . LYS B 1 131 ? 7.93 27.906 18.312 1 94.25 131 LYS B C 1
ATOM 2966 O O . LYS B 1 131 ? 7.43 28.969 18.672 1 94.25 131 LYS B O 1
ATOM 2971 N N . ASN B 1 132 ? 7.551 26.734 18.766 1 96.06 132 ASN B N 1
ATOM 2972 C CA . ASN B 1 132 ? 6.633 26.547 19.875 1 96.06 132 ASN B CA 1
ATOM 2973 C C . ASN B 1 132 ? 5.203 26.922 19.5 1 96.06 132 ASN B C 1
ATOM 2975 O O . ASN B 1 132 ? 4.383 27.219 20.375 1 96.06 132 ASN B O 1
ATOM 2979 N N . THR B 1 133 ? 4.957 27.062 18.25 1 97.44 133 THR B N 1
ATOM 2980 C CA . THR B 1 133 ? 3.574 27.188 17.797 1 97.44 133 THR B CA 1
ATOM 2981 C C . THR B 1 133 ? 2.82 25.875 17.984 1 97.44 133 THR B C 1
ATOM 2983 O O . THR B 1 133 ? 3.328 24.797 17.641 1 97.44 133 THR B O 1
ATOM 2986 N N . THR B 1 134 ? 1.657 25.984 18.656 1 97.44 134 THR B N 1
ATOM 2987 C CA . THR B 1 134 ? 0.814 24.797 18.781 1 97.44 134 THR B CA 1
ATOM 2988 C C . THR B 1 134 ? 0.134 24.469 17.453 1 97.44 134 THR B C 1
ATOM 2990 O O . THR B 1 134 ? -0.526 25.312 16.859 1 97.44 134 THR B O 1
ATOM 2993 N N . CYS B 1 135 ? 0.292 23.25 16.969 1 97.69 135 CYS B N 1
ATOM 2994 C CA . CYS B 1 135 ? -0.283 22.734 15.734 1 97.69 135 CYS B CA 1
ATOM 2995 C C . CYS B 1 135 ? -1.049 21.438 15.977 1 97.69 135 CYS B C 1
ATOM 2997 O O . CYS B 1 135 ? -0.946 20.844 17.047 1 97.69 135 CYS B O 1
ATOM 2999 N N . LEU B 1 136 ? -1.861 21.078 14.961 1 96.81 136 LEU B N 1
ATOM 3000 C CA . LEU B 1 136 ? -2.684 19.875 15.023 1 96.81 136 LEU B CA 1
ATOM 3001 C C . LEU B 1 136 ? -2.232 18.859 13.984 1 96.81 136 LEU B C 1
ATOM 3003 O O . LEU B 1 136 ? -2.02 19.203 12.82 1 96.81 136 LEU B O 1
ATOM 3007 N N . VAL B 1 137 ? -1.992 17.625 14.445 1 95.44 137 VAL B N 1
ATOM 3008 C CA . VAL B 1 137 ? -1.785 16.484 13.547 1 95.44 137 VAL B CA 1
ATOM 3009 C C . VAL B 1 137 ? -2.9 15.461 13.734 1 95.44 137 VAL B C 1
ATOM 3011 O O . VAL B 1 137 ? -3.348 15.227 14.859 1 95.44 137 VAL B O 1
ATOM 3014 N N . ALA B 1 138 ? -3.383 14.891 12.609 1 93.25 138 ALA B N 1
ATOM 3015 C CA . ALA B 1 138 ? -4.461 13.906 12.664 1 93.25 138 ALA B CA 1
ATOM 3016 C C . ALA B 1 138 ? -4.215 12.773 11.672 1 93.25 138 ALA B C 1
ATOM 3018 O O . ALA B 1 138 ? -3.502 12.945 10.68 1 93.25 138 ALA B O 1
ATOM 3019 N N . GLY B 1 139 ? -4.754 11.641 11.945 1 92.5 139 GLY B N 1
ATOM 3020 C CA . GLY B 1 139 ? -4.59 10.5 11.047 1 92.5 139 GLY B CA 1
ATOM 3021 C C . GLY B 1 139 ? -5.168 9.211 11.609 1 92.5 139 GLY B C 1
ATOM 3022 O O . GLY B 1 139 ? -5.645 9.188 12.75 1 92.5 139 GLY B O 1
ATOM 3023 N N . TRP B 1 140 ? -5.082 8.156 10.805 1 87.75 140 TRP B N 1
ATOM 3024 C CA . TRP B 1 140 ? -5.562 6.816 11.141 1 87.75 140 TRP B CA 1
ATOM 3025 C C . TRP B 1 140 ? -4.398 5.875 11.422 1 87.75 140 TRP B C 1
ATOM 3027 O O . TRP B 1 140 ? -4.559 4.652 11.398 1 87.75 140 TRP B O 1
ATOM 3037 N N . GLY B 1 141 ? -3.229 6.398 11.633 1 82.81 141 GLY B N 1
ATOM 3038 C CA . GLY B 1 141 ? -2.025 5.594 11.758 1 82.81 141 GLY B CA 1
ATOM 3039 C C . GLY B 1 141 ? -1.953 4.836 13.07 1 82.81 141 GLY B C 1
ATOM 3040 O O . GLY B 1 141 ? -2.977 4.613 13.727 1 82.81 141 GLY B O 1
ATOM 3041 N N . PHE B 1 142 ? -0.71 4.387 13.359 1 74.88 142 PHE B N 1
ATOM 3042 C CA . PHE B 1 142 ? -0.47 3.592 14.555 1 74.88 142 PHE B CA 1
ATOM 3043 C C . PHE B 1 142 ? -0.631 4.441 15.812 1 74.88 142 PHE B C 1
ATOM 3045 O O . PHE B 1 142 ? -0.256 5.617 15.82 1 74.88 142 PHE B O 1
ATOM 3052 N N . ILE B 1 143 ? -1.099 3.773 16.859 1 82.25 143 ILE B N 1
ATOM 3053 C CA . ILE B 1 143 ? -1.263 4.52 18.109 1 82.25 143 ILE B CA 1
ATOM 3054 C C . ILE B 1 143 ? -0.195 4.086 19.109 1 82.25 143 ILE B C 1
ATOM 3056 O O . ILE B 1 143 ? -0.181 4.555 20.25 1 82.25 143 ILE B O 1
ATOM 3060 N N . LYS B 1 144 ? 0.6 3.197 18.703 1 74.56 144 LYS B N 1
ATOM 3061 C CA . LYS B 1 144 ? 1.787 2.74 19.406 1 74.56 144 LYS B CA 1
ATOM 3062 C C . LYS B 1 144 ? 2.795 2.107 18.453 1 74.56 144 LYS B C 1
ATOM 3064 O O . LYS B 1 144 ? 2.43 1.643 17.375 1 74.56 144 LYS B O 1
ATOM 3069 N N . SER B 1 145 ? 4.098 2.129 18.938 1 69.5 145 SER B N 1
ATOM 3070 C CA . SER B 1 145 ? 5.121 1.454 18.141 1 69.5 145 SER B CA 1
ATOM 3071 C C . SER B 1 145 ? 4.758 -0.007 17.906 1 69.5 145 SER B C 1
ATOM 3073 O O . SER B 1 145 ? 4.301 -0.698 18.812 1 69.5 145 SER B O 1
ATOM 3075 N N . GLY B 1 146 ? 4.898 -0.392 16.641 1 59.88 146 GLY B N 1
ATOM 3076 C CA . GLY B 1 146 ? 4.609 -1.779 16.312 1 59.88 146 GLY B CA 1
ATOM 3077 C C . GLY B 1 146 ? 3.125 -2.07 16.203 1 59.88 146 GLY B C 1
ATOM 3078 O O . GLY B 1 146 ? 2.723 -3.225 16.047 1 59.88 146 GLY B O 1
ATOM 3079 N N . GLY B 1 147 ? 2.359 -1.1 16.234 1 65.06 147 GLY B N 1
ATOM 3080 C CA . GLY B 1 147 ? 0.917 -1.265 16.156 1 65.06 147 GLY B CA 1
ATOM 3081 C C . GLY B 1 147 ? 0.41 -1.37 14.727 1 65.06 147 GLY B C 1
ATOM 3082 O O . GLY B 1 147 ? 1.115 -1.867 13.844 1 65.06 147 GLY B O 1
ATOM 3083 N N . SER B 1 148 ? -0.878 -1.07 14.617 1 66.31 148 SER B N 1
ATOM 3084 C CA . SER B 1 148 ? -1.563 -1.067 13.328 1 66.31 148 SER B CA 1
ATOM 3085 C C . SER B 1 148 ? -2.441 0.17 13.172 1 66.31 148 SER B C 1
ATOM 3087 O O . SER B 1 148 ? -2.705 0.877 14.148 1 66.31 148 SER B O 1
ATOM 3089 N N . SER B 1 149 ? -2.803 0.408 11.867 1 76.75 149 SER B N 1
ATOM 3090 C CA . SER B 1 149 ? -3.73 1.504 11.609 1 76.75 149 SER B CA 1
ATOM 3091 C C . SER B 1 149 ? -5.051 1.296 12.344 1 76.75 149 SER B C 1
ATOM 3093 O O . SER B 1 149 ? -5.426 0.162 12.656 1 76.75 149 SER B O 1
ATOM 3095 N N . VAL B 1 150 ? -5.758 2.4 12.688 1 79.69 150 VAL B N 1
ATOM 3096 C CA . VAL B 1 150 ? -7.027 2.35 13.406 1 79.69 150 VAL B CA 1
ATOM 3097 C C . VAL B 1 150 ? -8.164 2.803 12.492 1 79.69 150 VAL B C 1
ATOM 3099 O O . VAL B 1 150 ? -7.926 3.463 11.484 1 79.69 150 VAL B O 1
ATOM 3102 N N . ASP B 1 151 ? -9.383 2.506 12.914 1 81.12 151 ASP B N 1
ATOM 3103 C CA . ASP B 1 151 ? -10.539 2.795 12.07 1 81.12 151 ASP B CA 1
ATOM 3104 C C . ASP B 1 151 ? -11.055 4.211 12.312 1 81.12 151 ASP B C 1
ATOM 3106 O O . ASP B 1 151 ? -11.656 4.816 11.43 1 81.12 151 ASP B O 1
ATOM 3110 N N . LYS B 1 152 ? -10.805 4.707 13.492 1 87.19 152 LYS B N 1
ATOM 3111 C CA . LYS B 1 152 ? -11.289 6.043 13.836 1 87.19 152 LYS B CA 1
ATOM 3112 C C . LYS B 1 152 ? -10.172 7.078 13.742 1 87.19 152 LYS B C 1
ATOM 3114 O O . LYS B 1 152 ? -9.07 6.859 14.25 1 87.19 152 LYS B O 1
ATOM 3119 N N . LEU B 1 153 ? -10.523 8.188 13.078 1 90.06 153 LEU B N 1
ATOM 3120 C CA . LEU B 1 153 ? -9.578 9.289 12.953 1 90.06 153 LEU B CA 1
ATOM 3121 C C . LEU B 1 153 ? -9.195 9.836 14.328 1 90.06 153 LEU B C 1
ATOM 3123 O O . LEU B 1 153 ? -10.062 10.016 15.188 1 90.06 153 LEU B O 1
ATOM 3127 N N . ARG B 1 154 ? -7.895 10.047 14.492 1 91.88 154 ARG B N 1
ATOM 3128 C CA . ARG B 1 154 ? -7.391 10.602 15.75 1 91.88 154 ARG B CA 1
ATOM 3129 C C . ARG B 1 154 ? -6.621 11.898 15.5 1 91.88 154 ARG B C 1
ATOM 3131 O O . ARG B 1 154 ? -6.176 12.156 14.383 1 91.88 154 ARG B O 1
ATOM 3138 N N . GLN B 1 155 ? -6.562 12.734 16.578 1 94.06 155 GLN B N 1
ATOM 3139 C CA . GLN B 1 155 ? -5.848 14.008 16.516 1 94.06 155 GLN B CA 1
ATOM 3140 C C . GLN B 1 155 ? -5.016 14.234 17.766 1 94.06 155 GLN B C 1
ATOM 3142 O O . GLN B 1 155 ? -5.332 13.703 18.828 1 94.06 155 GLN B O 1
ATOM 3147 N N . VAL B 1 156 ? -3.957 15.055 17.625 1 94.06 156 VAL B N 1
ATOM 3148 C CA . VAL B 1 156 ? -3.133 15.453 18.766 1 94.06 156 VAL B CA 1
ATOM 3149 C C . VAL B 1 156 ? -2.496 16.812 18.484 1 94.06 156 VAL B C 1
ATOM 3151 O O . VAL B 1 156 ? -2.137 17.125 17.344 1 94.06 156 VAL B O 1
ATOM 3154 N N . ASP B 1 157 ? -2.434 17.641 19.547 1 95.38 157 ASP B N 1
ATOM 3155 C CA . ASP B 1 157 ? -1.704 18.906 19.453 1 95.38 157 ASP B CA 1
ATOM 3156 C C . ASP B 1 157 ? -0.206 18.688 19.656 1 95.38 157 ASP B C 1
ATOM 3158 O O . ASP B 1 157 ? 0.203 17.953 20.562 1 95.38 157 ASP B O 1
ATOM 3162 N N . VAL B 1 158 ? 0.565 19.312 18.812 1 95.94 158 VAL B N 1
ATOM 3163 C CA . VAL B 1 158 ? 2.018 19.266 18.938 1 95.94 158 VAL B CA 1
ATOM 3164 C C . VAL B 1 158 ? 2.6 20.672 18.797 1 95.94 158 VAL B C 1
ATOM 3166 O O . VAL B 1 158 ? 2.002 21.531 18.156 1 95.94 158 VAL B O 1
ATOM 3169 N N . ALA B 1 159 ? 3.742 20.844 19.375 1 96.88 159 ALA B N 1
ATOM 3170 C CA . ALA B 1 159 ? 4.438 22.109 19.266 1 96.88 159 ALA B CA 1
ATOM 3171 C C . ALA B 1 159 ? 5.543 22.047 18.203 1 96.88 159 ALA B C 1
ATOM 3173 O O . ALA B 1 159 ? 6.246 2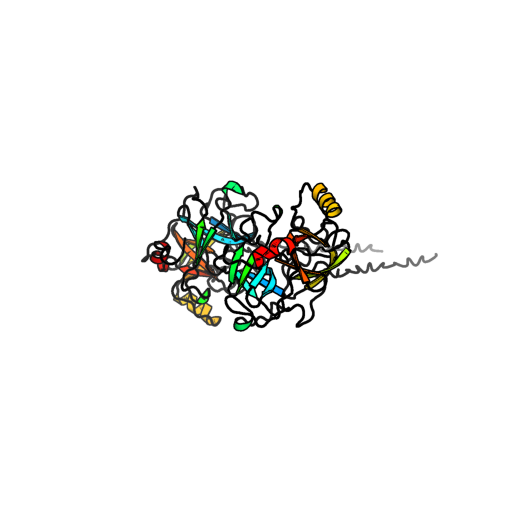1.031 18.109 1 96.88 159 ALA B O 1
ATOM 3174 N N . THR B 1 160 ? 5.723 23.172 17.438 1 97.88 160 THR B N 1
ATOM 3175 C CA . THR B 1 160 ? 6.836 23.234 16.5 1 97.88 160 THR B CA 1
ATOM 3176 C C . THR B 1 160 ? 8.164 23.391 17.25 1 97.88 160 THR B C 1
ATOM 3178 O O . THR B 1 160 ? 8.195 23.906 18.359 1 97.88 160 THR B O 1
ATOM 3181 N N . ILE B 1 161 ? 9.188 22.906 16.625 1 97 161 ILE B N 1
ATOM 3182 C CA . ILE B 1 161 ? 10.555 22.922 17.156 1 97 161 ILE B CA 1
ATOM 3183 C C . ILE B 1 161 ? 11.469 23.641 16.156 1 97 161 ILE B C 1
ATOM 3185 O O . ILE B 1 161 ? 11.352 23.438 14.945 1 97 161 ILE B O 1
ATOM 3189 N N . ASP B 1 162 ? 12.32 24.422 16.688 1 96.25 162 ASP B N 1
ATOM 3190 C CA . ASP B 1 162 ? 13.18 25.188 15.781 1 96.25 162 ASP B CA 1
ATOM 3191 C C . ASP B 1 162 ? 14.141 24.266 15.031 1 96.25 162 ASP B C 1
ATOM 3193 O O . ASP B 1 162 ? 14.555 23.219 15.562 1 96.25 162 ASP B O 1
ATOM 3197 N N . ARG B 1 163 ? 14.578 24.734 13.906 1 95.12 163 ARG B N 1
ATOM 3198 C CA . ARG B 1 163 ? 15.391 23.953 12.977 1 95.12 163 ARG B CA 1
ATOM 3199 C C . ARG B 1 163 ? 16.719 23.562 13.617 1 95.12 163 ARG B C 1
ATOM 3201 O O . ARG B 1 163 ? 17.203 22.438 13.414 1 95.12 163 ARG B O 1
ATOM 3208 N N . ARG B 1 164 ? 17.359 24.438 14.266 1 95.69 164 ARG B N 1
ATOM 3209 C CA . ARG B 1 164 ? 18.656 24.188 14.867 1 95.69 164 ARG B CA 1
ATOM 3210 C C . ARG B 1 164 ? 18.578 23.031 15.859 1 95.69 164 ARG B C 1
ATOM 3212 O O . ARG B 1 164 ? 19.391 22.094 15.797 1 95.69 164 ARG B O 1
ATOM 3219 N N . THR B 1 165 ? 17.641 23.125 16.766 1 95.81 165 THR B N 1
ATOM 3220 C CA . THR B 1 165 ? 17.438 22.047 17.734 1 95.81 165 THR B CA 1
ATOM 3221 C C . THR B 1 165 ? 17.109 20.734 17.031 1 95.81 165 THR B C 1
ATOM 3223 O O . THR B 1 165 ? 17.656 19.688 17.375 1 95.81 165 THR B O 1
ATOM 3226 N N . CYS B 1 166 ? 16.234 20.844 16.078 1 96.12 166 CYS B N 1
ATOM 3227 C CA . CYS B 1 166 ? 15.836 19.672 15.305 1 96.12 166 CYS B CA 1
ATOM 3228 C C . CYS B 1 166 ? 17.047 19 14.664 1 96.12 166 CYS B C 1
ATOM 3230 O O . CYS B 1 166 ? 17.281 17.797 14.875 1 96.12 166 CYS B O 1
ATOM 3232 N N . GLN B 1 167 ? 17.844 19.719 13.945 1 95.69 167 GLN B N 1
ATOM 3233 C CA . GLN B 1 167 ? 19.031 19.188 13.273 1 95.69 167 GLN B CA 1
ATOM 3234 C C . GLN B 1 167 ? 20 18.578 14.281 1 95.69 167 GLN B C 1
ATOM 3236 O O . GLN B 1 167 ? 20.594 17.531 14.023 1 95.69 167 GLN B O 1
ATOM 3241 N N . ARG B 1 168 ? 20.188 19.203 15.352 1 95.62 168 ARG B N 1
ATOM 3242 C CA . ARG B 1 168 ? 21.094 18.703 16.391 1 95.62 168 ARG B CA 1
ATOM 3243 C C . ARG B 1 168 ? 20.672 17.312 16.844 1 95.62 168 ARG B C 1
ATOM 3245 O O . ARG B 1 168 ? 21.5 16.406 16.938 1 95.62 168 ARG B O 1
ATOM 3252 N N . GLU B 1 169 ? 19.406 17.141 17.156 1 93.06 169 GLU B N 1
ATOM 3253 C CA . GLU B 1 169 ? 18.922 15.867 17.672 1 93.06 169 GLU B CA 1
ATOM 3254 C C . GLU B 1 169 ? 19.016 14.773 16.625 1 93.06 169 GLU B C 1
ATOM 3256 O O . GLU B 1 169 ? 19.359 13.625 16.938 1 93.06 169 GLU B O 1
ATOM 3261 N N . TRP B 1 170 ? 18.719 15.086 15.383 1 90.38 170 TRP B N 1
ATOM 3262 C CA . TRP B 1 170 ? 18.812 14.109 14.297 1 90.38 170 TRP B CA 1
ATOM 3263 C C . TRP B 1 170 ? 20.266 13.797 13.977 1 90.38 170 TRP B C 1
ATOM 3265 O O . TRP B 1 170 ? 20.594 12.664 13.609 1 90.38 170 TRP B O 1
ATOM 3275 N N . SER B 1 171 ? 21.156 14.773 14.125 1 92.88 171 SER B N 1
ATOM 3276 C CA . SER B 1 171 ? 22.578 14.555 13.891 1 92.88 171 SER B CA 1
ATOM 3277 C C . SER B 1 171 ? 23.141 13.523 14.867 1 92.88 171 SER B C 1
ATOM 3279 O O . SER B 1 171 ? 24.047 12.758 14.508 1 92.88 171 SER B O 1
ATOM 3281 N N . LYS B 1 172 ? 22.625 13.523 16.062 1 89.44 172 LYS B N 1
ATOM 3282 C CA . LYS B 1 172 ? 23.047 12.531 17.047 1 89.44 172 LYS B CA 1
ATOM 3283 C C . LYS B 1 172 ? 22.734 11.117 16.562 1 89.44 172 LYS B C 1
ATOM 3285 O O . LYS B 1 172 ? 23.312 10.148 17.047 1 89.44 172 LYS B O 1
ATOM 3290 N N . LYS B 1 173 ? 21.828 11.047 15.711 1 78.88 173 LYS B N 1
ATOM 3291 C CA . LYS B 1 173 ? 21.438 9.758 15.133 1 78.88 173 LYS B CA 1
ATOM 3292 C C . LYS B 1 173 ? 22.062 9.57 13.75 1 78.88 173 LYS B C 1
ATOM 3294 O O . LYS B 1 173 ? 21.625 8.703 12.984 1 78.88 173 LYS B O 1
ATOM 3299 N N . ASN B 1 174 ? 22.922 10.469 13.297 1 82.75 174 ASN B N 1
ATOM 3300 C CA . ASN B 1 174 ? 23.719 10.422 12.078 1 82.75 174 ASN B CA 1
ATOM 3301 C C . ASN B 1 174 ? 22.875 10.758 10.852 1 82.75 174 ASN B C 1
ATOM 3303 O O . ASN B 1 174 ? 23.062 10.18 9.773 1 82.75 174 ASN B O 1
ATOM 3307 N N . TYR B 1 175 ? 21.938 11.609 11.07 1 81.94 175 TYR B N 1
ATOM 3308 C CA . TYR B 1 175 ? 21.125 12.062 9.945 1 81.94 175 TYR B CA 1
ATOM 3309 C C . TYR B 1 175 ? 21.328 13.555 9.695 1 81.94 175 TYR B C 1
ATOM 3311 O O . TYR B 1 175 ? 21.438 14.344 10.648 1 81.94 175 TYR B O 1
ATOM 3319 N N . VAL B 1 176 ? 21.359 13.922 8.43 1 90.06 176 VAL B N 1
ATOM 3320 C CA . VAL B 1 176 ? 21.297 15.312 7.992 1 90.06 176 VAL B CA 1
ATOM 3321 C C . VAL B 1 176 ? 19.938 15.602 7.379 1 90.06 176 VAL B C 1
ATOM 3323 O O . VAL B 1 176 ? 19.5 14.898 6.465 1 90.06 176 VAL B O 1
ATOM 3326 N N . LEU B 1 177 ? 19.281 16.578 7.91 1 91.81 177 LEU B N 1
ATOM 3327 C CA . LEU B 1 177 ? 17.922 16.875 7.484 1 91.81 177 LEU B CA 1
ATOM 3328 C C . LEU B 1 177 ? 17.922 17.812 6.273 1 91.81 177 LEU B C 1
ATOM 3330 O O . LEU B 1 177 ? 18.781 18.688 6.156 1 91.81 177 LEU B O 1
ATOM 3334 N N . PRO B 1 178 ? 16.922 17.656 5.414 1 91.19 178 PRO B N 1
ATOM 3335 C CA . PRO B 1 178 ? 16.812 18.562 4.27 1 91.19 178 PRO B CA 1
ATOM 3336 C C . PRO B 1 178 ? 16.281 19.953 4.66 1 91.19 178 PRO B C 1
ATOM 3338 O O . PRO B 1 178 ? 15.867 20.156 5.801 1 91.19 178 PRO B O 1
ATOM 3341 N N . ALA B 1 179 ? 16.297 20.906 3.699 1 91.25 179 ALA B N 1
ATOM 3342 C CA . ALA B 1 179 ? 15.969 22.297 3.986 1 91.25 179 ALA B CA 1
ATOM 3343 C C . ALA B 1 179 ? 14.453 22.516 3.998 1 91.25 179 ALA B C 1
ATOM 3345 O O . ALA B 1 179 ? 13.953 23.391 4.688 1 91.25 179 ALA B O 1
ATOM 3346 N N . ASN B 1 180 ? 13.664 21.766 3.303 1 94.5 180 ASN B N 1
ATOM 3347 C CA . ASN B 1 180 ? 12.242 22 3.102 1 94.5 180 ASN B CA 1
ATOM 3348 C C . ASN B 1 180 ? 11.391 21.234 4.102 1 94.5 180 ASN B C 1
ATOM 3350 O O . ASN B 1 180 ? 10.445 20.547 3.717 1 94.5 180 ASN B O 1
ATOM 3354 N N . ILE B 1 181 ? 11.719 21.438 5.434 1 95.81 181 ILE B N 1
ATOM 3355 C CA . ILE B 1 181 ? 10.984 20.656 6.434 1 95.81 181 ILE B CA 1
ATOM 3356 C C . ILE B 1 181 ? 10.547 21.578 7.574 1 95.81 181 ILE B C 1
ATOM 3358 O O . ILE B 1 181 ? 11.055 22.703 7.707 1 95.81 181 ILE B O 1
ATOM 3362 N N . ILE B 1 182 ? 9.516 21.141 8.281 1 96.88 182 ILE B N 1
ATOM 3363 C CA . ILE B 1 182 ? 9.094 21.641 9.586 1 96.88 182 ILE B CA 1
ATOM 3364 C C . ILE B 1 182 ? 9.234 20.531 10.633 1 96.88 182 ILE B C 1
ATOM 3366 O O . ILE B 1 182 ? 8.977 19.359 10.344 1 96.88 182 ILE B O 1
ATOM 3370 N N . CYS B 1 183 ? 9.727 20.906 11.82 1 96.44 183 CYS B N 1
ATOM 3371 C CA . CYS B 1 183 ? 9.852 19.969 12.93 1 96.44 183 CYS B CA 1
ATOM 3372 C C . CYS B 1 183 ? 8.789 20.234 13.992 1 96.44 183 CYS B C 1
ATOM 3374 O O . CYS B 1 183 ? 8.586 21.391 14.391 1 96.44 183 CYS B O 1
ATOM 3376 N N . ALA B 1 184 ? 8.094 19.203 14.391 1 96.25 184 ALA B N 1
ATOM 3377 C CA . ALA B 1 184 ? 7.066 19.359 15.414 1 96.25 184 ALA B CA 1
ATOM 3378 C C . ALA B 1 184 ? 6.773 18.016 16.109 1 96.25 184 ALA B C 1
ATOM 3380 O O . ALA B 1 184 ? 6.844 16.969 15.477 1 96.25 184 ALA B O 1
ATOM 3381 N N . GLY B 1 185 ? 6.492 18.094 17.391 1 92.88 185 GLY B N 1
ATOM 3382 C CA . GLY B 1 185 ? 6.109 16.891 18.125 1 92.88 185 GLY B CA 1
ATOM 3383 C C . GLY B 1 185 ? 7.238 15.898 18.266 1 92.88 185 GLY B C 1
ATOM 3384 O O . GLY B 1 185 ? 8.305 16.062 17.672 1 92.88 185 GLY B O 1
ATOM 3385 N N . GLY B 1 186 ? 7.078 14.875 19.125 1 88.12 186 GLY B N 1
ATOM 3386 C CA . GLY B 1 186 ? 7.953 13.719 19.25 1 88.12 186 GLY B CA 1
ATOM 3387 C C . GLY B 1 186 ? 9.211 14 20.047 1 88.12 186 GLY B C 1
ATOM 3388 O O . GLY B 1 186 ? 10.023 13.102 20.266 1 88.12 186 GLY B O 1
ATOM 3389 N N . TYR B 1 187 ? 9.391 15.195 20.328 1 89.25 187 TYR B N 1
ATOM 3390 C CA . TYR B 1 187 ? 10.57 15.578 21.094 1 89.25 187 TYR B CA 1
ATOM 3391 C C . TYR B 1 187 ? 10.188 16.203 22.422 1 89.25 187 TYR B C 1
ATOM 3393 O O . TYR B 1 187 ? 9.5 17.234 22.453 1 89.25 187 TYR B O 1
ATOM 3401 N N . GLY B 1 188 ? 10.688 15.523 23.578 1 88 188 GLY B N 1
ATOM 3402 C CA . GLY B 1 188 ? 10.266 15.977 24.891 1 88 188 GLY B CA 1
ATOM 3403 C C . GLY B 1 188 ? 8.82 15.617 25.203 1 88 188 GLY B C 1
ATOM 3404 O O . GLY B 1 188 ? 8.266 16.094 26.203 1 88 188 GLY B O 1
ATOM 3405 N N . THR B 1 189 ? 8.195 14.984 24.312 1 86.31 189 THR B N 1
ATOM 3406 C CA . THR B 1 189 ? 6.812 14.547 24.438 1 86.31 189 THR B CA 1
ATOM 3407 C C . THR B 1 189 ? 6.602 13.211 23.734 1 86.31 189 THR B C 1
ATOM 3409 O O . THR B 1 189 ? 7.367 12.852 22.828 1 86.31 189 THR B O 1
ATOM 3412 N N . GLU B 1 190 ? 5.609 12.5 24.094 1 84.06 190 GLU B N 1
ATOM 3413 C CA . GLU B 1 190 ? 5.23 11.266 23.422 1 84.06 190 GLU B CA 1
ATOM 3414 C C . GLU B 1 190 ? 4.086 11.508 22.438 1 84.06 190 GLU B C 1
ATOM 3416 O O . GLU B 1 190 ? 3.412 10.562 22.016 1 84.06 190 GLU B O 1
ATOM 3421 N N . LYS B 1 191 ? 3.867 12.781 22.188 1 88.19 191 LYS B N 1
ATOM 3422 C CA . LYS B 1 191 ? 2.795 13.148 21.266 1 88.19 191 LYS B CA 1
ATOM 3423 C C . LYS B 1 191 ? 3.33 13.375 19.859 1 88.19 191 LYS B C 1
ATOM 3425 O O . LYS B 1 191 ? 4.34 14.055 19.672 1 88.19 191 LYS B O 1
ATOM 3430 N N . GLY B 1 192 ? 2.656 12.773 18.891 1 89.69 192 GLY B N 1
ATOM 3431 C CA . GLY B 1 192 ? 3.09 13.008 17.531 1 89.69 192 GLY B CA 1
ATOM 3432 C C . GLY B 1 192 ? 2.533 12 16.547 1 89.69 192 GLY B C 1
ATOM 3433 O O . GLY B 1 192 ? 1.578 11.281 16.844 1 89.69 192 GLY B O 1
ATOM 3434 N N . ALA B 1 193 ? 3.072 12.062 15.336 1 88.19 193 ALA B N 1
ATOM 3435 C CA . ALA B 1 193 ? 2.684 11.172 14.25 1 88.19 193 ALA B CA 1
ATOM 3436 C C . ALA B 1 193 ? 3.43 9.844 14.344 1 88.19 193 ALA B C 1
ATOM 3438 O O . ALA B 1 193 ? 4.496 9.758 14.961 1 88.19 193 ALA B O 1
ATOM 3439 N N . CYS B 1 194 ? 2.824 8.805 13.836 1 82.56 194 CYS B N 1
ATOM 3440 C CA . CYS B 1 194 ? 3.41 7.469 13.773 1 82.56 194 CYS B CA 1
ATOM 3441 C C . CYS B 1 194 ? 3.227 6.859 12.383 1 82.56 194 CYS B C 1
ATOM 3443 O O . CYS B 1 194 ? 2.789 7.543 11.453 1 82.56 194 CYS B O 1
ATOM 3445 N N . GLN B 1 195 ? 3.699 5.637 12.25 1 75.44 195 GLN B N 1
ATOM 3446 C CA . GLN B 1 195 ? 3.539 4.93 10.984 1 75.44 195 GLN B CA 1
ATOM 3447 C C . GLN B 1 195 ? 2.094 4.988 10.5 1 75.44 195 GLN B C 1
ATOM 3449 O O . GLN B 1 195 ? 1.161 4.906 11.305 1 75.44 195 GLN B O 1
ATOM 3454 N N . ALA B 1 196 ? 1.915 5.203 9.242 1 76.56 196 ALA B N 1
ATOM 3455 C CA . ALA B 1 196 ? 0.639 5.219 8.531 1 76.56 196 ALA B CA 1
ATOM 3456 C C . ALA B 1 196 ? -0.061 6.566 8.695 1 76.56 196 ALA B C 1
ATOM 3458 O O . ALA B 1 196 ? -1.18 6.754 8.211 1 76.56 196 ALA B O 1
ATOM 3459 N N . ASP B 1 197 ? 0.597 7.512 9.398 1 84.25 197 ASP B N 1
ATOM 3460 C CA . ASP B 1 197 ? 0.101 8.883 9.414 1 84.25 197 ASP B CA 1
ATOM 3461 C C . ASP B 1 197 ? 0.725 9.711 8.297 1 84.25 197 ASP B C 1
ATOM 3463 O O . ASP B 1 197 ? 0.255 10.805 7.988 1 84.25 197 ASP B O 1
ATOM 3467 N N . SER B 1 198 ? 1.751 9.117 7.68 1 86.25 198 SER B N 1
ATOM 3468 C CA . SER B 1 198 ? 2.418 9.828 6.59 1 86.25 198 SER B CA 1
ATOM 3469 C C . SER B 1 198 ? 1.411 10.344 5.566 1 86.25 198 SER B C 1
ATOM 3471 O O . SER B 1 198 ? 0.448 9.648 5.234 1 86.25 198 SER B O 1
ATOM 3473 N N . GLY B 1 199 ? 1.708 11.594 5.188 1 90.56 199 GLY B N 1
ATOM 3474 C CA . GLY B 1 199 ? 0.845 12.195 4.184 1 90.56 199 GLY B CA 1
ATOM 3475 C C . GLY B 1 199 ? -0.218 13.102 4.777 1 90.56 199 GLY B C 1
ATOM 3476 O O . GLY B 1 199 ? -0.802 13.93 4.074 1 90.56 199 GLY B O 1
ATOM 3477 N N . GLY B 1 200 ? -0.535 12.93 6.09 1 92.62 200 GLY B N 1
ATOM 3478 C CA . GLY B 1 200 ? -1.476 13.82 6.754 1 92.62 200 GLY B CA 1
ATOM 3479 C C . GLY B 1 200 ? -0.932 15.219 6.957 1 92.62 200 GLY B C 1
ATOM 3480 O O . GLY B 1 200 ? 0.274 15.445 6.844 1 92.62 200 GLY B O 1
ATOM 3481 N N . PRO B 1 201 ? -1.842 16.125 7.254 1 95.38 201 PRO B N 1
ATOM 3482 C CA . PRO B 1 201 ? -1.419 17.516 7.375 1 95.38 201 PRO B CA 1
ATOM 3483 C C . PRO B 1 201 ? -0.93 17.875 8.781 1 95.38 201 PRO B C 1
ATOM 3485 O O . PRO B 1 201 ? -1.381 17.281 9.758 1 95.38 201 PRO B O 1
ATOM 3488 N N . LEU B 1 202 ? 0.076 18.719 8.828 1 96.75 202 LEU B N 1
ATOM 3489 C CA . LEU B 1 202 ? 0.317 19.547 10 1 96.75 202 LEU B CA 1
ATOM 3490 C C . LEU B 1 202 ? -0.454 20.859 9.914 1 96.75 202 LEU B C 1
ATOM 3492 O O . LEU B 1 202 ? -0.176 21.688 9.047 1 96.75 202 LEU B O 1
ATOM 3496 N N . VAL B 1 203 ? -1.411 21.078 10.828 1 97.81 203 VAL B N 1
ATOM 3497 C CA . VAL B 1 203 ? -2.279 22.25 10.742 1 97.81 203 VAL B CA 1
ATOM 3498 C C . VAL B 1 203 ? -1.913 23.25 11.836 1 97.81 203 VAL B C 1
ATOM 3500 O O . VAL B 1 203 ? -2.031 22.953 13.023 1 97.81 203 VAL B O 1
ATOM 3503 N N . CYS B 1 204 ? -1.398 24.375 11.445 1 97.5 204 CYS B N 1
ATOM 3504 C CA . CYS B 1 204 ? -1.117 25.516 12.32 1 97.5 204 CYS B CA 1
ATOM 3505 C C . CYS B 1 204 ? -1.924 26.734 11.898 1 97.5 204 CYS B C 1
ATOM 3507 O O . CYS B 1 204 ? -1.977 27.078 10.719 1 97.5 204 CYS B O 1
ATOM 3509 N N . ASN B 1 205 ? -2.549 27.328 12.93 1 95.38 205 ASN B N 1
ATOM 3510 C CA . ASN B 1 205 ? -3.328 28.531 12.648 1 95.38 205 ASN B CA 1
ATOM 3511 C C . ASN B 1 205 ? -4.332 28.297 11.523 1 95.38 205 ASN B C 1
ATOM 3513 O O . ASN B 1 205 ? -4.422 29.094 10.586 1 95.38 205 ASN B O 1
ATOM 3517 N N . LYS B 1 206 ? -4.895 27.188 11.484 1 95.12 206 LYS B N 1
ATOM 3518 C CA . LYS B 1 206 ? -6 26.781 10.617 1 95.12 206 LYS B CA 1
ATOM 3519 C C . LYS B 1 206 ? -5.531 26.594 9.18 1 95.12 206 LYS B C 1
ATOM 3521 O O . LYS B 1 206 ? -6.34 26.594 8.25 1 95.12 206 LYS B O 1
ATOM 3526 N N . MET B 1 207 ? -4.254 26.438 8.977 1 97.44 207 MET B N 1
ATOM 3527 C CA . MET B 1 207 ? -3.688 26.141 7.656 1 97.44 207 MET B CA 1
ATOM 3528 C C . MET B 1 207 ? -2.865 24.859 7.684 1 97.44 207 MET B C 1
ATOM 3530 O O . MET B 1 207 ? -2.166 24.594 8.664 1 97.44 207 MET B O 1
ATOM 3534 N N . ALA B 1 208 ? -2.979 24.125 6.617 1 98.12 208 ALA B N 1
ATOM 3535 C CA . ALA B 1 208 ? -2.055 23 6.449 1 98.12 208 ALA B CA 1
ATOM 3536 C C . ALA B 1 208 ? -0.667 23.5 6.043 1 98.12 208 ALA B C 1
ATOM 3538 O O . ALA B 1 208 ? -0.426 23.797 4.871 1 98.12 208 ALA B O 1
ATOM 3539 N N . VAL B 1 209 ? 0.242 23.469 7.016 1 98.19 209 VAL B N 1
ATOM 3540 C CA . VAL B 1 209 ? 1.548 24.062 6.75 1 98.19 209 VAL B CA 1
ATOM 3541 C C . VAL B 1 209 ? 2.555 22.969 6.402 1 98.19 209 VAL B C 1
ATOM 3543 O O . VAL B 1 209 ? 3.619 23.25 5.848 1 98.19 209 VAL B O 1
ATOM 3546 N N . GLY B 1 210 ? 2.242 21.766 6.742 1 97.81 210 GLY B N 1
ATOM 3547 C CA . GLY B 1 210 ? 3.164 20.656 6.508 1 97.81 210 GLY B CA 1
ATOM 3548 C C . GLY B 1 210 ? 2.465 19.359 6.184 1 97.81 210 GLY B C 1
ATOM 3549 O O . GLY B 1 210 ? 1.242 19.25 6.312 1 97.81 210 GLY B O 1
ATOM 3550 N N . ILE B 1 211 ? 3.225 18.391 5.727 1 95.19 211 ILE B N 1
ATOM 3551 C CA . ILE B 1 211 ? 2.811 17.016 5.457 1 95.19 211 ILE B CA 1
ATOM 3552 C C . ILE B 1 211 ? 3.643 16.047 6.301 1 95.19 211 ILE B C 1
ATOM 3554 O O . ILE B 1 211 ? 4.875 16.109 6.285 1 95.19 211 ILE B O 1
ATOM 3558 N N . VAL B 1 212 ? 2.971 15.203 7.059 1 91.56 212 VAL B N 1
ATOM 3559 C CA . VAL B 1 212 ? 3.719 14.188 7.797 1 91.56 212 VAL B CA 1
ATOM 3560 C C . VAL B 1 212 ? 4.625 13.422 6.836 1 91.56 212 VAL B C 1
ATOM 3562 O O . VAL B 1 212 ? 4.145 12.75 5.918 1 91.56 212 VAL B O 1
ATOM 3565 N N . SER B 1 213 ? 5.945 13.461 7.051 1 88.75 213 SER B N 1
ATOM 3566 C CA . SER B 1 213 ? 6.906 12.891 6.109 1 88.75 213 SER B CA 1
ATOM 3567 C C . SER B 1 213 ? 7.578 11.656 6.691 1 88.75 213 SER B C 1
ATOM 3569 O O . SER B 1 213 ? 7.41 10.547 6.176 1 88.75 213 SER B O 1
ATOM 3571 N N . PHE B 1 214 ? 8.352 11.875 7.781 1 82.25 214 PHE B N 1
ATOM 3572 C CA . PHE B 1 214 ? 9.031 10.695 8.312 1 82.25 214 PHE B CA 1
ATOM 3573 C C . PHE B 1 214 ? 9.375 10.891 9.781 1 82.25 214 PHE B C 1
ATOM 3575 O O . PHE B 1 214 ? 9.352 12.016 10.289 1 82.25 214 PHE B O 1
ATOM 3582 N N . ASN B 1 215 ? 9.547 9.805 10.453 1 77.62 215 ASN B N 1
ATOM 3583 C CA . ASN B 1 215 ? 10.031 9.688 11.828 1 77.62 215 ASN B CA 1
ATOM 3584 C C . ASN B 1 215 ? 11.258 8.781 11.914 1 77.62 215 ASN B C 1
ATOM 3586 O O . ASN B 1 215 ? 11.648 8.156 10.93 1 77.62 215 ASN B O 1
ATOM 3590 N N . LEU B 1 216 ? 11.82 8.953 13.109 1 66.5 216 LEU B N 1
ATOM 3591 C CA . LEU B 1 216 ? 12.984 8.086 13.289 1 66.5 216 LEU B CA 1
ATOM 3592 C C . LEU B 1 216 ? 12.547 6.633 13.477 1 66.5 216 LEU B C 1
ATOM 3594 O O . LEU B 1 216 ? 11.953 6.285 14.5 1 66.5 216 LEU B O 1
ATOM 3598 N N . GLY B 1 217 ? 12.828 5.812 12.57 1 55.38 217 GLY B N 1
ATOM 3599 C CA . GLY B 1 217 ? 12.656 4.375 12.68 1 55.38 217 GLY B CA 1
ATOM 3600 C C . GLY B 1 217 ? 11.227 3.959 12.977 1 55.38 217 GLY B C 1
ATOM 3601 O O . GLY B 1 217 ? 10.281 4.633 12.555 1 55.38 217 GLY B O 1
ATOM 3602 N N . GLY B 1 218 ? 11.086 2.805 13.523 1 54.06 218 GLY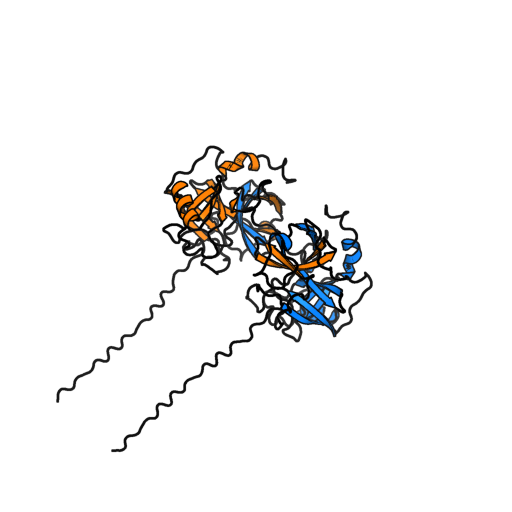 B N 1
ATOM 3603 C CA . GLY B 1 218 ? 9.797 2.201 13.805 1 54.06 218 GLY B CA 1
ATOM 3604 C C . GLY B 1 218 ? 9.273 2.527 15.195 1 54.06 218 GLY B C 1
ATOM 3605 O O . GLY B 1 218 ? 8.102 2.285 15.5 1 54.06 218 GLY B O 1
ATOM 3606 N N . ASN B 1 219 ? 10.086 3.189 15.969 1 57.34 219 ASN B N 1
ATOM 3607 C CA . ASN B 1 219 ? 9.648 3.531 17.328 1 57.34 219 ASN B CA 1
ATOM 3608 C C . ASN B 1 219 ? 8.992 4.906 17.359 1 57.34 219 ASN B C 1
ATOM 3610 O O . ASN B 1 219 ? 9.656 5.906 17.641 1 57.34 219 ASN B O 1
ATOM 3614 N N . CYS B 1 220 ? 7.754 5.008 17.172 1 69.94 220 CYS B N 1
ATOM 3615 C CA . CYS B 1 220 ? 7.043 6.277 17.094 1 69.94 220 CYS B CA 1
ATOM 3616 C C . CYS B 1 220 ? 6.461 6.656 18.453 1 69.94 220 CYS B C 1
ATOM 3618 O O . CYS B 1 220 ? 6.031 7.793 18.656 1 69.94 220 CYS B O 1
ATOM 3620 N N . SER B 1 221 ? 6.508 5.711 19.438 1 65.31 221 SER B N 1
ATOM 3621 C CA . SER B 1 221 ? 5.941 6.012 20.75 1 65.31 221 SER B CA 1
ATOM 3622 C C . SER B 1 221 ? 6.816 6.988 21.516 1 65.31 221 SER B C 1
ATOM 3624 O O . SER B 1 221 ? 6.309 7.871 22.219 1 65.31 221 SER B O 1
ATOM 3626 N N . TYR B 1 222 ? 8.125 6.84 21.484 1 65.94 222 TYR B N 1
ATOM 3627 C CA . TYR B 1 222 ? 9.016 7.824 22.094 1 65.94 222 TYR B CA 1
ATOM 3628 C C . TYR B 1 222 ? 10.359 7.855 21.359 1 65.94 222 TYR B C 1
ATOM 3630 O O . TYR B 1 222 ? 11.375 7.422 21.922 1 65.94 222 TYR B O 1
ATOM 3638 N N . PRO B 1 223 ? 10.391 8.445 20.25 1 64.75 223 PRO B N 1
ATOM 3639 C CA . PRO B 1 223 ? 11.656 8.5 19.516 1 64.75 223 PRO B CA 1
ATOM 3640 C C . PRO B 1 223 ? 12.633 9.508 20.109 1 64.75 223 PRO B C 1
ATOM 3642 O O . PRO B 1 223 ? 13.852 9.328 20 1 64.75 223 PRO B O 1
ATOM 3645 N N . ASN B 1 224 ? 12.109 10.5 20.891 1 80.69 224 ASN B N 1
ATOM 3646 C CA . ASN B 1 224 ? 12.773 11.68 21.438 1 80.69 224 ASN B CA 1
ATOM 3647 C C . ASN B 1 224 ? 13.594 12.414 20.375 1 80.69 224 ASN B C 1
ATOM 3649 O O . ASN B 1 224 ? 14.711 12.844 20.641 1 80.69 224 ASN B O 1
ATOM 3653 N N . VAL B 1 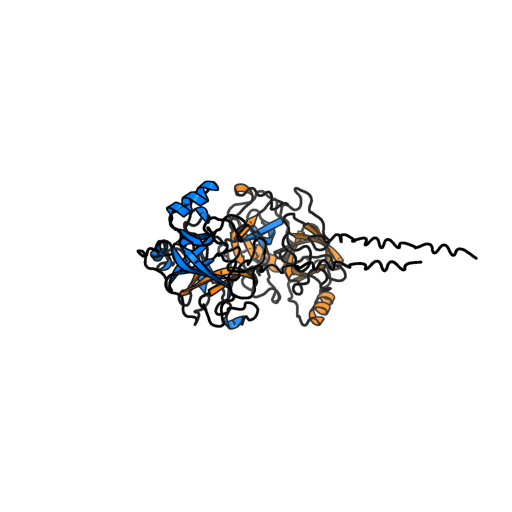225 ? 13.266 12.359 19.156 1 86.81 225 VAL B N 1
ATOM 3654 C CA . VAL B 1 225 ? 13.594 13.211 18.016 1 86.81 225 VAL B CA 1
ATOM 3655 C C . VAL B 1 225 ? 12.32 13.789 17.422 1 86.81 225 VAL B C 1
ATOM 3657 O O . VAL B 1 225 ? 11.273 13.133 17.406 1 86.81 225 VAL B O 1
ATOM 3660 N N . PRO B 1 226 ? 12.406 15.047 16.984 1 92.75 226 PRO B N 1
ATOM 3661 C CA . PRO B 1 226 ? 11.188 15.633 16.422 1 92.75 226 PRO B CA 1
ATOM 3662 C C . PRO B 1 226 ? 10.672 14.867 15.203 1 92.75 226 PRO B C 1
ATOM 3664 O O . PRO B 1 226 ? 11.469 14.336 14.43 1 92.75 226 PRO B O 1
ATOM 3667 N N . ASN B 1 227 ? 9.344 14.773 15.047 1 91.94 227 ASN B N 1
ATOM 3668 C CA . ASN B 1 227 ? 8.781 14.352 13.766 1 91.94 227 ASN B CA 1
ATOM 3669 C C . ASN B 1 227 ? 9.07 15.367 12.664 1 91.94 227 ASN B C 1
ATOM 3671 O O . ASN B 1 227 ? 9.156 16.578 12.93 1 91.94 227 ASN B O 1
ATOM 3675 N N . ILE B 1 228 ? 9.188 14.875 11.469 1 91.75 228 ILE B N 1
ATOM 3676 C CA . ILE B 1 228 ? 9.531 15.727 10.336 1 91.75 228 ILE B CA 1
ATOM 3677 C C . ILE B 1 228 ? 8.328 15.867 9.406 1 91.75 228 ILE B C 1
ATOM 3679 O O . ILE B 1 228 ? 7.641 14.891 9.117 1 91.75 228 ILE B O 1
ATOM 3683 N N . TYR B 1 229 ? 8.086 17.094 9.055 1 95.12 229 TYR B N 1
ATOM 3684 C CA . TYR B 1 229 ? 7.02 17.438 8.117 1 95.12 229 TYR B CA 1
ATOM 3685 C C . TYR B 1 229 ? 7.578 18.156 6.895 1 95.12 229 TYR B C 1
ATOM 3687 O O . TYR B 1 229 ? 8.461 19.016 7.02 1 95.12 229 TYR B O 1
ATOM 3695 N N . THR B 1 230 ? 7.062 17.766 5.691 1 95.19 230 THR B N 1
ATOM 3696 C CA . THR B 1 230 ? 7.371 18.562 4.504 1 95.19 230 THR B CA 1
ATOM 3697 C C . THR B 1 230 ? 6.809 19.969 4.625 1 95.19 230 THR B C 1
ATOM 3699 O O . THR B 1 230 ? 5.648 20.156 4.996 1 95.19 230 THR B O 1
ATOM 3702 N N . ASP B 1 231 ? 7.629 20.969 4.402 1 97.56 231 ASP B N 1
ATOM 3703 C CA . ASP B 1 231 ? 7.219 22.375 4.469 1 97.56 231 ASP B CA 1
ATOM 3704 C C . ASP B 1 231 ? 6.488 22.797 3.195 1 97.56 231 ASP B C 1
ATOM 3706 O O . ASP B 1 231 ? 7.117 23.062 2.174 1 97.56 231 ASP B O 1
ATOM 3710 N N . ILE B 1 232 ? 5.207 23 3.291 1 96.94 232 ILE B N 1
ATOM 3711 C CA . ILE B 1 232 ? 4.375 23.234 2.113 1 96.94 232 ILE B CA 1
ATOM 3712 C C . ILE B 1 232 ? 4.703 24.594 1.498 1 96.94 232 ILE B C 1
ATOM 3714 O O . ILE B 1 232 ? 4.621 24.766 0.279 1 96.94 232 ILE B O 1
ATOM 3718 N N . SER B 1 233 ? 5.102 25.531 2.314 1 97 233 SER B N 1
ATOM 3719 C CA . SER B 1 233 ? 5.383 26.859 1.796 1 97 233 SER B CA 1
ATOM 3720 C C . SER B 1 233 ? 6.449 26.828 0.708 1 97 233 SER B C 1
ATOM 3722 O O . SER B 1 233 ? 6.484 27.688 -0.168 1 97 233 SER B O 1
ATOM 3724 N N . LYS B 1 234 ? 7.23 25.828 0.688 1 95.56 234 LYS B N 1
ATOM 3725 C CA . LYS B 1 234 ? 8.328 25.703 -0.268 1 95.56 234 LYS B CA 1
ATOM 3726 C C . LYS B 1 234 ? 7.836 25.125 -1.593 1 95.56 234 LYS B C 1
ATOM 3728 O O . LYS B 1 234 ? 8.586 25.094 -2.572 1 95.56 234 LYS B O 1
ATOM 3733 N N . PHE B 1 235 ? 6.562 24.75 -1.646 1 94.12 235 PHE B N 1
ATOM 3734 C CA . PHE B 1 235 ? 6.078 24.031 -2.816 1 94.12 235 PHE B CA 1
ATOM 3735 C C . PHE B 1 235 ? 4.848 24.703 -3.404 1 94.12 235 PHE B C 1
ATOM 3737 O O . PHE B 1 235 ? 4.168 24.125 -4.258 1 94.12 235 PHE B O 1
ATOM 3744 N N . VAL B 1 236 ? 4.523 25.891 -2.926 1 93.19 236 VAL B N 1
ATOM 3745 C CA . VAL B 1 236 ? 3.309 26.578 -3.338 1 93.19 236 VAL B CA 1
ATOM 3746 C C . VAL B 1 236 ? 3.307 26.766 -4.852 1 93.19 236 VAL B C 1
ATOM 3748 O O . VAL B 1 236 ? 2.287 26.562 -5.512 1 93.19 236 VAL B O 1
ATOM 3751 N N . ALA B 1 237 ? 4.414 27.094 -5.457 1 88.06 237 ALA B N 1
ATOM 3752 C CA . ALA B 1 237 ? 4.5 27.281 -6.902 1 88.06 237 ALA B CA 1
ATOM 3753 C C . ALA B 1 237 ? 4.227 25.969 -7.641 1 88.06 237 ALA B C 1
ATOM 3755 O O . ALA B 1 237 ? 3.547 25.969 -8.664 1 88.06 237 ALA B O 1
ATOM 3756 N N . TRP B 1 238 ? 4.777 24.859 -7.133 1 89.19 238 TRP B N 1
ATOM 3757 C CA . TRP B 1 238 ? 4.574 23.531 -7.727 1 89.19 238 TRP B CA 1
ATOM 3758 C C . TRP B 1 238 ? 3.111 23.109 -7.621 1 89.19 238 TRP B C 1
ATOM 3760 O O . TRP B 1 238 ? 2.553 22.547 -8.57 1 89.19 238 TRP B O 1
ATOM 3770 N N . ILE B 1 239 ? 2.492 23.422 -6.512 1 90.31 239 ILE B N 1
ATOM 3771 C CA . ILE B 1 239 ? 1.103 23.062 -6.25 1 90.31 239 ILE B CA 1
ATOM 3772 C C . ILE B 1 239 ? 0.183 23.844 -7.188 1 90.31 239 ILE B C 1
ATOM 3774 O O . ILE B 1 239 ? -0.811 23.297 -7.684 1 90.31 239 ILE B O 1
ATOM 3778 N N . ASP B 1 240 ? 0.493 25.016 -7.449 1 86.94 240 ASP B N 1
ATOM 3779 C CA . ASP B 1 240 ? -0.372 25.906 -8.219 1 86.94 240 ASP B CA 1
ATOM 3780 C C . ASP B 1 240 ? -0.268 25.609 -9.711 1 86.94 240 ASP B C 1
ATOM 3782 O O . ASP B 1 240 ? -1.183 25.922 -10.477 1 86.94 240 ASP B O 1
ATOM 3786 N N . TYR B 1 241 ? 0.869 24.969 -10.156 1 80.06 241 TYR B N 1
ATOM 3787 C CA . TYR B 1 241 ? 1.043 24.703 -11.578 1 80.06 241 TYR B CA 1
ATOM 3788 C C . TYR B 1 241 ? 1.466 23.25 -11.82 1 80.06 241 TYR B C 1
ATOM 3790 O O . TYR B 1 241 ? 2.557 23 -12.336 1 80.06 241 TYR B O 1
ATOM 3798 N N . PRO B 1 242 ? 0.556 22.328 -11.555 1 65.06 242 PRO B N 1
ATOM 3799 C CA . PRO B 1 242 ? 0.945 20.922 -11.672 1 65.06 242 PRO B CA 1
ATOM 3800 C C . PRO B 1 242 ? 1.081 20.469 -13.125 1 65.06 242 PRO B C 1
ATOM 3802 O O . PRO B 1 242 ? 1.788 19.5 -13.398 1 65.06 242 PRO B O 1
ATOM 3805 N N . LYS B 1 243 ? 0.299 20.922 -14.117 1 60.69 243 LYS B N 1
ATOM 3806 C CA . LYS B 1 243 ? 0.195 20.469 -15.5 1 60.69 243 LYS B CA 1
ATOM 3807 C C . LYS B 1 243 ? 1.573 20.344 -16.141 1 60.69 243 LYS B C 1
ATOM 3809 O O . LYS B 1 243 ? 1.8 19.469 -16.969 1 60.69 243 LYS B O 1
ATOM 3814 N N . LYS B 1 244 ? 2.363 21.203 -15.891 1 54.97 244 LYS B N 1
ATOM 3815 C CA . LYS B 1 244 ? 3.664 21.172 -16.562 1 54.97 244 LYS B CA 1
ATOM 3816 C C . LYS B 1 244 ? 4.465 19.938 -16.125 1 54.97 244 LYS B C 1
ATOM 3818 O O . LYS B 1 244 ? 5.355 19.5 -16.859 1 54.97 244 LYS B O 1
ATOM 3823 N N . ARG B 1 245 ? 3.969 19.297 -15.172 1 54.12 245 ARG B N 1
ATOM 3824 C CA . ARG B 1 245 ? 4.875 18.297 -14.625 1 54.12 245 ARG B CA 1
ATOM 3825 C C . ARG B 1 245 ? 4.176 16.953 -14.492 1 54.12 245 ARG B C 1
ATOM 3827 O O . ARG B 1 245 ? 4.82 15.898 -14.578 1 54.12 245 ARG B O 1
ATOM 3834 N N . CYS B 1 246 ? 2.799 17.047 -14.281 1 63.25 246 CYS B N 1
ATOM 3835 C CA . CYS B 1 246 ? 2.039 15.812 -14.156 1 63.25 246 CYS B CA 1
ATOM 3836 C C . CYS B 1 246 ? 0.773 15.859 -15.008 1 63.25 246 CYS B C 1
ATOM 3838 O O . CYS B 1 246 ? 0.215 16.938 -15.234 1 63.25 246 CYS B O 1
ATOM 3840 N N . GLN B 1 247 ? 0.574 14.844 -15.828 1 54.47 247 GLN B N 1
ATOM 3841 C CA . GLN B 1 247 ? -0.631 14.82 -16.656 1 54.47 247 GLN B CA 1
ATOM 3842 C C . GLN B 1 247 ? -1.888 14.82 -15.781 1 54.47 247 GLN B C 1
ATOM 3844 O O . GLN B 1 247 ? -2.693 13.891 -15.852 1 54.47 247 GLN B O 1
ATOM 3849 N N . ILE B 1 248 ? -1.786 15.586 -14.781 1 52.78 248 ILE B N 1
ATOM 3850 C CA . ILE B 1 248 ? -3.008 15.672 -13.992 1 52.78 248 ILE B CA 1
ATOM 3851 C C . ILE B 1 248 ? -3.604 17.078 -14.109 1 52.78 248 ILE B C 1
ATOM 3853 O O . ILE B 1 248 ? -2.887 18.031 -14.383 1 52.78 248 ILE B O 1
#

Nearest PDB structures (foldseek):
  6zov-assembly3_C  TM=7.303E-01  e=5.437E-14  Homo sapiens
  5f8t-assembly1_A  TM=7.617E-01  e=3.295E-13  Homo sapiens
  6t7p-assembly1_A  TM=7.598E-01  e=5.468E-13  Homo sapiens
  4e7n-assembly1_A  TM=7.178E-01  e=6.512E-12  Gloydius halys
  5tjx-assembly1_A  TM=7.442E-01  e=1.432E-11  Homo sapiens

Radius of gyration: 26.26 Å; Cα contacts (8 Å, |Δi|>4): 1287; chains: 2; bounding box: 48×72×103 Å

InterPro domains:
  IPR001254 Serine proteases, trypsin domain [PF00089] (25-239)
  IPR001254 Serine proteases, trypsin domain [PS50240] (25-244)
  IPR001254 Serine proteases, trypsin domain [SM00020] (24-239)
  IPR001254 Serine proteases, trypsin domain [cd00190] (25-240)
  IPR001314 Peptidase S1A, chymotrypsin family [PR00722] (51-66)
  IPR001314 Peptidase S1A, chymotrypsin family [PR00722] (101-115)
  IPR001314 Peptidase S1A, chymotrypsin family [PR00722] (191-203)
  IPR009003 Peptidase S1, PA clan [SSF50494] (9-240)

Foldseek 3Di:
DDPPPPPPPPPPPPPPPVPPPQDDVGVDDDDDPPPLVQKDFDDDPNHGDFIWGHDDPPDIDDDPPPADKDFDDDQFQVDGDCVQGIWHWDKFQDPPDDALQQARQDIDTHTPDDHPDDDFAADALPDDDDFFFKWKAKDQAAPFQPGGGHRGIDMDIKTWHDPVVQQVVVVVVVGGHHDQKTWIDLAPDQDDDAPPSFQTFTGTPRHRQWTQRDDDPRGSRHPNHTGITGGCSNCVVCVVDVVVRGVD/DDPPPPPPPPPPPPPCPVPPPCADVRVDDDDDPPPLVQKDFDDDPNHGDFIWGDDDPPDIDDDPPPADKDFDDDQFQVDGDCVQGIWHWDKFQDPPDDALQQARQDIDTHTPDDHPDDDFAADALPDDDDFFFKWKAKDQAAPFQPGGGHRGIDMDIKTWHDPVVQQVVVVVVVGGHHDQKTWIDLAPDQDDDAPPSFQTFTGTPRHRQWTQRDDDPRGSRHPNHTGITGGCSNCVVCVVDVVVRGVD

Secondary structure (DSSP, 8-state):
-----------------------HHHH-EEPPTT-STTEEEEEETTEEEEEEEEEETTEEEE-TT--EEEEES-SBTTS--HHHHEEEEEEEE-TT---GGGS---EEEEESS---SPPPBPPPTT--PPTT-EEEEEESS-SSTT----SB-EEEEEEEE-HHHHHHHHHTTT----SSEEEESSSSSS-B--TT-TTPEEEETTEEEEEEEE-SSS--SS--S-EEEEEGGGGHHHHH--TTTS--/-----------------------SSBT-EEPPTT-STTEEEEEETTEEEEEEEEEETTEEEE-TT--EEEEES-SBTTS--HHHHEEEEEEEE-TT---GGGS---EEEEESS---SPPPB---TT--PPTT-EEEEEESS-SSTT----SB-EEEEEEEE-HHHHHHHHHTTT----SSEEEESSSSSS-B--TT-TT-EEEETTEEEEEEEE-SSS--SS--S-EEEEEGGGGHHHHH-GGGTS--